Protein AF-0000000069108295 (afdb_homodimer)

InterPro domains:
  IPR000210 BTB/POZ domain [PF00651] (87-193)
  IPR000210 BTB/POZ domain [PS50097] (94-164)
  IPR000210 BTB/POZ domain [SM00225] (94-194)
  IPR011333 SKP1/BTB/POZ domain superfamily [G3DSA:3.30.710.10] (86-192)
  IPR011333 SKP1/BTB/POZ domain superfamily [SSF54695] (71-193)
  IPR011705 BTB/Kelch-associated [PF07707] (208-272)
  IPR011705 BTB/Kelch-associated [SM00875] (200-290)
  IPR012983 PHR [PF08005] (276-321)
  IPR038648 PHR domain superfamily [G3DSA:2.60.120.820] (267-322)

Solvent-accessible surface area (backbone atoms only — not comparable to full-atom values): 36908 Å² total; per-residue (Å²): 135,84,78,78,81,78,83,79,76,72,76,71,74,74,72,75,74,75,76,72,76,72,78,76,80,74,78,74,78,87,73,87,68,73,75,69,77,84,70,81,83,70,80,85,67,81,78,68,80,61,70,67,79,70,78,87,63,56,65,67,77,46,76,44,38,67,72,21,62,84,71,39,64,33,53,75,40,81,41,49,44,56,36,33,42,62,46,54,86,28,73,76,85,43,75,43,38,32,35,21,18,44,90,87,66,51,41,81,44,58,39,43,61,66,61,43,30,45,41,12,34,32,47,26,32,52,66,71,29,94,78,37,64,78,79,66,69,43,77,36,55,91,41,54,49,70,23,50,50,46,51,47,38,30,44,36,43,57,44,82,84,76,45,88,69,43,32,65,53,30,30,48,47,20,57,53,39,45,26,50,59,58,28,49,52,34,50,48,50,49,59,72,66,58,42,34,52,47,21,56,38,47,40,47,49,28,65,53,67,68,38,62,69,61,37,51,50,24,50,51,39,34,37,74,33,23,53,55,21,45,68,19,76,37,41,39,69,40,48,71,69,44,48,51,51,57,72,65,38,84,70,50,58,53,56,45,67,55,52,49,52,31,51,49,50,24,38,52,44,46,14,63,75,65,73,42,71,76,44,79,47,72,50,96,39,30,43,29,42,31,34,79,69,41,36,40,38,34,52,46,76,65,79,70,64,61,89,78,71,90,64,91,63,69,68,46,68,74,49,77,48,125,135,92,78,76,86,74,85,65,82,77,83,65,80,63,81,79,77,75,76,73,75,74,77,76,78,75,79,73,81,85,74,88,69,73,74,70,76,84,68,81,81,68,79,86,68,80,80,70,79,63,68,68,79,68,80,86,64,55,65,67,77,45,76,44,39,67,72,22,62,85,70,38,64,32,52,75,39,80,40,48,44,56,36,34,42,62,47,55,84,29,73,75,85,44,73,41,39,31,35,21,18,44,89,87,67,52,42,81,43,57,39,43,60,67,60,43,30,46,41,11,35,32,47,25,33,52,65,70,29,94,79,37,66,77,80,67,70,44,77,36,53,91,40,53,47,71,22,50,49,45,50,48,39,30,46,37,43,57,44,82,85,77,45,87,68,42,30,65,53,30,30,48,46,21,56,53,38,46,26,51,57,59,27,48,51,36,50,50,50,51,59,73,67,57,42,34,52,46,20,56,39,46,42,47,51,29,64,54,67,69,39,62,68,59,38,52,51,24,52,52,39,33,38,75,34,24,54,54,22,45,68,20,77,39,42,39,69,40,48,70,68,43,49,50,53,57,72,65,39,83,70,53,57,55,57,47,66,55,53,49,53,31,52,50,51,23,38,51,44,48,14,63,73,67,73,40,70,75,43,78,48,72,50,96,35,30,44,28,42,32,34,78,70,40,35,41,37,33,49,45,77,60,78,70,63,61,89,71,73,92,65,88,66,77,63,45,66,73,48,76,48,124

Foldseek 3Di:
DCPDDDDPPPPPVVPPPPPPVPPPPCPDPDDDPCPPPPPDPPDDPDPPPPPPPDPPDDDPCDPVNVVCVVPVPVVVDDDQLVVLLVQQQNPVVFDAWEFEADPPQTDITTDHLVLLVVQFVQSVCCCVNPPVPDDDYHYHHPADPVLVSQVSNCSRRNDHDDDPVCLLRVLVVCVVRVRVVNNVVSLVVCLVPDALQCLLVCLQSCVVNVPVVSNVSSVVRCLVPVLSNLPHPCLLVHDPVSLCVSLPDPSRPDFLVSNVVSVVSNLVSLCVVVVHDWDFDDDQQWTWTDRDQFIFTFRHPPPVVPDDDSPDRPNGPGDGRD/DDDDDDPDDDPPPVPDPPPPVPPPPCPPPDDDPCPPDPPDPPDDPDPPPPPPPDPPDDDPCDPVNVVCVVPVVVVVDDDQLVVLLVQQQNPVVFDAWEFEADPPQTDITTDHLVLLVVQFVQSVCCCVNPPVPDDDYHYHHPADPVLVSQVSNCSRRNDHDDDPVCLLRVLVVCVVRVRVVNNVVSLVVCLVPDALQCLLVCLQSCVVNVPVVSNVSSVVRCLVPVLSNLPHPCLLVHDPVSLCVSLPDPSRPDFLVSNVVSVVSNLVSLCVVVVHDWDFDDDQQWTWTDRPQWIFIFRHPPPVPPPDDSPDGPRGPGDTRD

Secondary structure (DSSP, 8-state):
--------------------------------------------------------S-----HHHHHHGGG-GGGG--SHHHHHHHHTT--TT--EEEEES-TTS-EEEEE-HHHHHHH-HHHHHHHHSTT----SPEEETTS-HHHHHHHHHHHHH------TTTHHHHHHHHHHTT-HHHHHHHHHHHHHT--HHHHHHHHHHHHHHT-HHHHHHHHHHHHHTHHHHHHSGGGGGS-HHHHHHHHT-TT----HHHHHHHHHHHHHHHHHHHT---EEEEETTEEEEEETTEEEEEE--GGG-SSS---S----------/--------------------------------------------------------S-----HHHHHHSTT-GGGG--SHHHHHHHHTT--TT--EEEEES-TTS-EEEEE-HHHHHHH-HHHHHHHHSTT----SPEEETTS-HHHHHHHHHHHHH------TTTHHHHHHHHHHTT-HHHHHHHHHHHHHT--HHHHHHHHHHHHHHT-HHHHHHHHHHHHHTHHHHHHSGGGGGS-HHHHHHHHT-TT----HHHHHHHHHHHHHHHHHHHT---EEEEETTEEEEEETTEEEEEE--GGG-SSS---S------EE--

Organism: Magallana gigas (NCBI:txid29159)

Nearest PDB structures (foldseek):
  2vkp-assembly1_B-2  TM=9.802E-01  e=6.808E-13  Homo sapiens
  8h37-assembly1_P  TM=7.873E-01  e=1.246E-12  Homo sapiens
  8h37-assembly1_A  TM=7.695E-01  e=1.316E-12  Homo sapiens
  8h37-assembly1_N  TM=7.846E-01  e=2.408E-12  Homo sapiens
  6i2m-assembly1_A-2  TM=7.970E-01  e=1.748E-10  Vaccinia virus WR

Radius of gyration: 40.36 Å; Cα contacts (8 Å, |Δi|>4): 903; chains: 2; bounding box: 83×150×71 Å

Sequence (644 aa):
MDRSQKNEAKSSCLKQNREFSDDEINQEVPQNFVVGKLTNVQRPIRQKETSWQIPLSPPPQLPTAKVSEEFNWQATLPTVRERNAVMFNNQLMADVYFLVGSTPNQHRVLAHKYILATGSSVFFAMFYGGLANQEGDIEIPDVEPGAFMNLLRYIYCDDIQLEPDNVLATLYAAKKYIVPHLAKSCVRFLETSLSARNACILLSQGRLFEEQELMHRCWEVIDAQAEEALYSDSFSEIDINTLKTVLSRETLNAREISIFNAACKWAEAECNRSNLELSYFGQEGLTEIQCGKVTFQFQCSSDSTNGTGVQGGQIPEIIFYCMDRSQKNEAKSSCLKQNREFSDDEINQEVPQNFVVGKLTNVQRPIRQKETSWQIPLSPPPQLPTAKVSEEFNWQATLPTVRERNAVMFNNQLMADVYFLVGSTPNQHRVLAHKYILATGSSVFFAMFYGGLANQEGDIEIPDVEPGAFMNLLRYIYCDDIQLEPDNVLATLYAAKKYIVPHLAKSCVRFLETSLSARNACILLSQGRLFEEQELMHRCWEVIDAQAEEALYSDSFSEIDINTLKTVLSRETLNAREISIFNAACKWAEAECNRSNLELSYFGQEGLTEIQCGKVTFQFQCSSDSTNGTGVQGGQIPEIIFYC

Structure (mmCIF, N/CA/C/O backbone):
data_AF-0000000069108295-model_v1
#
loop_
_entity.id
_entity.type
_entity.pdbx_description
1 polymer 'BTB domain-containing protein'
#
loop_
_atom_site.group_PDB
_atom_site.id
_atom_site.type_symbol
_atom_site.label_atom_id
_atom_site.label_alt_id
_atom_site.label_comp_id
_atom_site.label_asym_id
_atom_site.label_entity_id
_atom_site.label_seq_id
_atom_site.pdbx_PDB_ins_code
_atom_site.Cartn_x
_atom_site.Cartn_y
_atom_site.Cartn_z
_atom_site.occupancy
_atom_site.B_iso_or_equiv
_atom_site.auth_seq_id
_atom_site.auth_comp_id
_atom_site.auth_asym_id
_atom_site.auth_atom_id
_atom_site.pdbx_PDB_model_num
ATOM 1 N N . MET A 1 1 ? 26.188 81.812 -31.484 1 20.31 1 MET A N 1
ATOM 2 C CA . MET A 1 1 ? 25.375 81.062 -30.531 1 20.31 1 MET A CA 1
ATOM 3 C C . MET A 1 1 ? 25.094 79.625 -31.031 1 20.31 1 MET A C 1
ATOM 5 O O . MET A 1 1 ? 24.312 78.875 -30.438 1 20.31 1 MET A O 1
ATOM 9 N N . ASP A 1 2 ? 25.453 79.312 -32.125 1 21.23 2 ASP A N 1
ATOM 10 C CA . ASP A 1 2 ? 25.047 78.438 -33.219 1 21.23 2 ASP A CA 1
ATOM 11 C C . ASP A 1 2 ? 25.438 77 -32.938 1 21.23 2 ASP A C 1
ATOM 13 O O . ASP A 1 2 ? 26.625 76.688 -32.875 1 21.23 2 ASP A O 1
ATOM 17 N N . ARG A 1 3 ? 24.594 76.312 -32.125 1 24.39 3 ARG A N 1
ATOM 18 C CA . ARG A 1 3 ? 24.516 75.188 -31.219 1 24.39 3 ARG A CA 1
ATOM 19 C C . ARG A 1 3 ? 24.547 73.875 -32 1 24.39 3 ARG A C 1
ATOM 21 O O . ARG A 1 3 ? 23.547 73.438 -32.625 1 24.39 3 ARG A O 1
ATOM 28 N N . SER A 1 4 ? 25.625 73.625 -32.625 1 20.38 4 SER A N 1
ATOM 29 C CA . SER A 1 4 ? 25.906 72.562 -33.625 1 20.38 4 SER A CA 1
ATOM 30 C C . SER A 1 4 ? 25.562 71.188 -33.062 1 20.38 4 SER A C 1
ATOM 32 O O . SER A 1 4 ? 25.688 70.938 -31.875 1 20.38 4 SER A O 1
ATOM 34 N N . GLN A 1 5 ? 24.953 70.188 -33.812 1 17.92 5 GLN A N 1
ATOM 35 C CA . GLN A 1 5 ? 24 69.125 -34 1 17.92 5 GLN A CA 1
ATOM 36 C C . GLN A 1 5 ? 24.625 67.75 -33.656 1 17.92 5 GLN A C 1
ATOM 38 O O . GLN A 1 5 ? 23.953 66.688 -33.719 1 17.92 5 GLN A O 1
ATOM 43 N N . LYS A 1 6 ? 25.969 67.75 -33.312 1 19.56 6 LYS A N 1
ATOM 44 C CA . LYS A 1 6 ? 26.625 66.562 -33.844 1 19.56 6 LYS A CA 1
ATOM 45 C C . LYS A 1 6 ? 26 65.312 -33.312 1 19.56 6 LYS A C 1
ATOM 47 O O . LYS A 1 6 ? 25.391 65.312 -32.219 1 19.56 6 LYS A O 1
ATOM 52 N N . ASN A 1 7 ? 26.516 64.062 -33.781 1 18.61 7 ASN A N 1
ATOM 53 C CA . ASN A 1 7 ? 26.281 62.719 -34.25 1 18.61 7 ASN A CA 1
ATOM 54 C C . ASN A 1 7 ? 26.281 61.719 -33.094 1 18.61 7 ASN A C 1
ATOM 56 O O . ASN A 1 7 ? 27.266 61.594 -32.375 1 18.61 7 ASN A O 1
ATOM 60 N N . GLU A 1 8 ? 25.141 61.469 -32.531 1 19.59 8 GLU A N 1
ATOM 61 C CA . GLU A 1 8 ? 24.688 60.688 -31.391 1 19.59 8 GLU A CA 1
ATOM 62 C C . GLU A 1 8 ? 25.047 59.219 -31.531 1 19.59 8 GLU A C 1
ATOM 64 O O . GLU A 1 8 ? 24.547 58.531 -32.438 1 19.59 8 GLU A O 1
ATOM 69 N N . ALA A 1 9 ? 26.344 58.969 -31.547 1 18.73 9 ALA A N 1
ATOM 70 C CA . ALA A 1 9 ? 26.922 57.625 -31.703 1 18.73 9 ALA A CA 1
ATOM 71 C C . ALA A 1 9 ? 26.188 56.625 -30.844 1 18.73 9 ALA A C 1
ATOM 73 O O . ALA A 1 9 ? 26.078 56.812 -29.625 1 18.73 9 ALA A O 1
ATOM 74 N N . LYS A 1 10 ? 25.297 55.875 -31.422 1 19.92 10 LYS A N 1
ATOM 75 C CA . LYS A 1 10 ? 24.344 54.812 -31.141 1 19.92 10 LYS A CA 1
ATOM 76 C C . LYS A 1 10 ? 25.016 53.625 -30.469 1 19.92 10 LYS A C 1
ATOM 78 O O . LYS A 1 10 ? 25.797 52.875 -31.109 1 19.92 10 LYS A O 1
ATOM 83 N N . SER A 1 11 ? 25.891 53.906 -29.531 1 19.11 11 SER A N 1
ATOM 84 C CA . SER A 1 11 ? 26.656 52.781 -29 1 19.11 11 SER A CA 1
ATOM 85 C C . SER A 1 11 ? 25.75 51.594 -28.734 1 19.11 11 SER A C 1
ATOM 87 O O . SER A 1 11 ? 24.812 51.688 -27.938 1 19.11 11 SER A O 1
ATOM 89 N N . SER A 1 12 ? 25.438 50.906 -29.812 1 19.72 12 SER A N 1
ATOM 90 C CA . SER A 1 12 ? 24.625 49.719 -29.984 1 19.72 12 SER A CA 1
ATOM 91 C C . SER A 1 12 ? 25.031 48.594 -29.016 1 19.72 12 SER A C 1
ATOM 93 O O . SER A 1 12 ? 26.125 48.062 -29.125 1 19.72 12 SER A O 1
ATOM 95 N N . CYS A 1 13 ? 25 48.906 -27.781 1 21.56 13 CYS A N 1
ATOM 96 C CA . CYS A 1 13 ? 25.359 47.938 -26.766 1 21.56 13 CYS A CA 1
ATOM 97 C C . CYS A 1 13 ? 24.703 46.562 -27.047 1 21.56 13 CYS A C 1
ATOM 99 O O . CYS A 1 13 ? 23.484 46.438 -26.922 1 21.56 13 CYS A O 1
ATOM 101 N N . LEU A 1 14 ? 25.062 45.969 -28.109 1 19.98 14 LEU A N 1
ATOM 102 C CA . LEU A 1 14 ? 24.5 44.719 -28.594 1 19.98 14 LEU A CA 1
ATOM 103 C C . LEU A 1 14 ? 24.547 43.656 -27.5 1 19.98 14 LEU A C 1
ATOM 105 O O . LEU A 1 14 ? 25.609 43.25 -27.047 1 19.98 14 LEU A O 1
ATOM 109 N N . LYS A 1 15 ? 23.594 43.719 -26.562 1 19.75 15 LYS A N 1
ATOM 110 C CA . LYS A 1 15 ? 23.344 42.781 -25.484 1 19.75 15 LYS A CA 1
ATOM 111 C C . LYS A 1 15 ? 23.375 41.312 -25.984 1 19.75 15 LYS A C 1
ATOM 113 O O . LYS A 1 15 ? 22.625 40.969 -26.891 1 19.75 15 LYS A O 1
ATOM 118 N N . GLN A 1 16 ? 24.531 40.812 -26.172 1 19.17 16 GLN A N 1
ATOM 119 C CA . GLN A 1 16 ? 24.719 39.438 -26.562 1 19.17 16 GLN A CA 1
ATOM 120 C C . GLN A 1 16 ? 23.797 38.5 -25.766 1 19.17 16 GLN A C 1
ATOM 122 O O . GLN A 1 16 ? 23.859 38.469 -24.531 1 19.17 16 GLN A O 1
ATOM 127 N N . ASN A 1 17 ? 22.594 38.344 -26.234 1 20.45 17 ASN A N 1
ATOM 128 C CA . ASN A 1 17 ? 21.5 37.469 -25.797 1 20.45 17 ASN A CA 1
ATOM 129 C C . ASN A 1 17 ? 21.969 36.062 -25.531 1 20.45 17 ASN A C 1
ATOM 131 O O . ASN A 1 17 ? 22.359 35.344 -26.453 1 20.45 17 ASN A O 1
ATOM 135 N N . ARG A 1 18 ? 22.797 35.875 -24.547 1 20.52 18 ARG A N 1
ATOM 136 C CA . ARG A 1 18 ? 23.219 34.5 -24.281 1 20.52 18 ARG A CA 1
ATOM 137 C C . ARG A 1 18 ? 22.031 33.531 -24.297 1 20.52 18 ARG A C 1
ATOM 139 O O . ARG A 1 18 ? 21.078 33.719 -23.547 1 20.52 18 ARG A O 1
ATOM 146 N N . GLU A 1 19 ? 21.703 32.938 -25.375 1 21.66 19 GLU A N 1
ATOM 147 C CA . GLU A 1 19 ? 20.734 31.875 -25.641 1 21.66 19 GLU A CA 1
ATOM 148 C C . GLU A 1 19 ? 20.828 30.75 -24.609 1 21.66 19 GLU A C 1
ATOM 150 O O . GLU A 1 19 ? 21.812 30.016 -24.594 1 21.66 19 GLU A O 1
ATOM 155 N N . PHE A 1 20 ? 20.625 31.016 -23.391 1 22.06 20 PHE A N 1
ATOM 156 C CA . PHE A 1 20 ? 20.547 29.922 -22.438 1 22.06 20 PHE A CA 1
ATOM 157 C C . PHE A 1 20 ? 19.625 28.812 -22.953 1 22.06 20 PHE A C 1
ATOM 159 O O . PHE A 1 20 ? 18.422 29.016 -23.062 1 22.06 20 PHE A O 1
ATOM 166 N N . SER A 1 21 ? 20.031 28.016 -23.875 1 22.97 21 SER A N 1
ATOM 167 C CA . SER A 1 21 ? 19.281 26.844 -24.359 1 22.97 21 SER A CA 1
ATOM 168 C C . SER A 1 21 ? 18.797 25.984 -23.203 1 22.97 21 SER A C 1
ATOM 170 O O . SER A 1 21 ? 19.609 25.391 -22.484 1 22.97 21 SER A O 1
ATOM 172 N N . ASP A 1 22 ? 17.984 26.422 -22.469 1 24.06 22 ASP A N 1
ATOM 173 C CA . ASP A 1 22 ? 17.375 25.688 -21.359 1 24.06 22 ASP A CA 1
ATOM 174 C C . ASP A 1 22 ? 16.859 24.328 -21.812 1 24.06 22 ASP A C 1
ATOM 176 O O . ASP A 1 22 ? 15.93 24.25 -22.625 1 24.06 22 ASP A O 1
ATOM 180 N N . ASP A 1 23 ? 17.641 23.359 -21.875 1 25.72 23 ASP A N 1
ATOM 181 C CA . ASP A 1 23 ? 17.344 21.953 -22.125 1 25.72 23 ASP A CA 1
ATOM 182 C C . ASP A 1 23 ? 16.109 21.516 -21.344 1 25.72 23 ASP A C 1
ATOM 184 O O . ASP A 1 23 ? 16.016 21.75 -20.141 1 25.72 23 ASP A O 1
ATOM 188 N N . GLU A 1 24 ? 14.922 21.281 -21.984 1 27.34 24 GLU A N 1
ATOM 189 C CA . GLU A 1 24 ? 13.586 20.719 -21.797 1 27.34 24 GLU A CA 1
ATOM 190 C C . GLU A 1 24 ? 13.641 19.453 -20.938 1 27.34 24 GLU A C 1
ATOM 192 O O . GLU A 1 24 ? 14.164 18.422 -21.375 1 27.34 24 GLU A O 1
ATOM 197 N N . ILE A 1 25 ? 13.953 19.594 -19.797 1 30.72 25 ILE A N 1
ATOM 198 C CA . ILE A 1 25 ? 13.891 18.328 -19.078 1 30.72 25 ILE A CA 1
ATOM 199 C C . ILE A 1 25 ? 12.492 17.75 -19.188 1 30.72 25 ILE A C 1
ATOM 201 O O . ILE A 1 25 ? 11.531 18.312 -18.672 1 30.72 25 ILE A O 1
ATOM 205 N N . ASN A 1 26 ? 12.008 17.078 -20.25 1 27.53 26 ASN A N 1
ATOM 206 C CA . ASN A 1 26 ? 10.836 16.328 -20.688 1 27.53 26 ASN A CA 1
ATOM 207 C C . ASN A 1 26 ? 10.383 15.352 -19.594 1 27.53 26 ASN A C 1
ATOM 209 O O . ASN A 1 26 ? 11.047 14.344 -19.344 1 27.53 26 ASN A O 1
ATOM 213 N N . GLN A 1 27 ? 9.891 15.773 -18.656 1 33.5 27 GLN A N 1
ATOM 214 C CA . GLN A 1 27 ? 9.273 14.836 -17.719 1 33.5 27 GLN A CA 1
ATOM 215 C C . GLN A 1 27 ? 8.133 14.07 -18.391 1 33.5 27 GLN A C 1
ATOM 217 O O . GLN A 1 27 ? 6.992 14.547 -18.406 1 33.5 27 GLN A O 1
ATOM 222 N N . GLU A 1 28 ? 8.125 13.297 -19.469 1 31.08 28 GLU A N 1
ATOM 223 C CA . GLU A 1 28 ? 7.012 12.664 -20.172 1 31.08 28 GLU A CA 1
ATOM 224 C C . GLU A 1 28 ? 6.301 11.648 -19.281 1 31.08 28 GLU A C 1
ATOM 226 O O . GLU A 1 28 ? 6.91 10.688 -18.812 1 31.08 28 GLU A O 1
ATOM 231 N N . VAL A 1 29 ? 5.504 11.945 -18.516 1 34.5 29 VAL A N 1
ATOM 232 C CA . VAL A 1 29 ? 4.832 10.805 -17.891 1 34.5 29 VAL A CA 1
ATOM 233 C C . VAL A 1 29 ? 3.959 10.094 -18.938 1 34.5 29 VAL A C 1
ATOM 235 O O . VAL A 1 29 ? 3.057 10.711 -19.516 1 34.5 29 VAL A O 1
ATOM 238 N N . PRO A 1 30 ? 4.238 9.094 -19.766 1 28.86 30 PRO A N 1
ATOM 239 C CA . PRO A 1 30 ? 3.684 8.453 -20.969 1 28.86 30 PRO A CA 1
ATOM 240 C C . PRO A 1 30 ? 2.197 8.133 -20.828 1 28.86 30 PRO A C 1
ATOM 242 O O . PRO A 1 30 ? 1.675 8.078 -19.719 1 28.86 30 PRO A O 1
ATOM 245 N N . GLN A 1 31 ? 1.468 7.488 -22.016 1 27.05 31 GLN A N 1
ATOM 246 C CA . GLN A 1 31 ? 0.301 7.137 -22.812 1 27.05 31 GLN A CA 1
ATOM 247 C C . GLN A 1 31 ? -0.617 6.176 -22.062 1 27.05 31 GLN A C 1
ATOM 249 O O . GLN A 1 31 ? -1.839 6.332 -22.094 1 27.05 31 GLN A O 1
ATOM 254 N N . ASN A 1 32 ? -0.299 4.996 -21.922 1 28.39 32 ASN A N 1
ATOM 255 C CA . ASN A 1 32 ? -1.266 3.947 -22.234 1 28.39 32 ASN A CA 1
ATOM 256 C C . ASN A 1 32 ? -2.453 3.98 -21.266 1 28.39 32 ASN A C 1
ATOM 258 O O . ASN A 1 32 ? -2.42 3.348 -20.219 1 28.39 32 ASN A O 1
ATOM 262 N N . PHE A 1 33 ? -2.994 5.09 -21.016 1 28.44 33 PHE A N 1
ATOM 263 C CA . PHE A 1 33 ? -4.141 4.945 -20.125 1 28.44 33 PHE A CA 1
ATOM 264 C C . PHE A 1 33 ? -5.305 4.277 -20.844 1 28.44 33 PHE A C 1
ATOM 266 O O . PHE A 1 33 ? -6.152 4.957 -21.422 1 28.44 33 PHE A O 1
ATOM 273 N N . VAL A 1 34 ? -5.23 3.332 -21.828 1 25.83 34 VAL A N 1
ATOM 274 C CA . VAL A 1 34 ? -6.395 2.766 -22.5 1 25.83 34 VAL A CA 1
ATOM 275 C C . VAL A 1 34 ? -7.422 2.311 -21.469 1 25.83 34 VAL A C 1
ATOM 277 O O . VAL A 1 34 ? -7.16 1.397 -20.688 1 25.83 34 VAL A O 1
ATOM 280 N N . VAL A 1 35 ? -8.156 3.164 -20.922 1 25.92 35 VAL A N 1
ATOM 281 C CA . VAL A 1 35 ? -9.32 2.646 -20.219 1 25.92 35 VAL A CA 1
ATOM 282 C C . VAL A 1 35 ? -10.219 1.87 -21.172 1 25.92 35 VAL A C 1
ATOM 284 O O . VAL A 1 35 ? -10.836 2.455 -22.078 1 25.92 35 VAL A O 1
ATOM 287 N N . GLY A 1 36 ? -9.75 0.875 -21.906 1 21.64 36 GLY A N 1
ATOM 288 C CA . GLY A 1 36 ? -10.547 0.166 -22.891 1 21.64 36 GLY A CA 1
ATOM 289 C C . GLY A 1 36 ? -11.969 -0.096 -22.438 1 21.64 36 GLY A C 1
ATOM 290 O O . GLY A 1 36 ? -12.203 -0.398 -21.266 1 21.64 36 GLY A O 1
ATOM 291 N N . LYS A 1 37 ? -12.898 0.668 -22.906 1 24.67 37 LYS A N 1
ATOM 292 C CA . LYS A 1 37 ? -14.312 0.295 -23.016 1 24.67 37 LYS A CA 1
ATOM 293 C C . LYS A 1 37 ? -14.461 -1.197 -23.297 1 24.67 37 LYS A C 1
ATOM 295 O O . LYS A 1 37 ? -13.938 -1.71 -24.281 1 24.67 37 LYS A O 1
ATOM 300 N N . LEU A 1 38 ? -14.82 -2.092 -22.375 1 20.81 38 LEU A N 1
ATOM 301 C CA . LEU A 1 38 ? -15.086 -3.525 -22.391 1 20.81 38 LEU A CA 1
ATOM 302 C C . LEU A 1 38 ? -16.109 -3.875 -23.484 1 20.81 38 LEU A C 1
ATOM 304 O O . LEU A 1 38 ? -17.297 -3.609 -23.328 1 20.81 38 LEU A O 1
ATOM 308 N N . THR A 1 39 ? -15.805 -3.441 -24.734 1 22.44 39 THR A N 1
ATOM 309 C CA . THR A 1 39 ? -16.766 -3.887 -25.734 1 22.44 39 THR A CA 1
ATOM 310 C C . THR A 1 39 ? -17.219 -5.316 -25.453 1 22.44 39 THR A C 1
ATOM 312 O O . THR A 1 39 ? -16.578 -6.039 -24.688 1 22.44 39 THR A O 1
ATOM 315 N N . ASN A 1 40 ? -18.188 -5.73 -26.359 1 21.48 40 ASN A N 1
ATOM 316 C CA . ASN A 1 40 ? -19.125 -6.84 -26.578 1 21.48 40 ASN A CA 1
ATOM 317 C C . ASN A 1 40 ? -18.375 -8.172 -26.641 1 21.48 40 ASN A C 1
ATOM 319 O O . ASN A 1 40 ? -17.516 -8.367 -27.516 1 21.48 40 ASN A O 1
ATOM 323 N N . VAL A 1 41 ? -18.422 -8.93 -25.641 1 24.06 41 VAL A N 1
ATOM 324 C CA . VAL A 1 41 ? -17.969 -10.305 -25.453 1 24.06 41 VAL A CA 1
ATOM 325 C C . VAL A 1 41 ? -18.469 -11.172 -26.594 1 24.06 41 VAL A C 1
ATOM 327 O O . VAL A 1 41 ? -19.672 -11.406 -26.719 1 24.06 41 VAL A O 1
ATOM 330 N N . GLN A 1 42 ? -17.969 -10.859 -27.812 1 24.16 42 GLN A N 1
ATOM 331 C CA . GLN A 1 42 ? -18.359 -11.859 -28.797 1 24.16 42 GLN A CA 1
ATOM 332 C C . GLN A 1 42 ? -18.234 -13.273 -28.234 1 24.16 42 GLN A C 1
ATOM 334 O O . GLN A 1 42 ? -17.531 -13.492 -27.25 1 24.16 42 GLN A O 1
ATOM 339 N N . ARG A 1 43 ? -18.609 -14.383 -29.188 1 25.8 43 ARG A N 1
ATOM 340 C CA . ARG A 1 43 ? -18.984 -15.789 -29.078 1 25.8 43 ARG A CA 1
ATOM 341 C C . ARG A 1 43 ? -17.844 -16.609 -28.469 1 25.8 43 ARG A C 1
ATOM 343 O O . ARG A 1 43 ? -16.672 -16.297 -28.672 1 25.8 43 ARG A O 1
ATOM 350 N N . PRO A 1 44 ? -18.172 -17.672 -27.672 1 27.84 44 PRO A N 1
ATOM 351 C CA . PRO A 1 44 ? -17.469 -18.594 -26.781 1 27.84 44 PRO A CA 1
ATOM 352 C C . PRO A 1 44 ? -16.344 -19.359 -27.484 1 27.84 44 PRO A C 1
ATOM 354 O O . PRO A 1 44 ? -16.609 -20.141 -28.406 1 27.84 44 PRO A O 1
ATOM 357 N N . ILE A 1 45 ? -15.336 -18.641 -28.078 1 28.2 45 ILE A N 1
ATOM 358 C CA . ILE A 1 45 ? -14.359 -19.422 -28.844 1 28.2 45 ILE A CA 1
ATOM 359 C C . ILE A 1 45 ? -14.023 -20.703 -28.109 1 28.2 45 ILE A C 1
ATOM 361 O O . ILE A 1 45 ? -13.93 -20.719 -26.875 1 28.2 45 ILE A O 1
ATOM 365 N N . ARG A 1 46 ? -13.812 -21.797 -28.812 1 29.17 46 ARG A N 1
ATOM 366 C CA . ARG A 1 46 ? -13.438 -23.172 -28.469 1 29.17 46 ARG A CA 1
ATOM 367 C C . ARG A 1 46 ? -12.289 -23.172 -27.469 1 29.17 46 ARG A C 1
ATOM 369 O O . ARG A 1 46 ? -11.273 -22.484 -27.672 1 29.17 46 ARG A O 1
ATOM 376 N N . GLN A 1 47 ? -12.531 -23.438 -26.203 1 30.91 47 GLN A N 1
ATOM 377 C CA . GLN A 1 47 ? -11.742 -23.578 -25 1 30.91 47 GLN A CA 1
ATOM 378 C C . GLN A 1 47 ? -10.398 -24.25 -25.297 1 30.91 47 GLN A C 1
ATOM 380 O O . GLN A 1 47 ? -10.344 -25.453 -25.594 1 30.91 47 GLN A O 1
ATOM 385 N N . LYS A 1 48 ? -9.523 -23.672 -26.078 1 33.94 48 LYS A N 1
ATOM 386 C CA . LYS A 1 48 ? -8.188 -24.234 -26.281 1 33.94 48 LYS A CA 1
ATOM 387 C C . LYS A 1 48 ? -7.66 -24.875 -25 1 33.94 48 LYS A C 1
ATOM 389 O O . LYS A 1 48 ? -7.711 -24.266 -23.922 1 33.94 48 LYS A O 1
ATOM 394 N N . GLU A 1 49 ? -7.594 -26.156 -24.953 1 33.75 49 GLU A N 1
ATOM 395 C CA . GLU A 1 49 ? -7.008 -27.031 -23.938 1 33.75 49 GLU A CA 1
ATOM 396 C C . GLU A 1 49 ? -5.672 -26.484 -23.453 1 33.75 49 GLU A C 1
ATOM 398 O O . GLU A 1 49 ? -4.723 -26.359 -24.219 1 33.75 49 GLU A O 1
ATOM 403 N N . THR A 1 50 ? -5.688 -25.422 -22.766 1 37.5 50 THR A N 1
ATOM 404 C CA . THR A 1 50 ? -4.57 -24.688 -22.188 1 37.5 50 THR A CA 1
ATOM 405 C C . THR A 1 50 ? -3.504 -25.641 -21.672 1 37.5 50 THR A C 1
ATOM 407 O O . THR A 1 50 ? -3.793 -26.516 -20.844 1 37.5 50 THR A O 1
ATOM 410 N N . SER A 1 51 ? -2.584 -26.016 -22.469 1 38 51 SER A N 1
ATOM 411 C CA . SER A 1 51 ? -1.402 -26.797 -22.141 1 38 51 SER A CA 1
ATOM 412 C C . SER A 1 51 ? -0.774 -26.328 -20.828 1 38 51 SER A C 1
ATOM 414 O O . SER A 1 51 ? -0.451 -25.141 -20.688 1 38 51 SER A O 1
ATOM 416 N N . TRP A 1 52 ? -1.163 -26.875 -19.75 1 41.78 52 TRP A N 1
ATOM 417 C CA . TRP A 1 52 ? -0.568 -26.641 -18.438 1 41.78 52 TRP A CA 1
ATOM 418 C C . TRP A 1 52 ? 0.938 -26.875 -18.469 1 41.78 52 TRP A C 1
ATOM 420 O O . TRP A 1 52 ? 1.395 -27.969 -18.781 1 41.78 52 TRP A O 1
ATOM 430 N N . GLN A 1 53 ? 1.727 -26.078 -19.125 1 43.06 53 GLN A N 1
ATOM 431 C CA . GLN A 1 53 ? 3.176 -26.25 -19.094 1 43.06 53 GLN A CA 1
ATOM 432 C C . GLN A 1 53 ? 3.674 -26.406 -17.656 1 43.06 53 GLN A C 1
ATOM 434 O O . GLN A 1 53 ? 3.389 -25.562 -16.797 1 43.06 53 GLN A O 1
ATOM 439 N N . ILE A 1 54 ? 3.973 -27.688 -17.141 1 46.44 54 ILE A N 1
ATOM 440 C CA . ILE A 1 54 ? 4.332 -28.234 -15.836 1 46.44 54 ILE A CA 1
ATOM 441 C C . ILE A 1 54 ? 5.727 -27.75 -15.438 1 46.44 54 ILE A C 1
ATOM 443 O O . ILE A 1 54 ? 6.688 -27.922 -16.188 1 46.44 54 ILE A O 1
ATOM 447 N N . PRO A 1 55 ? 5.801 -26.828 -14.531 1 47.75 55 PRO A N 1
ATOM 448 C CA . PRO A 1 55 ? 7.172 -26.688 -14.031 1 47.75 55 PRO A CA 1
ATOM 449 C C . PRO A 1 55 ? 7.719 -27.984 -13.43 1 47.75 55 PRO A C 1
ATOM 451 O O . PRO A 1 55 ? 7 -28.688 -12.719 1 47.75 55 PRO A O 1
ATOM 454 N N . LEU A 1 56 ? 8.672 -28.641 -13.977 1 47.34 56 LEU A N 1
ATOM 455 C CA . LEU A 1 56 ? 9.188 -29.984 -13.695 1 47.34 56 LEU A CA 1
ATOM 456 C C . LEU A 1 56 ? 9.734 -30.062 -12.273 1 47.34 56 LEU A C 1
ATOM 458 O O . LEU A 1 56 ? 9.773 -31.156 -11.688 1 47.34 56 LEU A O 1
ATOM 462 N N . SER A 1 57 ? 10.523 -29.047 -11.727 1 49.41 57 SER A N 1
ATOM 463 C CA . SER A 1 57 ? 11.227 -29.25 -10.469 1 49.41 57 SER A CA 1
ATOM 464 C C . SER A 1 57 ? 10.742 -28.266 -9.406 1 49.41 57 SER A C 1
ATOM 466 O O . SER A 1 57 ? 10.336 -27.156 -9.719 1 49.41 57 SER A O 1
ATOM 468 N N . PRO A 1 58 ? 10.508 -28.922 -8.227 1 53.44 58 PRO A N 1
ATOM 469 C CA . PRO A 1 58 ? 10.188 -28.016 -7.125 1 53.44 58 PRO A CA 1
ATOM 470 C C . PRO A 1 58 ? 11.094 -26.781 -7.09 1 53.44 58 PRO A C 1
ATOM 472 O O . PRO A 1 58 ? 12.242 -26.859 -7.52 1 53.44 58 PRO A O 1
ATOM 475 N N . PRO A 1 59 ? 10.461 -25.656 -6.836 1 53.88 59 PRO A N 1
ATOM 476 C CA . PRO A 1 59 ? 11.32 -24.469 -6.812 1 53.88 59 PRO A CA 1
ATOM 477 C C . PRO A 1 59 ? 12.492 -24.609 -5.848 1 53.88 59 PRO A C 1
ATOM 479 O O . PRO A 1 59 ? 12.312 -25.062 -4.715 1 53.88 59 PRO A O 1
ATOM 482 N N . PRO A 1 60 ? 13.68 -24.625 -6.297 1 49.81 60 PRO A N 1
ATOM 483 C CA . PRO A 1 60 ? 14.812 -24.672 -5.371 1 49.81 60 PRO A CA 1
ATOM 484 C C . PRO A 1 60 ? 14.734 -23.594 -4.293 1 49.81 60 PRO A C 1
ATOM 486 O O . PRO A 1 60 ? 14.242 -22.5 -4.551 1 49.81 60 PRO A O 1
ATOM 489 N N . GLN A 1 61 ? 14.75 -24.062 -3.027 1 51.41 61 GLN A N 1
ATOM 490 C CA . GLN A 1 61 ? 14.797 -23.094 -1.934 1 51.41 61 GLN A CA 1
ATOM 491 C C . GLN A 1 61 ? 15.953 -22.125 -2.105 1 51.41 61 GLN A C 1
ATOM 493 O O . GLN A 1 61 ? 17.094 -22.547 -2.357 1 51.41 61 GLN A O 1
ATOM 498 N N . LEU A 1 62 ? 15.633 -20.984 -2.441 1 52.84 62 LEU A N 1
ATOM 499 C CA . LEU A 1 62 ? 16.703 -19.984 -2.531 1 52.84 62 LEU A CA 1
ATOM 500 C C . LEU A 1 62 ? 17.484 -19.906 -1.223 1 52.84 62 LEU A C 1
ATOM 502 O O . LEU A 1 62 ? 16.906 -20.078 -0.143 1 52.84 62 LEU A O 1
ATOM 506 N N . PRO A 1 63 ? 18.688 -20.156 -1.232 1 47.5 63 PRO A N 1
ATOM 507 C CA . PRO A 1 63 ? 19.484 -20.062 -0.012 1 47.5 63 PRO A CA 1
ATOM 508 C C . PRO A 1 63 ? 19 -18.969 0.935 1 47.5 63 PRO A C 1
ATOM 510 O O . PRO A 1 63 ? 19.016 -19.141 2.154 1 47.5 63 PRO A O 1
ATOM 513 N N . THR A 1 64 ? 18.594 -17.922 0.396 1 48.44 64 THR A N 1
ATOM 514 C CA . THR A 1 64 ? 18.156 -16.812 1.232 1 48.44 64 THR A CA 1
ATOM 515 C C . THR A 1 64 ? 16.828 -17.141 1.92 1 48.44 64 THR A C 1
ATOM 517 O O . THR A 1 64 ? 16.484 -16.516 2.928 1 48.44 64 THR A O 1
ATOM 520 N N . ALA A 1 65 ? 16.109 -18.094 1.36 1 51.75 65 ALA A N 1
ATOM 521 C CA . ALA A 1 65 ? 14.82 -18.453 1.931 1 51.75 65 ALA A CA 1
ATOM 522 C C . ALA A 1 65 ? 14.984 -19.062 3.322 1 51.75 65 ALA A C 1
ATOM 524 O O . ALA A 1 65 ? 14.164 -18.812 4.211 1 51.75 65 ALA A O 1
ATOM 525 N N . LYS A 1 66 ? 15.898 -19.828 3.516 1 50.41 66 LYS A N 1
ATOM 526 C CA . LYS A 1 66 ? 16.125 -20.453 4.812 1 50.41 66 LYS A CA 1
ATOM 527 C C . LYS A 1 66 ? 16.344 -19.406 5.898 1 50.41 66 LYS A C 1
ATOM 529 O O . LYS A 1 66 ? 15.844 -19.547 7.02 1 50.41 66 LYS A O 1
ATOM 534 N N . VAL A 1 67 ? 17.125 -18.469 5.645 1 47.44 67 VAL A N 1
ATOM 535 C CA . VAL A 1 67 ? 17.422 -17.438 6.645 1 47.44 67 VAL A CA 1
ATOM 536 C C . VAL A 1 67 ? 16.172 -16.625 6.941 1 47.44 67 VAL A C 1
ATOM 538 O O . VAL A 1 67 ? 15.953 -16.203 8.078 1 47.44 67 VAL A O 1
ATOM 541 N N . SER A 1 68 ? 15.297 -16.594 5.945 1 54.09 68 SER A N 1
ATOM 542 C CA . SER A 1 68 ? 14.141 -15.703 6.027 1 54.09 68 SER A CA 1
ATOM 543 C C . SER A 1 68 ? 13.023 -16.328 6.855 1 54.09 68 SER A C 1
ATOM 545 O O . SER A 1 68 ? 12.148 -15.617 7.355 1 54.09 68 SER A O 1
ATOM 547 N N . GLU A 1 69 ? 13.023 -17.609 7.023 1 53.06 69 GLU A N 1
ATOM 548 C CA . GLU A 1 69 ? 11.859 -18.266 7.613 1 53.06 69 GLU A CA 1
ATOM 549 C C . GLU A 1 69 ? 11.656 -17.828 9.062 1 53.06 69 GLU A C 1
ATOM 551 O O . GLU A 1 69 ? 10.523 -17.688 9.523 1 53.06 69 GLU A O 1
ATOM 556 N N . GLU A 1 70 ? 12.656 -17.578 9.805 1 50.88 70 GLU A N 1
ATOM 557 C CA . GLU A 1 70 ? 12.422 -17.266 11.211 1 50.88 70 GLU A CA 1
ATOM 558 C C . GLU A 1 70 ? 11.789 -15.883 11.375 1 50.88 70 GLU A C 1
ATOM 560 O O . GLU A 1 70 ? 10.969 -15.672 12.266 1 50.88 70 GLU A O 1
ATOM 565 N N . PHE A 1 71 ? 12.055 -15 10.422 1 63.69 71 PHE A N 1
ATOM 566 C CA . PHE A 1 71 ? 11.562 -13.641 10.578 1 63.69 71 PHE A CA 1
ATOM 567 C C . PHE A 1 71 ? 10.797 -13.195 9.336 1 63.69 71 PHE A C 1
ATOM 569 O O . PHE A 1 71 ? 11.109 -12.148 8.75 1 63.69 71 PHE A O 1
ATOM 576 N N . ASN A 1 72 ? 9.891 -14.062 9.07 1 84.44 72 ASN A N 1
ATOM 577 C CA . ASN A 1 72 ? 9.141 -13.805 7.848 1 84.44 72 ASN A CA 1
ATOM 578 C C . ASN A 1 72 ? 7.809 -13.117 8.141 1 84.44 72 ASN A C 1
ATOM 580 O O . ASN A 1 72 ? 6.742 -13.688 7.906 1 84.44 72 ASN A O 1
ATOM 584 N N . TRP A 1 73 ? 7.926 -11.906 8.633 1 86.81 73 TRP A N 1
ATOM 585 C CA . TRP A 1 73 ? 6.723 -11.133 8.922 1 86.81 73 TRP A CA 1
ATOM 586 C C . TRP A 1 73 ? 5.922 -10.867 7.656 1 86.81 73 TRP A C 1
ATOM 588 O O . TRP A 1 73 ? 4.699 -10.711 7.707 1 86.81 73 TRP A O 1
ATOM 598 N N . GLN A 1 74 ? 6.543 -10.828 6.562 1 91 74 GLN A N 1
ATOM 599 C CA . GLN A 1 74 ? 5.902 -10.523 5.289 1 91 74 GLN A CA 1
ATOM 600 C C . GLN A 1 74 ? 4.797 -11.531 4.977 1 91 74 GLN A C 1
ATOM 602 O O . GLN A 1 74 ? 3.742 -11.164 4.461 1 91 74 GLN A O 1
ATOM 607 N N . ALA A 1 75 ? 5.078 -12.742 5.363 1 89.94 75 ALA A N 1
ATOM 608 C CA . ALA A 1 75 ? 4.168 -13.836 5.035 1 89.94 75 ALA A CA 1
ATOM 609 C C . ALA A 1 75 ? 2.854 -13.711 5.801 1 89.94 75 ALA A C 1
ATOM 611 O O . ALA A 1 75 ? 1.833 -14.266 5.395 1 89.94 75 ALA A O 1
ATOM 612 N N . THR A 1 76 ? 2.842 -12.953 6.824 1 90.5 76 THR A N 1
ATOM 613 C CA . THR A 1 76 ? 1.664 -12.875 7.684 1 90.5 76 THR A CA 1
ATOM 614 C C . THR A 1 76 ? 0.791 -11.688 7.297 1 90.5 76 THR A C 1
ATOM 616 O O . THR A 1 76 ? -0.336 -11.555 7.777 1 90.5 76 THR A O 1
ATOM 619 N N . LEU A 1 77 ? 1.22 -10.883 6.402 1 93.38 77 LEU A N 1
ATOM 620 C CA . LEU A 1 77 ? 0.499 -9.664 6.043 1 93.38 77 LEU A CA 1
ATOM 621 C C . LEU A 1 77 ? 0.032 -9.719 4.594 1 93.38 77 LEU A C 1
ATOM 623 O O . LEU A 1 77 ? 0.84 -9.586 3.67 1 93.38 77 LEU A O 1
ATOM 627 N N . PRO A 1 78 ? -1.226 -9.797 4.367 1 92.25 78 PRO A N 1
ATOM 628 C CA . PRO A 1 78 ? -1.725 -10.07 3.02 1 92.25 78 PRO A CA 1
ATOM 629 C C . PRO A 1 78 ? -1.79 -8.82 2.148 1 92.25 78 PRO A C 1
ATOM 631 O O . PRO A 1 78 ? -1.792 -8.922 0.918 1 92.25 78 PRO A O 1
ATOM 634 N N . THR A 1 79 ? -1.876 -7.656 2.74 1 95.69 79 THR A N 1
ATOM 635 C CA . THR A 1 79 ? -2.094 -6.469 1.927 1 95.69 79 THR A CA 1
ATOM 636 C C . THR A 1 79 ? -0.865 -5.562 1.955 1 95.69 79 THR A C 1
ATOM 638 O O . THR A 1 79 ? -0.099 -5.574 2.92 1 95.69 79 THR A O 1
ATOM 641 N N . VAL A 1 80 ? -0.734 -4.809 0.938 1 96.69 80 VAL A N 1
ATOM 642 C CA . VAL A 1 80 ? 0.376 -3.869 0.809 1 96.69 80 VAL A CA 1
ATOM 643 C C . VAL A 1 80 ? 0.295 -2.818 1.914 1 96.69 80 VAL A C 1
ATOM 645 O O . VAL A 1 80 ? 1.32 -2.391 2.449 1 96.69 80 VAL A O 1
ATOM 648 N N . ARG A 1 81 ? -0.901 -2.389 2.287 1 96.75 81 ARG A N 1
ATOM 649 C CA . ARG A 1 81 ? -1.088 -1.414 3.359 1 96.75 81 ARG A CA 1
ATOM 650 C C . ARG A 1 81 ? -0.523 -1.935 4.676 1 96.75 81 ARG A C 1
ATOM 652 O O . ARG A 1 81 ? 0.209 -1.224 5.367 1 96.75 81 ARG A O 1
ATOM 659 N N . GLU A 1 82 ? -0.849 -3.166 4.973 1 96.25 82 GLU A N 1
ATOM 660 C CA . GLU A 1 82 ? -0.386 -3.777 6.215 1 96.25 82 GLU A CA 1
ATOM 661 C C . GLU A 1 82 ? 1.131 -3.941 6.219 1 96.25 82 GLU A C 1
ATOM 663 O O . GLU A 1 82 ? 1.78 -3.738 7.246 1 96.25 82 GLU A O 1
ATOM 668 N N . ARG A 1 83 ? 1.609 -4.301 5.125 1 96.19 83 ARG A N 1
ATOM 669 C CA . ARG A 1 83 ? 3.055 -4.477 5.023 1 96.19 83 ARG A CA 1
ATOM 670 C C . ARG A 1 83 ? 3.779 -3.143 5.188 1 96.19 83 ARG A C 1
ATOM 672 O O . ARG A 1 83 ? 4.793 -3.064 5.883 1 96.19 83 ARG A O 1
ATOM 679 N N . ASN A 1 84 ? 3.262 -2.131 4.602 1 96.69 84 ASN A N 1
ATOM 680 C CA . ASN A 1 84 ? 3.842 -0.803 4.773 1 96.69 84 ASN A CA 1
ATOM 681 C C . ASN A 1 84 ? 3.668 -0.294 6.199 1 96.69 84 ASN A C 1
ATOM 683 O O . ASN A 1 84 ? 4.523 0.428 6.715 1 96.69 84 ASN A O 1
ATOM 687 N N . ALA A 1 85 ? 2.555 -0.659 6.805 1 96.5 85 ALA A N 1
ATOM 688 C CA . ALA A 1 85 ? 2.307 -0.245 8.188 1 96.5 85 ALA A CA 1
ATOM 689 C C . ALA A 1 85 ? 3.412 -0.743 9.109 1 96.5 85 ALA A C 1
ATOM 691 O O . ALA A 1 85 ? 3.795 -0.051 10.055 1 96.5 85 ALA A O 1
ATOM 692 N N . VAL A 1 86 ? 3.922 -1.873 8.805 1 94.88 86 VAL A N 1
ATOM 693 C CA . VAL A 1 86 ? 5 -2.443 9.609 1 94.88 86 VAL A CA 1
ATOM 694 C C . VAL A 1 86 ? 6.25 -1.575 9.484 1 94.88 86 VAL A C 1
ATOM 696 O O . VAL A 1 86 ? 7.027 -1.457 10.438 1 94.88 86 VAL A O 1
ATOM 699 N N . MET A 1 87 ? 6.395 -0.962 8.359 1 96.75 87 MET A N 1
ATOM 700 C CA . MET A 1 87 ? 7.602 -0.191 8.078 1 96.75 87 MET A CA 1
ATOM 701 C C . MET A 1 87 ? 7.527 1.188 8.727 1 96.75 87 MET A C 1
ATOM 703 O O . MET A 1 87 ? 8.555 1.857 8.891 1 96.75 87 MET A O 1
ATOM 707 N N . PHE A 1 88 ? 6.32 1.611 9.141 1 96.38 88 PHE A N 1
ATOM 708 C CA . PHE A 1 88 ? 6.148 2.912 9.781 1 96.38 88 PHE A CA 1
ATOM 709 C C . PHE A 1 88 ? 6.914 2.975 11.094 1 96.38 88 PHE A C 1
ATOM 711 O O . PHE A 1 88 ? 6.723 2.131 11.969 1 96.38 88 PHE A O 1
ATOM 718 N N . ASN A 1 89 ? 7.754 4.008 11.133 1 94.69 89 ASN A N 1
ATOM 719 C CA . ASN A 1 89 ? 8.594 4.234 12.305 1 94.69 89 ASN A CA 1
ATOM 720 C C . ASN A 1 89 ? 9.43 3.002 12.641 1 94.69 89 ASN A C 1
ATOM 722 O O . ASN A 1 89 ? 9.562 2.637 13.805 1 94.69 89 ASN A O 1
ATOM 726 N N . ASN A 1 90 ? 9.828 2.301 11.633 1 93.94 90 ASN A N 1
ATOM 727 C CA . ASN A 1 90 ? 10.664 1.108 11.742 1 93.94 90 ASN A CA 1
ATOM 728 C C . ASN A 1 90 ? 12.023 1.319 11.086 1 93.94 90 ASN A C 1
ATOM 730 O O . ASN A 1 90 ? 12.109 1.775 9.945 1 93.94 90 ASN A O 1
ATOM 734 N N . GLN A 1 91 ? 13.094 1.022 11.758 1 93.62 91 GLN A N 1
ATOM 735 C CA . GLN A 1 91 ? 14.445 1.249 11.266 1 93.62 91 GLN A CA 1
ATOM 736 C C . GLN A 1 91 ? 14.805 0.263 10.164 1 93.62 91 GLN A C 1
ATOM 738 O O . GLN A 1 91 ? 15.719 0.51 9.375 1 93.62 91 GLN A O 1
ATOM 743 N N . LEU A 1 92 ? 14.031 -0.787 10.094 1 91.62 92 LEU A N 1
ATOM 744 C CA . LEU A 1 92 ? 14.297 -1.807 9.086 1 91.62 92 LEU A CA 1
ATOM 745 C C . LEU A 1 92 ? 14.289 -1.201 7.688 1 91.62 92 LEU A C 1
ATOM 747 O O . LEU A 1 92 ? 13.297 -0.596 7.273 1 91.62 92 LEU A O 1
ATOM 751 N N . MET A 1 93 ? 15.375 -1.215 6.941 1 92.62 93 MET A N 1
ATOM 752 C CA . MET A 1 93 ? 15.555 -0.786 5.555 1 92.62 93 MET A CA 1
ATOM 753 C C . MET A 1 93 ? 15.484 0.733 5.445 1 92.62 93 MET A C 1
ATOM 755 O O . MET A 1 93 ? 15.32 1.272 4.348 1 92.62 93 MET A O 1
ATOM 759 N N . ALA A 1 94 ? 15.469 1.459 6.555 1 94.69 94 ALA A N 1
ATOM 760 C CA . ALA A 1 94 ? 15.414 2.918 6.508 1 94.69 94 ALA A CA 1
ATOM 761 C C . ALA A 1 94 ? 16.609 3.492 5.754 1 94.69 94 ALA A C 1
ATOM 763 O O . ALA A 1 94 ? 17.734 3.014 5.91 1 94.69 94 ALA A O 1
ATOM 764 N N . ASP A 1 95 ? 16.344 4.461 4.914 1 93.81 95 ASP A N 1
ATOM 765 C CA . ASP A 1 95 ? 17.438 5.004 4.113 1 93.81 95 ASP A CA 1
ATOM 766 C C . ASP A 1 95 ? 17.406 6.531 4.113 1 93.81 95 ASP A C 1
ATOM 768 O O . ASP A 1 95 ? 18.094 7.172 3.316 1 93.81 95 ASP A O 1
ATOM 772 N N . VAL A 1 96 ? 16.625 7.133 4.969 1 95 96 VAL A N 1
ATOM 773 C CA . VAL A 1 96 ? 16.609 8.586 5.141 1 95 96 VAL A CA 1
ATOM 774 C C . VAL A 1 96 ? 16.266 8.93 6.59 1 95 96 VAL A C 1
ATOM 776 O O . VAL A 1 96 ? 15.477 8.234 7.23 1 95 96 VAL A O 1
ATOM 779 N N . TYR A 1 97 ? 16.812 9.992 7.074 1 95.19 97 TYR A N 1
ATOM 780 C CA . TYR A 1 97 ? 16.609 10.461 8.438 1 95.19 97 TYR A CA 1
ATOM 781 C C . TYR A 1 97 ? 16.297 11.953 8.469 1 95.19 97 TYR A C 1
ATOM 783 O O . TYR A 1 97 ? 16.938 12.734 7.758 1 95.19 97 TYR A O 1
ATOM 791 N N . PHE A 1 98 ? 15.344 12.289 9.305 1 95.88 98 PHE A N 1
ATOM 792 C CA . PHE A 1 98 ? 14.914 13.672 9.438 1 95.88 98 PHE A CA 1
ATOM 793 C C . PHE A 1 98 ? 15.141 14.18 10.859 1 95.88 98 PHE A C 1
ATOM 795 O O . PHE A 1 98 ? 14.914 13.445 11.82 1 95.88 98 PHE A O 1
ATOM 802 N N . LEU A 1 99 ? 15.578 15.375 10.93 1 95.81 99 LEU A N 1
ATOM 803 C CA . LEU A 1 99 ? 15.57 16.109 12.195 1 95.81 99 LEU A CA 1
ATOM 804 C C . LEU A 1 99 ? 14.422 17.109 12.227 1 95.81 99 LEU A C 1
ATOM 806 O O . LEU A 1 99 ? 14.523 18.203 11.656 1 95.81 99 LEU A O 1
ATOM 810 N N . VAL A 1 100 ? 13.383 16.75 12.93 1 96.75 100 VAL A N 1
ATOM 811 C CA . VAL A 1 100 ? 12.133 17.5 12.859 1 96.75 100 VAL A CA 1
ATOM 812 C C . VAL A 1 100 ? 11.969 18.344 14.117 1 96.75 100 VAL A C 1
ATOM 814 O O . VAL A 1 100 ? 12.164 17.859 15.234 1 96.75 100 VAL A O 1
ATOM 817 N N . GLY A 1 101 ? 11.508 19.578 13.914 1 93.94 101 GLY A N 1
ATOM 818 C CA . GLY A 1 101 ? 11.32 20.5 15.023 1 93.94 101 GLY A CA 1
ATOM 819 C C . GLY A 1 101 ? 12.531 21.375 15.289 1 93.94 101 GLY A C 1
ATOM 820 O O . GLY A 1 101 ? 13.531 21.297 14.562 1 93.94 101 GLY A O 1
ATOM 821 N N . SER A 1 102 ? 12.352 22.25 16.25 1 89.06 102 SER A N 1
ATOM 822 C CA . SER A 1 102 ? 13.438 23.125 16.656 1 89.06 102 SER A CA 1
ATOM 823 C C . SER A 1 102 ? 13.961 22.766 18.047 1 89.06 102 SER A C 1
ATOM 825 O O . SER A 1 102 ? 13.281 22.047 18.797 1 89.06 102 SER A O 1
ATOM 827 N N . THR A 1 103 ? 15.25 23.109 18.266 1 83.38 103 THR A N 1
ATOM 828 C CA . THR A 1 103 ? 15.836 22.859 19.578 1 83.38 103 THR A CA 1
ATOM 829 C C . THR A 1 103 ? 15.047 23.562 20.672 1 83.38 103 THR A C 1
ATOM 831 O O . THR A 1 103 ? 14.617 24.703 20.5 1 83.38 103 THR A O 1
ATOM 834 N N . PRO A 1 104 ? 14.719 22.875 21.688 1 85 104 PRO A N 1
ATOM 835 C CA . PRO A 1 104 ? 15.242 21.594 22.203 1 85 104 PRO A CA 1
ATOM 836 C C . PRO A 1 104 ? 14.336 20.422 21.875 1 85 104 PRO A C 1
ATOM 838 O O . PRO A 1 104 ? 14.656 19.281 22.219 1 85 104 PRO A O 1
ATOM 841 N N . ASN A 1 105 ? 13.219 20.672 21.266 1 88.12 105 ASN A N 1
ATOM 842 C CA . ASN A 1 105 ? 12.258 19.609 21.016 1 88.12 105 ASN A CA 1
ATOM 843 C C . ASN A 1 105 ? 12.453 19 19.625 1 88.12 105 ASN A C 1
ATOM 845 O O . ASN A 1 105 ? 11.477 18.75 18.906 1 88.12 105 ASN A O 1
ATOM 849 N N . GLN A 1 106 ? 13.648 18.812 19.266 1 92.88 106 GLN A N 1
ATOM 850 C CA . GLN A 1 106 ? 13.938 18.219 17.953 1 92.88 106 GLN A CA 1
ATOM 851 C C . GLN A 1 106 ? 13.945 16.703 18.031 1 92.88 106 GLN A C 1
ATOM 853 O O . GLN A 1 106 ? 14.469 16.109 18.984 1 92.88 106 GLN A O 1
ATOM 858 N N . HIS A 1 107 ? 13.297 16.016 17.078 1 95.06 107 HIS A N 1
ATOM 859 C CA . HIS A 1 107 ? 13.203 14.5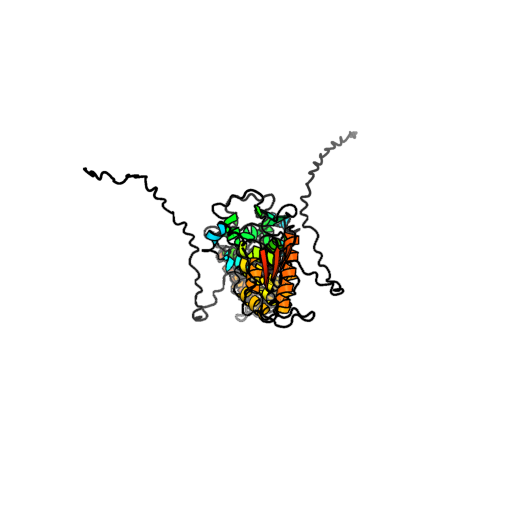7 17.031 1 95.06 107 HIS A CA 1
ATOM 860 C C . HIS A 1 107 ? 13.812 14.016 15.734 1 95.06 107 HIS A C 1
ATOM 862 O O . HIS A 1 107 ? 13.609 14.578 14.664 1 95.06 107 HIS A O 1
ATOM 868 N N . ARG A 1 108 ? 14.609 13.016 15.898 1 95.44 108 ARG A N 1
ATOM 869 C CA . ARG A 1 108 ? 15.133 12.328 14.727 1 95.44 108 ARG A CA 1
ATOM 870 C C . ARG A 1 108 ? 14.172 11.25 14.25 1 95.44 108 ARG A C 1
ATOM 872 O O . ARG A 1 108 ? 13.812 10.344 15 1 95.44 108 ARG A O 1
ATOM 879 N N . VAL A 1 109 ? 13.734 11.352 13.023 1 96.88 109 VAL A N 1
ATOM 880 C CA . VAL A 1 109 ? 12.742 10.438 12.469 1 96.88 109 VAL A CA 1
ATOM 881 C C . VAL A 1 109 ? 13.344 9.688 11.281 1 96.88 109 VAL A C 1
ATOM 883 O O . VAL A 1 109 ? 13.969 10.289 10.406 1 96.88 109 VAL A O 1
ATOM 886 N N . LEU A 1 110 ? 13.211 8.398 11.336 1 95.88 110 LEU A N 1
ATOM 887 C CA . LEU A 1 110 ? 13.664 7.57 10.219 1 95.88 110 LEU A CA 1
ATOM 888 C C . LEU A 1 110 ? 12.516 7.262 9.266 1 95.88 110 LEU A C 1
ATOM 890 O O . LEU A 1 110 ? 11.367 7.168 9.688 1 95.88 110 LEU A O 1
ATOM 894 N N . ALA A 1 111 ? 12.828 7.137 8 1 97.06 111 ALA A N 1
ATOM 895 C CA . ALA A 1 111 ? 11.805 6.852 6.996 1 97.06 111 ALA A CA 1
ATOM 896 C C . ALA A 1 111 ? 12.414 6.168 5.773 1 97.06 111 ALA A C 1
ATOM 898 O O . ALA A 1 111 ? 13.562 5.711 5.82 1 97.06 111 ALA A O 1
ATOM 899 N N . HIS A 1 112 ? 11.688 5.891 4.777 1 97.12 112 HIS A N 1
ATOM 900 C CA . HIS A 1 112 ? 12.086 5.227 3.541 1 97.12 112 HIS A CA 1
ATOM 901 C C . HIS A 1 112 ? 11.797 6.105 2.328 1 97.12 112 HIS A C 1
ATOM 903 O O . HIS A 1 112 ? 10.656 6.535 2.121 1 97.12 112 HIS A O 1
ATOM 909 N N . LYS A 1 113 ? 12.797 6.344 1.551 1 96.31 113 LYS A N 1
ATOM 910 C CA . LYS A 1 113 ? 12.703 7.277 0.431 1 96.31 113 LYS A CA 1
ATOM 911 C C . LYS A 1 113 ? 11.602 6.855 -0.542 1 96.31 113 LYS A C 1
ATOM 913 O O . LYS A 1 113 ? 10.844 7.695 -1.024 1 96.31 113 LYS A O 1
ATOM 918 N N . TYR A 1 114 ? 11.492 5.594 -0.822 1 96.62 114 TYR A N 1
ATOM 919 C CA . TYR A 1 114 ? 10.547 5.102 -1.822 1 96.62 114 TYR A CA 1
ATOM 920 C C . TYR A 1 114 ? 9.117 5.469 -1.448 1 96.62 114 TYR A C 1
ATOM 922 O O . TYR A 1 114 ? 8.391 6.066 -2.248 1 96.62 114 TYR A O 1
ATOM 930 N N . ILE A 1 115 ? 8.68 5.082 -0.215 1 97.75 115 ILE A N 1
ATOM 931 C CA . ILE A 1 115 ? 7.293 5.262 0.202 1 97.75 115 ILE A CA 1
ATOM 932 C C . ILE A 1 115 ? 6.98 6.75 0.33 1 97.75 115 ILE A C 1
ATOM 934 O O . ILE A 1 115 ? 5.875 7.188 -0.004 1 97.75 115 ILE A O 1
ATOM 938 N N . LEU A 1 116 ? 7.961 7.543 0.719 1 97 116 LEU A N 1
ATOM 939 C CA . LEU A 1 116 ? 7.758 8.984 0.832 1 97 116 LEU A CA 1
ATOM 940 C C . LEU A 1 116 ? 7.617 9.625 -0.545 1 97 116 LEU A C 1
ATOM 942 O O . LEU A 1 116 ? 6.742 10.461 -0.759 1 97 116 LEU A O 1
ATOM 946 N N . ALA A 1 117 ? 8.453 9.188 -1.458 1 95.75 117 ALA A N 1
ATOM 947 C CA . ALA A 1 117 ? 8.453 9.75 -2.807 1 95.75 117 ALA A CA 1
ATOM 948 C C . ALA A 1 117 ? 7.176 9.391 -3.553 1 95.75 117 ALA A C 1
ATOM 950 O O . ALA A 1 117 ? 6.711 10.141 -4.41 1 95.75 117 ALA A O 1
ATOM 951 N N . THR A 1 118 ? 6.59 8.258 -3.215 1 96.19 118 THR A N 1
ATOM 952 C CA . THR A 1 118 ? 5.348 7.855 -3.865 1 96.19 118 THR A CA 1
ATOM 953 C C . THR A 1 118 ? 4.16 8.609 -3.275 1 96.19 118 THR A C 1
ATOM 955 O O . THR A 1 118 ? 3.113 8.734 -3.916 1 96.19 118 THR A O 1
ATOM 958 N N . GLY A 1 119 ? 4.34 9.164 -2.117 1 96.81 119 GLY A N 1
ATOM 959 C CA . GLY A 1 119 ? 3.23 9.805 -1.43 1 96.81 119 GLY A CA 1
ATOM 960 C C . GLY A 1 119 ? 3.244 11.32 -1.563 1 96.81 119 GLY A C 1
ATOM 961 O O . GLY A 1 119 ? 2.229 11.977 -1.323 1 96.81 119 GLY A O 1
ATOM 962 N N . SER A 1 120 ? 4.367 11.828 -1.972 1 96.25 120 SER A N 1
ATOM 963 C CA . SER A 1 120 ? 4.535 13.273 -2.023 1 96.25 120 SER A CA 1
ATOM 964 C C . SER A 1 120 ? 5.504 13.68 -3.127 1 96.25 120 SER A C 1
ATOM 966 O O . SER A 1 120 ? 6.633 13.188 -3.182 1 96.25 120 SER A O 1
ATOM 968 N N . SER A 1 121 ? 5.082 14.633 -3.926 1 93.69 121 SER A N 1
ATOM 969 C CA . SER A 1 121 ? 5.945 15.133 -4.992 1 93.69 121 SER A CA 1
ATOM 970 C C . SER A 1 121 ? 7.125 15.922 -4.43 1 93.69 121 SER A C 1
ATOM 972 O O . SER A 1 121 ? 8.188 15.984 -5.051 1 93.69 121 SER A O 1
ATOM 974 N N . VAL A 1 122 ? 6.938 16.484 -3.312 1 93 122 VAL A N 1
ATOM 975 C CA . VAL A 1 122 ? 8.008 17.234 -2.65 1 93 122 VAL A CA 1
ATOM 976 C C . VAL A 1 122 ? 9.109 16.266 -2.211 1 93 122 VAL A C 1
ATOM 978 O O . VAL A 1 122 ? 10.289 16.5 -2.475 1 93 122 VAL A O 1
ATOM 981 N N . PHE A 1 123 ? 8.734 15.18 -1.575 1 93.88 123 PHE A N 1
ATOM 982 C CA . PHE A 1 123 ? 9.711 14.172 -1.188 1 93.88 123 PHE A CA 1
ATOM 983 C C . PHE A 1 123 ? 10.375 13.562 -2.418 1 93.88 123 PHE A C 1
ATOM 985 O O . PHE A 1 123 ? 11.578 13.266 -2.402 1 93.88 123 PHE A O 1
ATOM 992 N N . PHE A 1 124 ? 9.578 13.383 -3.451 1 93.69 124 PHE A N 1
ATOM 993 C CA . PHE A 1 124 ? 10.141 12.875 -4.695 1 93.69 124 PHE A CA 1
ATOM 994 C C . PHE A 1 124 ? 11.25 13.789 -5.203 1 93.69 124 PHE A C 1
ATOM 996 O O . PHE A 1 124 ? 12.336 13.32 -5.551 1 93.69 124 PHE A O 1
ATOM 1003 N N . ALA A 1 125 ? 10.953 15.008 -5.254 1 89.75 125 ALA A N 1
ATOM 1004 C CA . ALA A 1 125 ? 11.938 15.992 -5.719 1 89.75 125 ALA A CA 1
ATOM 1005 C C . ALA A 1 125 ? 13.156 16.016 -4.805 1 89.75 125 ALA A C 1
ATOM 1007 O O . ALA A 1 125 ? 14.289 16.188 -5.273 1 89.75 125 ALA A O 1
ATOM 1008 N N . MET A 1 126 ? 12.961 15.836 -3.576 1 88.94 126 MET A N 1
ATOM 1009 C CA . MET A 1 126 ? 14.031 15.875 -2.582 1 88.94 126 MET A CA 1
ATOM 1010 C C . MET A 1 126 ? 15 14.719 -2.771 1 88.94 126 MET A C 1
ATOM 1012 O O . MET A 1 126 ? 16.219 14.883 -2.652 1 88.94 126 MET A O 1
ATOM 1016 N N . PHE A 1 127 ? 14.453 13.547 -3.109 1 90.94 127 PHE A N 1
ATOM 1017 C CA . PHE A 1 127 ? 15.273 12.336 -3.08 1 90.94 127 PHE A CA 1
ATOM 1018 C C . PHE A 1 127 ? 15.688 11.93 -4.488 1 90.94 127 PHE A C 1
ATOM 1020 O O . PHE A 1 127 ? 16.734 11.312 -4.676 1 90.94 127 PHE A O 1
ATOM 1027 N N . TYR A 1 128 ? 14.867 12.156 -5.422 1 88.19 128 TYR A N 1
ATOM 1028 C CA . TYR A 1 128 ? 15.094 11.617 -6.758 1 88.19 128 TYR A CA 1
ATOM 1029 C C . TYR A 1 128 ? 15.211 12.734 -7.785 1 88.19 128 TYR A C 1
ATOM 1031 O O . TYR A 1 128 ? 15.43 12.477 -8.969 1 88.19 128 TYR A O 1
ATOM 1039 N N . GLY A 1 129 ? 15.055 13.844 -7.301 1 82.19 129 GLY A N 1
ATOM 1040 C CA . GLY A 1 129 ? 15.211 14.977 -8.188 1 82.19 129 GLY A CA 1
ATOM 1041 C C . GLY A 1 129 ? 16.656 15.289 -8.516 1 82.19 129 GLY A C 1
ATOM 1042 O O . GLY A 1 129 ? 17.562 14.656 -7.98 1 82.19 129 GLY A O 1
ATOM 1043 N N . GLY A 1 130 ? 16.891 15.992 -9.484 1 73.12 130 GLY A N 1
ATOM 1044 C CA . GLY A 1 130 ? 18.219 16.328 -9.992 1 73.12 130 GLY A CA 1
ATOM 1045 C C . GLY A 1 130 ? 19.141 16.875 -8.922 1 73.12 130 GLY A C 1
ATOM 1046 O O . GLY A 1 130 ? 20.359 16.703 -9 1 73.12 130 GLY A O 1
ATOM 1047 N N . LEU A 1 131 ? 18.609 17.547 -7.984 1 64.19 131 LEU A N 1
ATOM 1048 C CA . LEU A 1 131 ? 19.453 18.172 -6.965 1 64.19 131 LEU A CA 1
ATOM 1049 C C . LEU A 1 131 ? 19.484 17.344 -5.695 1 64.19 131 LEU A C 1
ATOM 1051 O O . LEU A 1 131 ? 19.906 17.812 -4.641 1 64.19 131 LEU A O 1
ATOM 1055 N N . ALA A 1 132 ? 19.031 16.078 -5.852 1 64.25 132 ALA A N 1
ATOM 1056 C CA . ALA A 1 132 ? 18.984 15.211 -4.672 1 64.25 132 ALA A CA 1
ATOM 1057 C C . ALA A 1 132 ? 20.375 14.914 -4.152 1 64.25 132 ALA A C 1
ATOM 1059 O O . ALA A 1 132 ? 21.234 14.414 -4.895 1 64.25 132 ALA A O 1
ATOM 1060 N N . ASN A 1 133 ? 20.953 15.727 -3.311 1 58.75 133 ASN A N 1
ATOM 1061 C CA . ASN A 1 133 ? 22.281 15.578 -2.725 1 58.75 133 ASN A CA 1
ATOM 1062 C C . ASN A 1 133 ? 22.203 15.195 -1.249 1 58.75 133 ASN A C 1
ATOM 1064 O O . ASN A 1 133 ? 23.016 15.633 -0.444 1 58.75 133 ASN A O 1
ATOM 1068 N N . GLN A 1 134 ? 21.203 14.594 -0.918 1 60.62 134 GLN A N 1
ATOM 1069 C CA . GLN A 1 134 ? 21.125 14.828 0.521 1 60.62 134 GLN A CA 1
ATOM 1070 C C . GLN A 1 134 ? 21.781 13.68 1.292 1 60.62 134 GLN A C 1
ATOM 1072 O O . GLN A 1 134 ? 21.25 12.562 1.308 1 60.62 134 GLN A O 1
ATOM 1077 N N . GLU A 1 135 ? 23.172 13.883 1.325 1 66.94 135 GLU A N 1
ATOM 1078 C CA . GLU A 1 135 ? 23.875 13.078 2.316 1 66.94 135 GLU A CA 1
ATOM 1079 C C . GLU A 1 135 ? 23.625 13.586 3.73 1 66.94 135 GLU A C 1
ATOM 1081 O O . GLU A 1 135 ? 23.547 14.797 3.959 1 66.94 135 GLU A O 1
ATOM 1086 N N . GLY A 1 136 ? 23.047 12.727 4.594 1 79.19 136 GLY A N 1
ATOM 1087 C CA . GLY A 1 136 ? 22.891 13.023 6.012 1 79.19 136 GLY A CA 1
ATOM 1088 C C . GLY A 1 136 ? 21.438 13.219 6.426 1 79.19 136 GLY A C 1
ATOM 1089 O O . GLY A 1 136 ? 20.531 12.906 5.66 1 79.19 136 GLY A O 1
ATOM 1090 N N . ASP A 1 137 ? 21.344 13.75 7.598 1 90.31 137 ASP A N 1
ATOM 1091 C CA . ASP A 1 137 ? 20.016 13.992 8.156 1 90.31 137 ASP A CA 1
ATOM 1092 C C . ASP A 1 137 ? 19.391 15.234 7.539 1 90.31 137 ASP A C 1
ATOM 1094 O O . ASP A 1 137 ? 20.062 16.25 7.336 1 90.31 137 ASP A O 1
ATOM 1098 N N . ILE A 1 138 ? 18.234 15.211 7.141 1 92.88 138 ILE A N 1
ATOM 1099 C CA . ILE A 1 138 ? 17.484 16.328 6.582 1 92.88 138 ILE A CA 1
ATOM 1100 C C . ILE A 1 138 ? 16.797 17.094 7.707 1 92.88 138 ILE A C 1
ATOM 1102 O O . ILE A 1 138 ? 15.984 16.531 8.453 1 92.88 138 ILE A O 1
ATOM 1106 N N . GLU A 1 139 ? 17 18.344 7.797 1 92.06 139 GLU A N 1
ATOM 1107 C CA . GLU A 1 139 ? 16.438 19.172 8.867 1 92.06 139 GLU A CA 1
ATOM 1108 C C . GLU A 1 139 ? 15.109 19.781 8.453 1 92.06 139 GLU A C 1
ATOM 1110 O O . GLU A 1 139 ? 14.992 20.359 7.367 1 92.06 139 GLU A O 1
ATOM 1115 N N . ILE A 1 140 ? 14.195 19.625 9.305 1 94.06 140 ILE A N 1
ATOM 1116 C CA . ILE A 1 140 ? 12.875 20.234 9.125 1 94.06 140 ILE A CA 1
ATOM 1117 C C . ILE A 1 140 ? 12.477 20.984 10.398 1 94.06 140 ILE A C 1
ATOM 1119 O O . ILE A 1 140 ? 11.672 20.5 11.188 1 94.06 140 ILE A O 1
ATOM 1123 N N . PRO A 1 141 ? 12.906 22.203 10.539 1 92.25 141 PRO A N 1
ATOM 1124 C CA . PRO A 1 141 ? 12.703 22.922 11.789 1 92.25 141 PRO A CA 1
ATOM 1125 C C . PRO A 1 141 ? 11.297 23.5 11.914 1 92.25 141 PRO A C 1
ATOM 1127 O O . PRO A 1 141 ? 10.836 23.797 13.023 1 92.25 141 PRO A O 1
ATOM 1130 N N . ASP A 1 142 ? 10.555 23.672 10.844 1 90.06 142 ASP A N 1
ATOM 1131 C CA . ASP A 1 142 ? 9.312 24.438 10.852 1 90.06 142 ASP A CA 1
ATOM 1132 C C . ASP A 1 142 ? 8.102 23.516 11.039 1 90.06 142 ASP A C 1
ATOM 1134 O O . ASP A 1 142 ? 6.957 23.984 11.047 1 90.06 142 ASP A O 1
ATOM 1138 N N . VAL A 1 143 ? 8.383 22.281 11.156 1 93.62 143 VAL A N 1
ATOM 1139 C CA . VAL A 1 143 ? 7.277 21.344 11.344 1 93.62 143 VAL A CA 1
ATOM 1140 C C . VAL A 1 143 ? 7.391 20.672 12.711 1 93.62 143 VAL A C 1
ATOM 1142 O O . VAL A 1 143 ? 8.484 20.281 13.125 1 93.62 143 VAL A O 1
ATOM 1145 N N . GLU A 1 144 ? 6.273 20.531 13.328 1 92.94 144 GLU A N 1
ATOM 1146 C CA . GLU A 1 144 ? 6.242 19.828 14.602 1 92.94 144 GLU A CA 1
ATOM 1147 C C . GLU A 1 144 ? 6.43 18.328 14.406 1 92.94 144 GLU A C 1
ATOM 1149 O O . GLU A 1 144 ? 5.875 17.75 13.469 1 92.94 144 GLU A O 1
ATOM 1154 N N . PRO A 1 145 ? 7.145 17.719 15.344 1 95.75 145 PRO A N 1
ATOM 1155 C CA . PRO A 1 145 ? 7.395 16.281 15.211 1 95.75 145 PRO A CA 1
ATOM 1156 C C . PRO A 1 145 ? 6.105 15.461 15.164 1 95.75 145 PRO A C 1
ATOM 1158 O O . PRO A 1 145 ? 5.98 14.547 14.344 1 95.75 145 PRO A O 1
ATOM 1161 N N . GLY A 1 146 ? 5.227 15.781 16.031 1 95.75 146 GLY A N 1
ATOM 1162 C CA . GLY A 1 146 ? 3.965 15.062 16.031 1 95.75 146 GLY A CA 1
ATOM 1163 C C . GLY A 1 146 ? 3.219 15.172 14.711 1 95.75 146 GLY A C 1
ATOM 1164 O O . GLY A 1 146 ? 2.65 14.188 14.227 1 95.75 146 GLY A O 1
ATOM 1165 N N . ALA A 1 147 ? 3.188 16.297 14.125 1 95.94 147 ALA A N 1
ATOM 1166 C CA . ALA A 1 147 ? 2.525 16.531 12.844 1 95.94 147 ALA A CA 1
ATOM 1167 C C . ALA A 1 147 ? 3.215 15.773 11.719 1 95.94 147 ALA A C 1
ATOM 1169 O O . ALA A 1 147 ? 2.551 15.211 10.844 1 95.94 147 ALA A O 1
ATOM 1170 N N . PHE A 1 148 ? 4.512 15.773 11.82 1 97.75 148 PHE A N 1
ATOM 1171 C CA . PHE A 1 148 ? 5.273 15.039 10.82 1 97.75 148 PHE A CA 1
ATOM 1172 C C . PHE A 1 148 ? 4.98 13.547 10.906 1 97.75 148 PHE A C 1
ATOM 1174 O O . PHE A 1 148 ? 4.836 12.875 9.883 1 97.75 148 PHE A O 1
ATOM 1181 N N . MET A 1 149 ? 4.863 13.078 12.102 1 97.56 149 MET A N 1
ATOM 1182 C CA . MET A 1 149 ? 4.539 11.664 12.305 1 97.56 149 MET A CA 1
ATOM 1183 C C . MET A 1 149 ? 3.152 11.344 11.758 1 97.56 149 MET A C 1
ATOM 1185 O O . MET A 1 149 ? 2.938 10.273 11.188 1 97.56 149 MET A O 1
ATOM 1189 N N . ASN A 1 150 ? 2.234 12.242 11.914 1 97.81 150 ASN A N 1
ATOM 1190 C CA . ASN A 1 150 ? 0.906 12.055 11.336 1 97.81 150 ASN A CA 1
ATOM 1191 C C . ASN A 1 150 ? 0.96 11.992 9.812 1 97.81 150 ASN A C 1
ATOM 1193 O O . ASN A 1 150 ? 0.268 11.188 9.195 1 97.81 150 ASN A O 1
ATOM 1197 N N . LEU A 1 151 ? 1.746 12.875 9.305 1 98.31 151 LEU A N 1
ATOM 1198 C CA . LEU A 1 151 ? 1.942 12.883 7.855 1 98.31 151 LEU A CA 1
ATOM 1199 C C . LEU A 1 151 ? 2.488 11.547 7.375 1 98.31 151 LEU A C 1
ATOM 1201 O O . LEU A 1 151 ? 1.96 10.961 6.426 1 98.31 151 LEU A O 1
ATOM 1205 N N . LEU A 1 152 ? 3.502 11.062 8.078 1 98.5 152 LEU A N 1
ATOM 1206 C CA . LEU A 1 152 ? 4.113 9.789 7.707 1 98.5 152 LEU A CA 1
ATOM 1207 C C . LEU A 1 152 ? 3.115 8.641 7.863 1 98.5 152 LEU A C 1
ATOM 1209 O O . LEU A 1 152 ? 3.061 7.746 7.02 1 98.5 152 LEU A O 1
ATOM 1213 N N . ARG A 1 153 ? 2.404 8.711 8.906 1 98.06 153 ARG A N 1
ATOM 1214 C CA . ARG A 1 153 ? 1.423 7.656 9.164 1 98.06 153 ARG A CA 1
ATOM 1215 C C . ARG A 1 153 ? 0.443 7.531 8 1 98.06 153 ARG A C 1
ATOM 1217 O O . ARG A 1 153 ? 0.142 6.422 7.555 1 98.06 153 ARG A O 1
ATOM 1224 N N . TYR A 1 154 ? -0.006 8.609 7.566 1 98.38 154 TYR A N 1
ATOM 1225 C CA . TYR A 1 154 ? -0.917 8.586 6.426 1 98.38 154 TYR A CA 1
ATOM 1226 C C . TYR A 1 154 ? -0.227 8.039 5.184 1 98.38 154 TYR A C 1
ATOM 1228 O O . TYR A 1 154 ? -0.79 7.203 4.473 1 98.38 154 TYR A O 1
ATOM 1236 N N . ILE A 1 155 ? 0.961 8.523 4.93 1 98.38 155 ILE A N 1
ATOM 1237 C CA . ILE A 1 155 ? 1.676 8.148 3.713 1 98.38 155 ILE A CA 1
ATOM 1238 C C . ILE A 1 155 ? 1.976 6.648 3.734 1 98.38 155 ILE A C 1
ATOM 1240 O O . ILE A 1 155 ? 1.866 5.973 2.709 1 98.38 155 ILE A O 1
ATOM 1244 N N . TYR A 1 156 ? 2.287 6.082 4.863 1 97.88 156 TYR A N 1
ATOM 1245 C CA . TYR A 1 156 ? 2.68 4.684 4.98 1 97.88 156 TYR A CA 1
ATOM 1246 C C . TYR A 1 156 ? 1.46 3.77 4.941 1 97.88 156 TYR A C 1
ATOM 1248 O O . TYR A 1 156 ? 1.503 2.691 4.344 1 97.88 156 TYR A O 1
ATOM 1256 N N . CYS A 1 157 ? 0.402 4.172 5.648 1 95.38 157 CYS A N 1
ATOM 1257 C CA . CYS A 1 157 ? -0.62 3.15 5.848 1 95.38 157 CYS A CA 1
ATOM 1258 C C . CYS A 1 157 ? -2.016 3.762 5.805 1 95.38 157 CYS A C 1
ATOM 1260 O O . CYS A 1 157 ? -2.967 3.184 6.332 1 95.38 157 CYS A O 1
ATOM 1262 N N . ASP A 1 158 ? -2.229 4.922 5.34 1 96.94 158 ASP A N 1
ATOM 1263 C CA . ASP A 1 158 ? -3.523 5.555 5.109 1 96.94 158 ASP A CA 1
ATOM 1264 C C . ASP A 1 158 ? -4.266 5.789 6.422 1 96.94 158 ASP A C 1
ATOM 1266 O O . ASP A 1 158 ? -5.496 5.809 6.449 1 96.94 158 ASP A O 1
ATOM 1270 N N . ASP A 1 159 ? -3.578 5.84 7.473 1 96.62 159 ASP A N 1
ATOM 1271 C CA . ASP A 1 159 ? -4.195 6.043 8.781 1 96.62 159 ASP A CA 1
ATOM 1272 C C . ASP A 1 159 ? -4.129 7.508 9.195 1 96.62 159 ASP A C 1
ATOM 1274 O O . ASP A 1 159 ? -3.049 8.102 9.227 1 96.62 159 ASP A O 1
ATOM 1278 N N . ILE A 1 160 ? -5.27 8.07 9.484 1 96.19 160 ILE A N 1
ATOM 1279 C CA . ILE A 1 160 ? -5.367 9.477 9.852 1 96.19 160 ILE A CA 1
ATOM 1280 C C . ILE A 1 160 ? -5.891 9.609 11.281 1 96.19 160 ILE A C 1
ATOM 1282 O O . ILE A 1 160 ? -7.02 9.203 11.57 1 96.19 160 ILE A O 1
ATOM 1286 N N . GLN A 1 161 ? -5.051 10.102 12.109 1 94.62 161 GLN A N 1
ATOM 1287 C CA . GLN A 1 161 ? -5.41 10.312 13.508 1 94.62 161 GLN A CA 1
ATOM 1288 C C . GLN A 1 161 ? -5.332 11.797 13.875 1 94.62 161 GLN A C 1
ATOM 1290 O O . GLN A 1 161 ? -4.266 12.297 14.219 1 94.62 161 GLN A O 1
ATOM 1295 N N . LEU A 1 162 ? -6.488 12.383 13.867 1 95.81 162 LEU A N 1
ATOM 1296 C CA . LEU A 1 162 ? -6.547 13.82 14.117 1 95.81 162 LEU A CA 1
ATOM 1297 C C . LEU A 1 162 ? -7.176 14.117 15.477 1 95.81 162 LEU A C 1
ATOM 1299 O O . LEU A 1 162 ? -8.109 13.422 15.891 1 95.81 162 LEU A O 1
ATOM 1303 N N . GLU A 1 163 ? -6.68 15.016 16.094 1 92.44 163 GLU A N 1
ATOM 1304 C CA . GLU A 1 163 ? -7.168 15.594 17.344 1 92.44 163 GLU A CA 1
ATOM 1305 C C . GLU A 1 163 ? -7.156 17.125 17.297 1 92.44 163 GLU A C 1
ATOM 1307 O O . GLU A 1 163 ? -6.434 17.719 16.484 1 92.44 163 GLU A O 1
ATOM 1312 N N . PRO A 1 164 ? -7.965 17.781 18.125 1 86.12 164 PRO A N 1
ATOM 1313 C CA . PRO A 1 164 ? -8.016 19.25 18.094 1 86.12 164 PRO A CA 1
ATOM 1314 C C . PRO A 1 164 ? -6.648 19.891 18.297 1 86.12 164 PRO A C 1
ATOM 1316 O O . PRO A 1 164 ? -6.359 20.938 17.703 1 86.12 164 PRO A O 1
ATOM 1319 N N . ASP A 1 165 ? -5.805 19.281 19 1 85.19 165 ASP A N 1
ATOM 1320 C CA . ASP A 1 165 ? -4.539 19.906 19.359 1 85.19 165 ASP A CA 1
ATOM 1321 C C . ASP A 1 165 ? -3.469 19.656 18.297 1 85.19 165 ASP A C 1
ATOM 1323 O O . ASP A 1 165 ? -2.412 20.281 18.312 1 85.19 165 ASP A O 1
ATOM 1327 N N . ASN A 1 166 ? -3.758 18.781 17.344 1 91.75 166 ASN A N 1
ATOM 1328 C CA . ASN A 1 166 ? -2.713 18.484 16.375 1 91.75 166 ASN A CA 1
ATOM 1329 C C . ASN A 1 166 ? -3.172 18.766 14.945 1 91.75 166 ASN A C 1
ATOM 1331 O O . ASN A 1 166 ? -2.363 18.766 14.016 1 91.75 166 ASN A O 1
ATOM 1335 N N . VAL A 1 167 ? -4.41 19.078 14.75 1 93.19 167 VAL A N 1
ATOM 1336 C CA . VAL A 1 167 ? -5.008 19.125 13.422 1 93.19 167 VAL A CA 1
ATOM 1337 C C . VAL A 1 167 ? -4.391 20.266 12.625 1 93.19 167 VAL A C 1
ATOM 1339 O O . VAL A 1 167 ? -4.086 20.125 11.438 1 93.19 167 VAL A O 1
ATOM 1342 N N . LEU A 1 168 ? -4.207 21.391 13.219 1 87.75 168 LEU A N 1
ATOM 1343 C CA . LEU A 1 168 ? -3.676 22.531 12.484 1 87.75 168 LEU A CA 1
ATOM 1344 C C . LEU A 1 168 ? -2.232 22.281 12.062 1 87.75 168 LEU A C 1
ATOM 1346 O O . LEU A 1 168 ? -1.853 22.594 10.93 1 87.75 168 LEU A O 1
ATOM 1350 N N . ALA A 1 169 ? -1.45 21.703 12.945 1 90.56 169 ALA A N 1
ATOM 1351 C CA . ALA A 1 169 ? -0.063 21.375 12.633 1 90.56 169 ALA A CA 1
ATOM 1352 C C . ALA A 1 169 ? 0.012 20.312 11.531 1 90.56 169 ALA A C 1
ATOM 1354 O O . ALA A 1 169 ? 0.87 20.391 10.648 1 90.56 169 ALA A O 1
ATOM 1355 N N . THR A 1 170 ? -0.852 19.391 11.586 1 95.69 170 THR A N 1
ATOM 1356 C CA . THR A 1 170 ? -0.908 18.344 10.57 1 95.69 170 THR A CA 1
ATOM 1357 C C . THR A 1 170 ? -1.313 18.938 9.219 1 95.69 170 THR A C 1
ATOM 1359 O O . THR A 1 170 ? -0.765 18.547 8.18 1 95.69 170 THR A O 1
ATOM 1362 N N . LEU A 1 171 ? -2.289 19.828 9.297 1 93.31 171 LEU A N 1
ATOM 1363 C CA . LEU A 1 171 ? -2.703 20.5 8.078 1 93.31 171 LEU A CA 1
ATOM 1364 C C . LEU A 1 171 ? -1.532 21.25 7.445 1 93.31 171 LEU A C 1
ATOM 1366 O O . LEU A 1 171 ? -1.329 21.188 6.23 1 93.31 171 LEU A O 1
ATOM 1370 N N . TYR A 1 172 ? -0.815 21.875 8.258 1 90.69 172 TYR A N 1
ATOM 1371 C CA . TYR A 1 172 ? 0.362 22.594 7.773 1 90.69 172 TYR A CA 1
ATOM 1372 C C . TYR A 1 172 ? 1.329 21.641 7.078 1 90.69 172 TYR A C 1
ATOM 1374 O O . TYR A 1 172 ? 1.798 21.922 5.973 1 90.69 172 TYR A O 1
ATOM 1382 N N . ALA A 1 173 ? 1.644 20.578 7.676 1 95.19 173 ALA A N 1
ATOM 1383 C CA . ALA A 1 173 ? 2.555 19.594 7.102 1 95.19 173 ALA A CA 1
ATOM 1384 C C . ALA A 1 173 ? 2.014 19.031 5.785 1 95.19 173 ALA A C 1
ATOM 1386 O O . ALA A 1 173 ? 2.756 18.906 4.812 1 95.19 173 ALA A O 1
ATOM 1387 N N . ALA A 1 174 ? 0.759 18.719 5.797 1 96.25 174 ALA A N 1
ATOM 1388 C CA . ALA A 1 174 ? 0.117 18.172 4.605 1 96.25 174 ALA A CA 1
ATOM 1389 C C . ALA A 1 174 ? 0.215 19.141 3.432 1 96.25 174 ALA A C 1
ATOM 1391 O O . ALA A 1 174 ? 0.469 18.734 2.297 1 96.25 174 ALA A O 1
ATOM 1392 N N . LYS A 1 175 ? 0.022 20.391 3.703 1 92.19 175 LYS A N 1
ATOM 1393 C CA . LYS A 1 175 ? 0.108 21.406 2.656 1 92.19 175 LYS A CA 1
ATOM 1394 C C . LYS A 1 175 ? 1.552 21.609 2.209 1 92.19 175 LYS A C 1
ATOM 1396 O O . LYS A 1 175 ? 1.829 21.703 1.011 1 92.19 175 LYS A O 1
ATOM 1401 N N . LYS A 1 176 ? 2.406 21.656 3.105 1 92.44 176 LYS A N 1
ATOM 1402 C CA . LYS A 1 176 ? 3.822 21.859 2.82 1 92.44 176 LYS A CA 1
ATOM 1403 C C . LYS A 1 176 ? 4.367 20.781 1.899 1 92.44 176 LYS A C 1
ATOM 1405 O O . LYS A 1 176 ? 5.137 21.062 0.98 1 92.44 176 LYS A O 1
ATOM 1410 N N . TYR A 1 177 ? 3.924 19.594 2.172 1 95.25 177 TYR A N 1
ATOM 1411 C CA . TYR A 1 177 ? 4.457 18.469 1.407 1 95.25 177 TYR A CA 1
ATOM 1412 C C . TYR A 1 177 ? 3.473 18.016 0.334 1 95.25 177 TYR A C 1
ATOM 1414 O O . TYR A 1 177 ? 3.619 16.938 -0.242 1 95.25 177 TYR A O 1
ATOM 1422 N N . ILE A 1 178 ? 2.477 18.75 0.15 1 93.69 178 ILE A N 1
ATOM 1423 C CA . ILE A 1 178 ? 1.512 18.594 -0.932 1 93.69 178 ILE A CA 1
ATOM 1424 C C . ILE A 1 178 ? 0.865 17.219 -0.855 1 93.69 178 ILE A C 1
ATOM 1426 O O . ILE A 1 178 ? 0.97 16.422 -1.793 1 93.69 178 ILE A O 1
ATOM 1430 N N . VAL A 1 179 ? 0.212 16.953 0.165 1 96.44 179 VAL A N 1
ATOM 1431 C CA . VAL A 1 179 ? -0.601 15.758 0.37 1 96.44 179 VAL A CA 1
ATOM 1432 C C . VAL A 1 179 ? -2.068 16.156 0.525 1 96.44 179 VAL A C 1
ATOM 1434 O O . VAL A 1 179 ? -2.594 16.188 1.64 1 96.44 179 VAL A O 1
ATOM 1437 N N . PRO A 1 180 ? -2.723 16.281 -0.555 1 94.62 180 PRO A N 1
ATOM 1438 C CA . PRO A 1 180 ? -4.035 16.922 -0.555 1 94.62 180 PRO A CA 1
ATOM 1439 C C . PRO A 1 180 ? -5.094 16.109 0.193 1 94.62 180 PRO A C 1
ATOM 1441 O O . PRO A 1 180 ? -5.977 16.688 0.836 1 94.62 180 PRO A O 1
ATOM 1444 N N . HIS A 1 181 ? -5.062 14.867 0.085 1 96.25 181 HIS A N 1
ATOM 1445 C CA . HIS A 1 181 ? -6.09 14.062 0.74 1 96.25 181 HIS A CA 1
ATOM 1446 C C . HIS A 1 181 ? -5.996 14.188 2.258 1 96.25 181 HIS A C 1
ATOM 1448 O O . HIS A 1 181 ? -7.02 14.211 2.945 1 96.25 181 HIS A O 1
ATOM 1454 N N . LEU A 1 182 ? -4.84 14.203 2.707 1 97.25 182 LEU A N 1
ATOM 1455 C CA . LEU A 1 182 ? -4.664 14.422 4.137 1 97.25 182 LEU A CA 1
ATOM 1456 C C . LEU A 1 182 ? -5.105 15.836 4.527 1 97.25 182 LEU A C 1
ATOM 1458 O O . LEU A 1 182 ? -5.77 16.016 5.547 1 97.25 182 LEU A O 1
ATOM 1462 N N . ALA A 1 183 ? -4.742 16.797 3.715 1 94.81 183 ALA A N 1
ATOM 1463 C CA . ALA A 1 183 ? -5.156 18.172 3.957 1 94.81 183 ALA A CA 1
ATOM 1464 C C . ALA A 1 183 ? -6.68 18.281 4.004 1 94.81 183 ALA A C 1
ATOM 1466 O O . ALA A 1 183 ? -7.23 18.938 4.895 1 94.81 183 ALA A O 1
ATOM 1467 N N . LYS A 1 184 ? -7.266 17.641 3.129 1 94.88 184 LYS A N 1
ATOM 1468 C CA . LYS A 1 184 ? -8.719 17.688 3.072 1 94.88 184 LYS A CA 1
ATOM 1469 C C . LYS A 1 184 ? -9.336 17.078 4.332 1 94.88 184 LYS A C 1
ATOM 1471 O O . LYS A 1 184 ? -10.336 17.578 4.844 1 94.88 184 LYS A O 1
ATOM 1476 N N . SER A 1 185 ? -8.75 16.031 4.762 1 96.69 185 SER A N 1
ATOM 1477 C CA . SER A 1 185 ? -9.234 15.406 5.98 1 96.69 185 SER A CA 1
ATOM 1478 C C . SER A 1 185 ? -9.094 16.344 7.18 1 96.69 185 SER A C 1
ATOM 1480 O O . SER A 1 185 ? -9.969 16.375 8.047 1 96.69 185 SER A O 1
ATOM 1482 N N . CYS A 1 186 ? -8.031 17.031 7.219 1 95.25 186 CYS A N 1
ATOM 1483 C CA . CYS A 1 186 ? -7.82 17.984 8.289 1 95.25 186 CYS A CA 1
ATOM 1484 C C . CYS A 1 186 ? -8.859 19.094 8.242 1 95.25 186 CYS A C 1
ATOM 1486 O O . CYS A 1 186 ? -9.445 19.453 9.266 1 95.25 186 CYS A O 1
ATOM 1488 N N . VAL A 1 187 ? -9.133 19.578 7.074 1 92.94 187 VAL A N 1
ATOM 1489 C CA . VAL A 1 187 ? -10.094 20.656 6.895 1 92.94 187 VAL A CA 1
ATOM 1490 C C . VAL A 1 187 ? -11.492 20.172 7.301 1 92.94 187 VAL A C 1
ATOM 1492 O O . VAL A 1 187 ? -12.219 20.891 8 1 92.94 187 VAL A O 1
ATOM 1495 N N . ARG A 1 188 ? -11.75 19.031 6.918 1 94.06 188 ARG A N 1
ATOM 1496 C CA . ARG A 1 188 ? -13.039 18.453 7.285 1 94.06 188 ARG A CA 1
ATOM 1497 C C . ARG A 1 188 ? -13.172 18.328 8.805 1 94.06 188 ARG A C 1
ATOM 1499 O O . ARG A 1 188 ? -14.227 18.609 9.367 1 94.06 188 ARG A O 1
ATOM 1506 N N . PHE A 1 189 ? -12.219 17.922 9.383 1 95.19 189 PHE A N 1
ATOM 1507 C CA . PHE A 1 189 ? -12.203 17.828 10.836 1 95.19 189 PHE A CA 1
ATOM 1508 C C . PHE A 1 189 ? -12.438 19.188 11.477 1 95.19 189 PHE A C 1
ATOM 1510 O O . PHE A 1 189 ? -13.25 19.312 12.398 1 95.19 189 PHE A O 1
ATOM 1517 N N . LEU A 1 190 ? -11.789 20.156 11 1 91.62 190 LEU A N 1
ATOM 1518 C CA . LEU A 1 190 ? -11.906 21.516 11.523 1 91.62 190 LEU A CA 1
ATOM 1519 C C . LEU A 1 190 ? -13.312 22.062 11.305 1 91.62 190 LEU A C 1
ATOM 1521 O O . LEU A 1 190 ? -13.875 22.719 12.188 1 91.62 190 LEU A O 1
ATOM 1525 N N . GLU A 1 191 ? -13.836 21.734 10.188 1 90.44 191 GLU A N 1
ATOM 1526 C CA . GLU A 1 191 ? -15.188 22.172 9.875 1 90.44 191 GLU A CA 1
ATOM 1527 C C . GLU A 1 191 ? -16.219 21.516 10.797 1 90.44 191 GLU A C 1
ATOM 1529 O O . GLU A 1 191 ? -17.156 22.172 11.258 1 90.44 191 GLU A O 1
ATOM 1534 N N . THR A 1 192 ? -16 20.312 11.023 1 92.62 192 THR A N 1
ATOM 1535 C CA . THR A 1 192 ? -16.938 19.562 11.844 1 92.62 192 THR A CA 1
ATOM 1536 C C . THR A 1 192 ? -16.812 19.953 13.312 1 92.62 192 THR A C 1
ATOM 1538 O O . THR A 1 192 ? -17.797 19.906 14.062 1 92.62 192 THR A O 1
ATOM 1541 N N . SER A 1 193 ? -15.672 20.422 13.688 1 91.69 193 SER A N 1
ATOM 1542 C CA . SER A 1 193 ? -15.422 20.781 15.086 1 91.69 193 SER A CA 1
ATOM 1543 C C . SER A 1 193 ? -15.586 22.281 15.32 1 91.69 193 SER A C 1
ATOM 1545 O O . SER A 1 193 ? -15.359 22.766 16.422 1 91.69 193 SER A O 1
ATOM 1547 N N . LEU A 1 194 ? -16.031 22.922 14.32 1 92.5 194 LEU A N 1
ATOM 1548 C CA . LEU A 1 194 ? -16.125 24.375 14.367 1 92.5 194 LEU A CA 1
ATOM 1549 C C . LEU A 1 194 ? -17.25 24.812 15.289 1 92.5 194 LEU A C 1
ATOM 1551 O O . LEU A 1 194 ? -18.359 24.281 15.211 1 92.5 194 LEU A O 1
ATOM 1555 N N . SER A 1 195 ? -16.953 25.688 16.219 1 92.75 195 SER A N 1
ATOM 1556 C CA . SER A 1 195 ? -17.891 26.312 17.141 1 92.75 195 SER A CA 1
ATOM 1557 C C . SER A 1 195 ? -17.531 27.781 17.375 1 92.75 195 SER A C 1
ATOM 1559 O O . SER A 1 195 ? -16.5 28.266 16.891 1 92.75 195 SER A O 1
ATOM 1561 N N . ALA A 1 196 ? -18.375 28.469 18.094 1 93.06 196 ALA A N 1
ATOM 1562 C CA . ALA A 1 196 ? -18.109 29.875 18.406 1 93.06 196 ALA A CA 1
ATOM 1563 C C . ALA A 1 196 ? -16.812 30.016 19.203 1 93.06 196 ALA A C 1
ATOM 1565 O O . ALA A 1 196 ? -16.094 31.016 19.062 1 93.06 196 ALA A O 1
ATOM 1566 N N . ARG A 1 197 ? -16.5 29 19.906 1 90 197 ARG A N 1
ATOM 1567 C CA . ARG A 1 197 ? -15.367 29.047 20.828 1 90 197 ARG A CA 1
ATOM 1568 C C . ARG A 1 197 ? -14.039 28.969 20.078 1 90 197 ARG A C 1
ATOM 1570 O O . ARG A 1 197 ? -13.031 29.5 20.531 1 90 197 ARG A O 1
ATOM 1577 N N . ASN A 1 198 ? -14.125 28.344 18.906 1 90 198 ASN A N 1
ATOM 1578 C CA . ASN A 1 198 ? -12.852 28.188 18.203 1 90 198 ASN A CA 1
ATOM 1579 C C . ASN A 1 198 ? -12.859 28.875 16.844 1 90 198 ASN A C 1
ATOM 1581 O O . ASN A 1 198 ? -11.859 28.859 16.141 1 90 198 ASN A O 1
ATOM 1585 N N . ALA A 1 199 ? -13.875 29.578 16.516 1 92.56 199 ALA A N 1
ATOM 1586 C CA . ALA A 1 199 ? -14.062 30.156 15.195 1 92.56 199 ALA A CA 1
ATOM 1587 C C . ALA A 1 199 ? -13.023 31.234 14.914 1 92.56 199 ALA A C 1
ATOM 1589 O O . ALA A 1 199 ? -12.453 31.297 13.82 1 92.56 199 ALA A O 1
ATOM 1590 N N . CYS A 1 200 ? -12.734 32.062 15.898 1 90.06 200 CYS A N 1
ATOM 1591 C CA . CYS A 1 200 ? -11.82 33.188 15.68 1 90.06 200 CYS A CA 1
ATOM 1592 C C . CYS A 1 200 ? -10.391 32.688 15.492 1 90.06 200 CYS A C 1
ATOM 1594 O O . CYS A 1 200 ? -9.656 33.188 14.648 1 90.06 200 CYS A O 1
ATOM 1596 N N . ILE A 1 201 ? -10.055 31.75 16.266 1 85.75 201 ILE A N 1
ATOM 1597 C CA . ILE A 1 201 ? -8.695 31.219 16.156 1 85.75 201 ILE A CA 1
ATOM 1598 C C . ILE A 1 201 ? -8.531 30.484 14.836 1 85.75 201 ILE A C 1
ATOM 1600 O O . ILE A 1 201 ? -7.484 30.562 14.195 1 85.75 201 ILE A O 1
ATOM 1604 N N . LEU A 1 202 ? -9.5 29.766 14.445 1 89.31 202 LEU A N 1
ATOM 1605 C CA . LEU A 1 202 ? -9.469 29.078 13.164 1 89.31 202 LEU A CA 1
ATOM 1606 C C . LEU A 1 202 ? -9.406 30.062 12.008 1 89.31 202 LEU A C 1
ATOM 1608 O O . LEU A 1 202 ? -8.727 29.812 11.008 1 89.31 202 LEU A O 1
ATOM 1612 N N . LEU A 1 203 ? -10.148 31.141 12.172 1 88.81 203 LEU A N 1
ATOM 1613 C CA . LEU A 1 203 ? -10.094 32.188 11.172 1 88.81 203 LEU A CA 1
ATOM 1614 C C . LEU A 1 203 ? -8.672 32.75 11.031 1 88.81 203 LEU A C 1
ATOM 1616 O O . LEU A 1 203 ? -8.195 32.969 9.922 1 88.81 203 LEU A O 1
ATOM 1620 N N . SER A 1 204 ? -8.039 32.969 12.102 1 82.75 204 SER A N 1
ATOM 1621 C CA . SER A 1 204 ? -6.668 33.438 12.125 1 82.75 204 SER A CA 1
ATOM 1622 C C . SER A 1 204 ? -5.719 32.469 11.43 1 82.75 204 SER A C 1
ATOM 1624 O O . SER A 1 204 ? -4.848 32.906 10.664 1 82.75 204 SER A O 1
ATOM 1626 N N . GLN A 1 205 ? -5.93 31.172 11.609 1 76.19 205 GLN A N 1
ATOM 1627 C CA . GLN A 1 205 ? -5.047 30.125 11.086 1 76.19 205 GLN A CA 1
ATOM 1628 C C . GLN A 1 205 ? -5.422 29.766 9.648 1 76.19 205 GLN A C 1
ATOM 1630 O O . GLN A 1 205 ? -4.555 29.406 8.844 1 76.19 205 GLN A O 1
ATOM 1635 N N . GLY A 1 206 ? -6.691 29.75 9.391 1 76.75 206 GLY A N 1
ATOM 1636 C CA . GLY A 1 206 ? -7.191 29.406 8.062 1 76.75 206 GLY A CA 1
ATOM 1637 C C . GLY A 1 206 ? -6.602 30.281 6.965 1 76.75 206 GLY A C 1
ATOM 1638 O O . GLY A 1 206 ? -6.379 29.812 5.852 1 76.75 206 GLY A O 1
ATOM 1639 N N . ARG A 1 207 ? -6.355 31.547 7.324 1 73.5 207 ARG A N 1
ATOM 1640 C CA . ARG A 1 207 ? -5.797 32.469 6.344 1 73.5 207 ARG A CA 1
ATOM 1641 C C . ARG A 1 207 ? -4.426 32 5.863 1 73.5 207 ARG A C 1
ATOM 1643 O O . ARG A 1 207 ? -4.082 32.156 4.691 1 73.5 207 ARG A O 1
ATOM 1650 N N . LEU A 1 208 ? -3.83 31.281 6.695 1 73.25 208 LEU A N 1
ATOM 1651 C CA . LEU A 1 208 ? -2.482 30.797 6.398 1 73.25 208 LEU A CA 1
ATOM 1652 C C . LEU A 1 208 ? -2.52 29.641 5.406 1 73.25 208 LEU A C 1
ATOM 1654 O O . LEU A 1 208 ? -1.591 29.469 4.617 1 73.25 208 LEU A O 1
ATOM 1658 N N . PHE A 1 209 ? -3.623 28.953 5.41 1 78.75 209 PHE A N 1
ATOM 1659 C CA . PHE A 1 209 ? -3.691 27.734 4.625 1 78.75 209 PHE A CA 1
ATOM 1660 C C . PHE A 1 209 ? -4.523 27.938 3.365 1 78.75 209 PHE A C 1
ATOM 1662 O O . PHE A 1 209 ? -4.656 27.031 2.543 1 78.75 209 PHE A O 1
ATOM 1669 N N . GLU A 1 210 ? -5.055 29.062 3.186 1 78.38 210 GLU A N 1
ATOM 1670 C CA . GLU A 1 210 ? -5.855 29.406 2.014 1 78.38 210 GLU A CA 1
ATOM 1671 C C . GLU A 1 210 ? -7.047 28.469 1.869 1 78.38 210 GLU A C 1
ATOM 1673 O O . GLU A 1 210 ? -7.312 27.953 0.78 1 78.38 210 GLU A O 1
ATOM 1678 N N . GLU A 1 211 ? -7.598 28.203 2.918 1 85.44 211 GLU A N 1
ATOM 1679 C CA . GLU A 1 211 ? -8.812 27.391 2.902 1 85.44 211 GLU A CA 1
ATOM 1680 C C . GLU A 1 211 ? -10.062 28.266 2.93 1 85.44 211 GLU A C 1
ATOM 1682 O O . GLU A 1 211 ? -10.617 28.531 3.996 1 85.44 211 GLU A O 1
ATOM 1687 N N . GLN A 1 212 ? -10.531 28.625 1.823 1 85.81 212 GLN A N 1
ATOM 1688 C CA . GLN A 1 212 ? -11.594 29.609 1.677 1 85.81 212 GLN A CA 1
ATOM 1689 C C . GLN A 1 212 ? -12.891 29.125 2.314 1 85.81 212 GLN A C 1
ATOM 1691 O O . GLN A 1 212 ? -13.578 29.891 2.994 1 85.81 212 GLN A O 1
ATOM 1696 N N . GLU A 1 213 ? -13.172 27.922 2.053 1 87.31 213 GLU A N 1
ATOM 1697 C CA . GLU A 1 213 ? -14.422 27.391 2.6 1 87.31 213 GLU A CA 1
ATOM 1698 C C . GLU A 1 213 ? -14.398 27.391 4.125 1 87.31 213 GLU A C 1
ATOM 1700 O O . GLU A 1 213 ? -15.406 27.688 4.766 1 87.31 213 GLU A O 1
ATOM 1705 N N . LEU A 1 214 ? -13.359 27.016 4.641 1 89.69 214 LEU A N 1
ATOM 1706 C CA . LEU A 1 214 ? -13.219 27.031 6.094 1 89.69 214 LEU A CA 1
ATOM 1707 C C . LEU A 1 214 ? -13.375 28.453 6.637 1 89.69 214 LEU A C 1
ATOM 1709 O O . LEU A 1 214 ? -14.055 28.656 7.645 1 89.69 214 LEU A O 1
ATOM 1713 N N . MET A 1 215 ? -12.766 29.438 5.961 1 89.75 215 MET A N 1
ATOM 1714 C CA . MET A 1 215 ? -12.859 30.828 6.383 1 89.75 215 MET A CA 1
ATOM 1715 C C . MET A 1 215 ? -14.305 31.312 6.336 1 89.75 215 MET A C 1
ATOM 1717 O O . MET A 1 215 ? -14.773 31.969 7.262 1 89.75 215 MET A O 1
ATOM 1721 N N . HIS A 1 216 ? -14.898 30.922 5.301 1 91.25 216 HIS A N 1
ATOM 1722 C CA . HIS A 1 216 ? -16.297 31.328 5.152 1 91.25 216 HIS A CA 1
ATOM 1723 C C . HIS A 1 216 ? -17.156 30.75 6.281 1 91.25 216 HIS A C 1
ATOM 1725 O O . HIS A 1 216 ? -18 31.469 6.836 1 91.25 216 HIS A O 1
ATOM 1731 N N . ARG A 1 217 ? -16.953 29.609 6.562 1 92.44 217 ARG A N 1
ATOM 1732 C CA . ARG A 1 217 ? -17.703 28.969 7.637 1 92.44 217 ARG A CA 1
ATOM 1733 C C . ARG A 1 217 ? -17.406 29.625 8.977 1 92.44 217 ARG A C 1
ATOM 1735 O O . ARG A 1 217 ? -18.297 29.781 9.812 1 92.44 217 ARG A O 1
ATOM 1742 N N . CYS A 1 218 ? -16.219 29.938 9.195 1 93.38 218 CYS A N 1
ATOM 1743 C CA . CYS A 1 218 ? -15.844 30.641 10.414 1 93.38 218 CYS A CA 1
ATOM 1744 C C . CYS A 1 218 ? -16.609 31.953 10.539 1 93.38 218 CYS A C 1
ATOM 1746 O O . CYS A 1 218 ? -17.156 32.25 11.602 1 93.38 218 CYS A O 1
ATOM 1748 N N . TRP A 1 219 ? -16.641 32.656 9.469 1 92.44 219 TRP A N 1
ATOM 1749 C CA . TRP A 1 219 ? -17.344 33.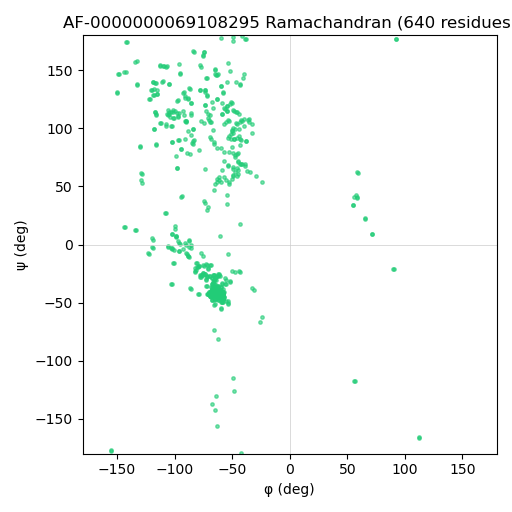938 9.477 1 92.44 219 TRP A CA 1
ATOM 1750 C C . TRP A 1 219 ? -18.828 33.75 9.781 1 92.44 219 TRP A C 1
ATOM 1752 O O . TRP A 1 219 ? -19.422 34.531 10.523 1 92.44 219 TRP A O 1
ATOM 1762 N N . GLU A 1 220 ? -19.328 32.75 9.203 1 93.69 220 GLU A N 1
ATOM 1763 C CA . GLU A 1 220 ? -20.734 32.438 9.453 1 93.69 220 GLU A CA 1
ATOM 1764 C C . GLU A 1 220 ? -20.984 32.188 10.938 1 93.69 220 GLU A C 1
ATOM 1766 O O . GLU A 1 220 ? -21.969 32.719 11.492 1 93.69 220 GLU A O 1
ATOM 1771 N N . VAL A 1 221 ? -20.188 31.5 11.562 1 94.81 221 VAL A N 1
ATOM 1772 C CA . VAL A 1 221 ? -20.344 31.172 12.977 1 94.81 221 VAL A CA 1
ATOM 1773 C C . VAL A 1 221 ? -20.125 32.438 13.82 1 94.81 221 VAL A C 1
ATOM 1775 O O . VAL A 1 221 ? -20.875 32.688 14.766 1 94.81 221 VAL A O 1
ATOM 1778 N N . ILE A 1 222 ? -19.109 33.188 13.5 1 93.38 222 ILE A N 1
ATOM 1779 C CA . ILE A 1 222 ? -18.797 34.406 14.234 1 93.38 222 ILE A CA 1
ATOM 1780 C C . ILE A 1 222 ? -19.969 35.375 14.141 1 93.38 222 ILE A C 1
ATOM 1782 O O . ILE A 1 222 ? -20.359 35.969 15.141 1 93.38 222 ILE A O 1
ATOM 1786 N N . ASP A 1 223 ? -20.562 35.438 13.023 1 91.94 223 ASP A N 1
ATOM 1787 C CA . ASP A 1 223 ? -21.703 36.344 12.828 1 91.94 223 ASP A CA 1
ATOM 1788 C C . ASP A 1 223 ? -22.922 35.844 13.602 1 91.94 223 ASP A C 1
ATOM 1790 O O . ASP A 1 223 ? -23.656 36.656 14.172 1 91.94 223 ASP A O 1
ATOM 1794 N N . ALA A 1 224 ? -23.156 34.594 13.547 1 92.88 224 ALA A N 1
ATOM 1795 C CA . ALA A 1 224 ? -24.328 34.031 14.18 1 92.88 224 ALA A CA 1
ATOM 1796 C C . ALA A 1 224 ? -24.203 34.031 15.695 1 92.88 224 ALA A C 1
ATOM 1798 O O . ALA A 1 224 ? -25.188 34.188 16.406 1 92.88 224 ALA A O 1
ATOM 1799 N N . GLN A 1 225 ? -23.031 33.812 16.156 1 94.44 225 GLN A N 1
ATOM 1800 C CA . GLN A 1 225 ? -22.781 33.719 17.594 1 9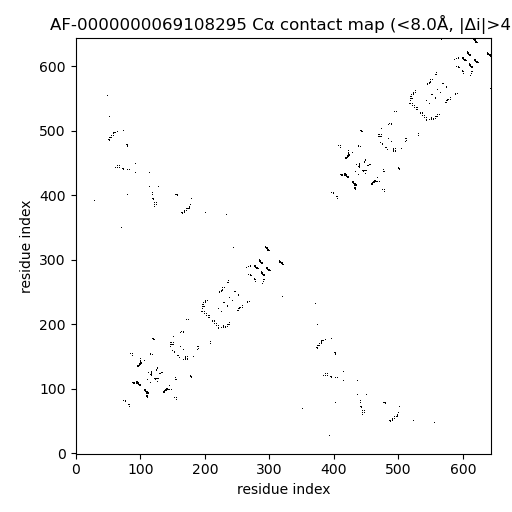4.44 225 GLN A CA 1
ATOM 1801 C C . GLN A 1 225 ? -21.625 34.656 18 1 94.44 225 GLN A C 1
ATOM 1803 O O . GLN A 1 225 ? -20.672 34.188 18.656 1 94.44 225 GLN A O 1
ATOM 1808 N N . ALA A 1 226 ? -21.781 35.875 17.797 1 92.44 226 ALA A N 1
ATOM 1809 C CA . ALA A 1 226 ? -20.719 36.875 17.922 1 92.44 226 ALA A CA 1
ATOM 1810 C C . ALA A 1 226 ? -20.266 37.031 19.375 1 92.44 226 ALA A C 1
ATOM 1812 O O . ALA A 1 226 ? -19.062 37 19.672 1 92.44 226 ALA A O 1
ATOM 1813 N N . GLU A 1 227 ? -21.172 37.062 20.281 1 92.25 227 GLU A N 1
ATOM 1814 C CA . GLU A 1 227 ? -20.828 37.281 21.688 1 92.25 227 GLU A CA 1
ATOM 1815 C C . GLU A 1 227 ? -20.062 36.094 22.25 1 92.25 227 GLU A C 1
ATOM 1817 O O . GLU A 1 227 ? -19.047 36.281 22.938 1 92.25 227 GLU A O 1
ATOM 1822 N N . GLU A 1 228 ? -20.578 35 21.891 1 94.19 228 GLU A N 1
ATOM 1823 C CA . GLU A 1 228 ? -19.906 33.781 22.359 1 94.19 228 GLU A CA 1
ATOM 1824 C C . GLU A 1 228 ? -18.5 33.688 21.766 1 94.19 228 GLU A C 1
ATOM 1826 O O . GLU A 1 228 ? -17.578 33.25 22.453 1 94.19 228 GLU A O 1
ATOM 1831 N N . ALA A 1 229 ? -18.344 34.031 20.562 1 94.44 229 ALA A N 1
ATOM 1832 C CA . ALA A 1 229 ? -17.047 34 19.891 1 94.44 229 ALA A CA 1
ATOM 1833 C C . ALA A 1 229 ? -16.078 35 20.531 1 94.44 229 ALA A C 1
ATOM 1835 O O . ALA A 1 229 ? -14.898 34.688 20.734 1 94.44 229 ALA A O 1
ATOM 1836 N N . LEU A 1 230 ? -16.547 36.156 20.922 1 90.69 230 LEU A N 1
ATOM 1837 C CA . LEU A 1 230 ? -15.734 37.219 21.5 1 90.69 230 LEU A CA 1
ATOM 1838 C C . LEU A 1 230 ? -15.312 36.844 22.922 1 90.69 230 LEU A C 1
ATOM 1840 O O . LEU A 1 230 ? -14.234 37.25 23.375 1 90.69 230 LEU A O 1
ATOM 1844 N N . TYR A 1 231 ? -16.156 36.094 23.531 1 91 231 TYR A N 1
ATOM 1845 C CA . TYR A 1 231 ? -15.891 35.781 24.938 1 91 231 TYR A CA 1
ATOM 1846 C C . TYR A 1 231 ? -15.055 34.531 25.078 1 91 231 TYR A C 1
ATOM 1848 O O . TYR A 1 231 ? -14.586 34.188 26.172 1 91 231 TYR A O 1
ATOM 1856 N N . SER A 1 232 ? -14.891 33.938 24.016 1 91.5 232 SER A N 1
ATOM 1857 C CA . SER A 1 232 ? -14.133 32.688 24.062 1 91.5 232 SER A CA 1
ATOM 1858 C C . SER A 1 232 ? -12.688 32.938 24.469 1 91.5 232 SER A C 1
ATOM 1860 O O . SER A 1 232 ? -12.125 34 24.156 1 91.5 232 SER A O 1
ATOM 1862 N N . ASP A 1 233 ? -12.094 31.938 25.109 1 87.5 233 ASP A N 1
ATOM 1863 C CA . ASP A 1 233 ? -10.695 32.031 25.516 1 87.5 233 ASP A CA 1
ATOM 1864 C C . ASP A 1 233 ? -9.766 32.094 24.312 1 87.5 233 ASP A C 1
ATOM 1866 O O . ASP A 1 233 ? -8.719 32.75 24.375 1 87.5 233 ASP A O 1
ATOM 1870 N N . SER A 1 234 ? -10.219 31.562 23.297 1 87.06 234 SER A N 1
ATOM 1871 C CA . SER A 1 234 ? -9.391 31.5 22.094 1 87.06 234 SER A CA 1
ATOM 1872 C C . SER A 1 234 ? -9.305 32.875 21.406 1 87.06 234 SER A C 1
ATOM 1874 O O . SER A 1 234 ? -8.383 33.125 20.625 1 87.06 234 SER A O 1
ATOM 1876 N N . PHE A 1 235 ? -10.203 33.719 21.734 1 90.25 235 PHE A N 1
ATOM 1877 C CA . PHE A 1 235 ? -10.211 35.062 21.125 1 90.25 235 PHE A CA 1
ATOM 1878 C C . PHE A 1 235 ? -8.961 35.844 21.5 1 90.25 235 PHE A C 1
ATOM 1880 O O . PHE A 1 235 ? -8.422 36.594 20.688 1 90.25 235 PHE A O 1
ATOM 1887 N N . SER A 1 236 ? -8.469 35.562 22.641 1 87.19 236 SER A N 1
ATOM 1888 C CA . SER A 1 236 ? -7.312 36.281 23.141 1 87.19 236 SER A CA 1
ATOM 1889 C C . SER A 1 236 ? -6.031 35.844 22.453 1 87.19 236 SER A C 1
ATOM 1891 O O . SER A 1 236 ? -4.992 36.5 22.562 1 87.19 236 SER A O 1
ATOM 1893 N N . GLU A 1 237 ? -6.164 34.781 21.703 1 84.38 237 GLU A N 1
ATOM 1894 C CA . GLU A 1 237 ? -4.977 34.188 21.094 1 84.38 237 GLU A CA 1
ATOM 1895 C C . GLU A 1 237 ? -4.848 34.594 19.625 1 84.38 237 GLU A C 1
ATOM 1897 O O . GLU A 1 237 ? -3.826 34.312 19 1 84.38 237 GLU A O 1
ATOM 1902 N N . ILE A 1 238 ? -5.805 35.281 19.125 1 86.69 238 ILE A N 1
ATOM 1903 C CA . ILE A 1 238 ? -5.801 35.562 17.688 1 86.69 238 ILE A CA 1
ATOM 1904 C C . ILE A 1 238 ? -4.801 36.688 17.406 1 86.69 238 ILE A C 1
ATOM 1906 O O . ILE A 1 238 ? -4.418 37.438 18.312 1 86.69 238 ILE A O 1
ATOM 1910 N N . ASP A 1 239 ? -4.316 36.688 16.203 1 80.75 239 ASP A N 1
ATOM 1911 C CA . ASP A 1 239 ? -3.375 37.75 15.797 1 80.75 239 ASP A CA 1
ATOM 1912 C C . ASP A 1 239 ? -4.09 39.062 15.562 1 80.75 239 ASP A C 1
ATOM 1914 O O . ASP A 1 239 ? -5.316 39.094 15.438 1 80.75 239 ASP A O 1
ATOM 1918 N N . ILE A 1 240 ? -3.25 40.125 15.492 1 80 240 ILE A N 1
ATOM 1919 C CA . ILE A 1 240 ? -3.775 41.469 15.414 1 80 240 ILE A CA 1
ATOM 1920 C C . ILE A 1 240 ? -4.574 41.656 14.125 1 80 240 ILE A C 1
ATOM 1922 O O . ILE A 1 240 ? -5.574 42.375 14.102 1 80 240 ILE A O 1
ATOM 1926 N N . ASN A 1 241 ? -4.105 41.062 13.094 1 82.62 241 ASN A N 1
ATOM 1927 C CA . ASN A 1 241 ? -4.805 41.219 11.82 1 82.62 241 ASN A CA 1
ATOM 1928 C C . ASN A 1 241 ? -6.203 40.625 11.875 1 82.62 241 ASN A C 1
ATOM 1930 O O . ASN A 1 241 ? -7.16 41.188 11.367 1 82.62 241 ASN A O 1
ATOM 1934 N N . THR A 1 242 ? -6.273 39.5 12.492 1 87.56 242 THR A N 1
ATOM 1935 C CA . THR A 1 242 ? -7.57 38.875 12.664 1 87.56 242 THR A CA 1
ATOM 1936 C C . THR A 1 242 ? -8.469 39.688 13.578 1 87.56 242 THR A C 1
ATOM 1938 O O . THR A 1 242 ? -9.672 39.844 13.312 1 87.56 242 THR A O 1
ATOM 1941 N N . LEU A 1 243 ? -7.883 40.188 14.633 1 87.25 243 LEU A N 1
ATOM 1942 C CA . LEU A 1 243 ? -8.633 41.031 15.539 1 87.25 243 LEU A CA 1
ATOM 1943 C C . LEU A 1 243 ? -9.258 42.219 14.789 1 87.25 243 LEU A C 1
ATOM 1945 O O . LEU A 1 243 ? -10.453 42.469 14.93 1 87.25 243 LEU A O 1
ATOM 1949 N N . LYS A 1 244 ? -8.438 42.844 14.023 1 82.25 244 LYS A N 1
ATOM 1950 C CA . LYS A 1 244 ? -8.898 44 13.258 1 82.25 244 LYS A CA 1
ATOM 1951 C C . LYS A 1 244 ? -10.039 43.594 12.32 1 82.25 244 LYS A C 1
ATOM 1953 O O . LYS A 1 244 ? -11.031 44.344 12.203 1 82.25 244 LYS A O 1
ATOM 1958 N N . THR A 1 245 ? -9.867 42.531 11.727 1 87.25 245 THR A N 1
ATOM 1959 C CA . THR A 1 245 ? -10.844 42.094 10.742 1 87.25 245 THR A CA 1
ATOM 1960 C C . THR A 1 245 ? -12.164 41.719 11.422 1 87.25 245 THR A C 1
ATOM 1962 O O . THR A 1 245 ? -13.234 42.031 10.906 1 87.25 245 THR A O 1
ATOM 1965 N N . VAL A 1 246 ? -12.109 41.094 12.531 1 89.12 246 VAL A N 1
ATOM 1966 C CA . VAL A 1 246 ? -13.312 40.688 13.25 1 89.12 246 VAL A CA 1
ATOM 1967 C C . VAL A 1 246 ? -14.055 41.906 13.781 1 89.12 246 VAL A C 1
ATOM 1969 O O . VAL A 1 246 ? -15.273 42 13.641 1 89.12 246 VAL A O 1
ATOM 1972 N N . LEU A 1 247 ? -13.305 42.812 14.352 1 83.94 247 LEU A N 1
ATOM 1973 C CA . LEU A 1 247 ? -13.922 43.969 15 1 83.94 247 LEU A CA 1
ATOM 1974 C C . LEU A 1 247 ? -14.422 44.969 13.969 1 83.94 247 LEU A C 1
ATOM 1976 O O . LEU A 1 247 ? -15.312 45.781 14.258 1 83.94 247 LEU A O 1
ATOM 1980 N N . SER A 1 248 ? -13.859 44.938 12.844 1 80.12 248 SER A N 1
ATOM 1981 C CA . SER A 1 248 ? -14.266 45.875 11.797 1 80.12 248 SER A CA 1
ATOM 1982 C C . SER A 1 248 ? -15.438 45.312 10.992 1 80.12 248 SER A C 1
ATOM 1984 O O . SER A 1 248 ? -15.961 46 10.109 1 80.12 248 SER A O 1
ATOM 1986 N N . ARG A 1 249 ? -15.789 44.219 11.312 1 83.88 249 ARG A N 1
ATOM 1987 C CA . ARG A 1 249 ? -16.844 43.594 10.539 1 83.88 249 ARG A CA 1
ATOM 1988 C C . ARG A 1 249 ? -18.203 44.219 10.844 1 83.88 249 ARG A C 1
ATOM 1990 O O . ARG A 1 249 ? -18.609 44.312 12.008 1 83.88 249 ARG A O 1
ATOM 1997 N N . GLU A 1 250 ? -18.938 44.531 9.797 1 81.94 250 GLU A N 1
ATOM 1998 C CA . GLU A 1 250 ? -20.219 45.25 9.93 1 81.94 250 GLU A CA 1
ATOM 1999 C C . GLU A 1 250 ? -21.312 44.281 10.375 1 81.94 250 GLU A C 1
ATOM 2001 O O . GLU A 1 250 ? -22.281 44.719 11.031 1 81.94 250 GLU A O 1
ATOM 2006 N N . THR A 1 251 ? -21.188 43.094 10.055 1 83.19 251 THR A N 1
ATOM 2007 C CA . THR A 1 251 ? -22.234 42.125 10.32 1 83.19 251 THR A CA 1
ATOM 2008 C C . THR A 1 251 ? -22.078 41.531 11.711 1 83.19 251 THR A C 1
ATOM 2010 O O . THR A 1 251 ? -22.859 40.656 12.102 1 83.19 251 THR A O 1
ATOM 2013 N N . LEU A 1 252 ? -21.094 42.031 12.438 1 86.81 252 LEU A N 1
ATOM 2014 C CA . LEU A 1 252 ? -20.875 41.469 13.781 1 86.81 252 LEU A CA 1
ATOM 2015 C C . LEU A 1 252 ? -22 41.875 14.719 1 86.81 252 LEU A C 1
ATOM 2017 O O . LEU A 1 252 ? -22.141 43.062 15.07 1 86.81 252 LEU A O 1
ATOM 2021 N N . ASN A 1 253 ? -22.812 40.938 15.07 1 86.25 253 ASN A N 1
ATOM 2022 C CA . ASN A 1 253 ? -23.953 41.188 15.945 1 86.25 253 ASN A CA 1
ATOM 2023 C C . ASN A 1 253 ? -23.578 41.031 17.422 1 86.25 253 ASN A C 1
ATOM 2025 O O . ASN A 1 253 ? -23.891 40.031 18.047 1 86.25 253 ASN A O 1
ATOM 2029 N N . ALA A 1 254 ? -22.969 41.938 18.047 1 86.62 254 ALA A N 1
ATOM 2030 C CA . ALA A 1 254 ? -22.562 41.969 19.438 1 86.62 254 ALA A CA 1
ATOM 2031 C C . ALA A 1 254 ? -22.719 43.344 20.031 1 86.62 254 ALA A C 1
ATOM 2033 O O . ALA A 1 254 ? -22.609 44.344 19.328 1 86.62 254 ALA A O 1
ATOM 2034 N N . ARG A 1 255 ? -23.016 43.344 21.328 1 82.56 255 ARG A N 1
ATOM 2035 C CA . ARG A 1 255 ? -23.109 44.594 22.047 1 82.56 255 ARG A CA 1
ATOM 2036 C C . ARG A 1 255 ? -21.75 45.312 22.078 1 82.56 255 ARG A C 1
ATOM 2038 O O . ARG A 1 255 ? -20.703 44.656 22.094 1 82.56 255 ARG A O 1
ATOM 2045 N N . GLU A 1 256 ? -21.766 46.531 22.047 1 75.75 256 GLU A N 1
ATOM 2046 C CA . GLU A 1 256 ? -20.547 47.344 22.062 1 75.75 256 GLU A CA 1
ATOM 2047 C C . GLU A 1 256 ? -19.688 47.031 23.297 1 75.75 256 GLU A C 1
ATOM 2049 O O . GLU A 1 256 ? -18.469 46.969 23.203 1 75.75 256 GLU A O 1
ATOM 2054 N N . ILE A 1 257 ? -20.375 46.875 24.344 1 74.75 257 ILE A N 1
ATOM 2055 C CA . ILE A 1 257 ? -19.656 46.594 25.594 1 74.75 257 ILE A CA 1
ATOM 2056 C C . ILE A 1 257 ? -18.922 45.25 25.484 1 74.75 257 ILE A C 1
ATOM 2058 O O . ILE A 1 257 ? -17.828 45.094 26.031 1 74.75 257 ILE A O 1
ATOM 2062 N N . SER A 1 258 ? -19.578 44.344 24.844 1 82.81 258 SER A N 1
ATOM 2063 C CA . SER A 1 258 ? -18.969 43.031 24.656 1 82.81 258 SER A CA 1
ATOM 2064 C C . SER A 1 258 ? -17.719 43.125 23.781 1 82.81 258 SER A C 1
ATOM 2066 O O . SER A 1 258 ? -16.719 42.469 24.047 1 82.81 258 SER A O 1
ATOM 2068 N N . ILE A 1 259 ? -17.812 43.969 22.734 1 82.44 259 ILE A N 1
ATOM 2069 C CA . ILE A 1 259 ? -16.688 44.188 21.844 1 82.44 259 ILE A CA 1
ATOM 2070 C C . ILE A 1 259 ? -15.539 44.844 22.609 1 82.44 259 ILE A C 1
ATOM 2072 O O . ILE A 1 259 ? -14.383 44.406 22.469 1 82.44 259 ILE A O 1
ATOM 2076 N N . PHE A 1 260 ? -15.867 45.719 23.438 1 74.56 260 PHE A N 1
ATOM 2077 C CA . PHE A 1 260 ? -14.875 46.438 24.25 1 74.56 260 PHE A CA 1
ATOM 2078 C C . PHE A 1 260 ? -14.18 45.469 25.203 1 74.56 260 PHE A C 1
ATOM 2080 O O . PHE A 1 260 ? -12.945 45.438 25.281 1 74.56 260 PHE A O 1
ATOM 2087 N N . ASN A 1 261 ? -14.977 44.781 25.875 1 81.19 261 ASN A N 1
ATOM 2088 C CA . ASN A 1 261 ? -14.422 43.844 26.844 1 81.19 261 ASN A CA 1
ATOM 2089 C C . ASN A 1 261 ? -13.508 42.812 26.172 1 81.19 261 ASN A C 1
ATOM 2091 O O . ASN A 1 261 ? -12.453 42.469 26.703 1 81.19 261 ASN A O 1
ATOM 2095 N N . ALA A 1 262 ? -13.953 42.344 25.047 1 86.19 262 ALA A N 1
ATOM 2096 C CA . ALA A 1 262 ? -13.164 41.375 24.297 1 86.19 262 ALA A CA 1
ATOM 2097 C C . ALA A 1 262 ? -11.844 42 23.844 1 86.19 262 ALA A C 1
ATOM 2099 O O . ALA A 1 262 ? -10.789 41.344 23.922 1 86.19 262 ALA A O 1
ATOM 2100 N N . ALA A 1 263 ? -11.852 43.188 23.344 1 81.94 263 ALA A N 1
ATOM 2101 C CA . ALA A 1 263 ? -10.648 43.875 22.906 1 81.94 263 ALA A CA 1
ATOM 2102 C C . ALA A 1 263 ? -9.68 44.094 24.062 1 81.94 263 ALA A C 1
ATOM 2104 O O . ALA A 1 263 ? -8.469 43.969 23.891 1 81.94 263 ALA A O 1
ATOM 2105 N N . CYS A 1 264 ? -10.266 44.406 25.156 1 77.31 264 CYS A N 1
ATOM 2106 C CA . CYS A 1 264 ? -9.445 44.625 26.344 1 77.31 264 CYS A CA 1
ATOM 2107 C C . CYS A 1 264 ? -8.758 43.312 26.766 1 77.31 264 CYS A C 1
ATOM 2109 O O . CYS A 1 264 ? -7.57 43.312 27.094 1 77.31 264 CYS A O 1
ATOM 2111 N N . LYS A 1 265 ? -9.547 42.344 26.797 1 83.62 265 LYS A N 1
ATOM 2112 C CA . LYS A 1 265 ? -9.008 41.031 27.156 1 83.62 265 LYS A CA 1
ATOM 2113 C C . LYS A 1 265 ? -7.891 40.625 26.203 1 83.62 265 LYS A C 1
ATOM 2115 O O . LYS A 1 265 ? -6.875 40.062 26.625 1 83.62 265 LYS A O 1
ATOM 2120 N N . TRP A 1 266 ? -8.117 40.781 24.938 1 86.88 266 TRP A N 1
ATOM 2121 C CA . TRP A 1 266 ? -7.109 40.469 23.938 1 86.88 266 TRP A CA 1
ATOM 2122 C C . TRP A 1 266 ? -5.852 41.312 24.156 1 86.88 266 TRP A C 1
ATOM 2124 O O . TRP A 1 266 ? -4.734 40.812 24.062 1 86.88 266 TRP A O 1
ATOM 2134 N N . ALA A 1 267 ? -5.953 42.594 24.391 1 78.56 267 ALA A N 1
ATOM 2135 C CA . ALA A 1 267 ? -4.828 43.5 24.609 1 78.56 267 ALA A CA 1
ATOM 2136 C C . ALA A 1 267 ? -3.998 43.094 25.812 1 78.56 267 ALA A C 1
ATOM 2138 O O . ALA A 1 267 ? -2.768 43.125 25.781 1 78.56 267 ALA A O 1
ATOM 2139 N N . GLU A 1 268 ? -4.738 42.719 26.812 1 78.88 268 GLU A N 1
ATOM 2140 C CA . GLU A 1 268 ? -4.055 42.25 28.016 1 78.88 268 GLU A CA 1
ATOM 2141 C C . GLU A 1 268 ? -3.221 41 27.719 1 78.88 268 GLU A C 1
ATOM 2143 O O . GLU A 1 268 ? -2.074 40.906 28.156 1 78.88 268 GLU A O 1
ATOM 2148 N N . ALA A 1 269 ? -3.846 40.125 27.062 1 82.75 269 ALA A N 1
ATOM 2149 C CA . ALA A 1 269 ? -3.152 38.906 26.719 1 82.75 269 ALA A CA 1
ATOM 2150 C C . ALA A 1 269 ? -1.965 39.188 25.797 1 82.75 269 ALA A C 1
ATOM 2152 O O . ALA A 1 269 ? -0.894 38.594 25.953 1 82.75 269 ALA A O 1
ATOM 2153 N N . GLU A 1 270 ? -2.125 40.062 24.844 1 78.75 270 GLU A N 1
ATOM 2154 C CA . GLU A 1 270 ? -1.06 40.406 23.906 1 78.75 270 GLU A CA 1
ATOM 2155 C C . GLU A 1 270 ? 0.094 41.094 24.625 1 78.75 270 GLU A C 1
ATOM 2157 O O . GLU A 1 270 ? 1.262 40.844 24.328 1 78.75 270 GLU A O 1
ATOM 2162 N N . CYS A 1 271 ? -0.249 41.938 25.516 1 74.31 271 CYS A N 1
ATOM 2163 C CA . CYS A 1 271 ? 0.773 42.594 26.297 1 74.31 271 CYS A CA 1
ATOM 2164 C C . CYS A 1 271 ? 1.577 41.594 27.125 1 74.31 271 CYS A C 1
ATOM 2166 O O . CYS A 1 271 ? 2.799 41.719 27.234 1 74.31 271 CYS A O 1
ATOM 2168 N N . ASN A 1 272 ? 0.907 40.719 27.688 1 77.5 272 ASN A N 1
ATOM 2169 C CA . ASN A 1 272 ? 1.58 39.688 28.453 1 77.5 272 ASN A CA 1
ATOM 2170 C C . ASN A 1 272 ? 2.498 38.844 27.562 1 77.5 272 ASN A C 1
ATOM 2172 O O . ASN A 1 272 ? 3.615 38.5 27.969 1 77.5 272 ASN A O 1
ATOM 2176 N N . ARG A 1 273 ? 1.98 38.562 26.391 1 77 273 ARG A N 1
ATOM 2177 C CA . ARG A 1 273 ? 2.762 37.75 25.453 1 77 273 ARG A CA 1
ATOM 2178 C C . ARG A 1 273 ? 3.986 38.531 24.969 1 77 273 ARG A C 1
ATOM 2180 O O . ARG A 1 273 ? 5.043 37.938 24.734 1 77 273 ARG A O 1
ATOM 2187 N N . SER A 1 274 ? 3.857 39.844 24.766 1 70.62 274 SER A N 1
ATOM 2188 C CA . SER A 1 274 ? 4.93 40.656 24.219 1 70.62 274 SER A CA 1
ATOM 2189 C C . SER A 1 274 ? 5.715 41.344 25.312 1 70.62 274 SER A C 1
ATOM 2191 O O . SER A 1 274 ? 6.582 42.188 25.047 1 70.62 274 SER A O 1
ATOM 2193 N N . ASN A 1 275 ? 5.41 41.094 26.547 1 73.5 275 ASN A N 1
ATOM 2194 C CA . ASN A 1 275 ? 6.066 41.719 27.688 1 73.5 275 ASN A CA 1
ATOM 2195 C C . ASN A 1 275 ? 5.949 43.219 27.641 1 73.5 275 ASN A C 1
ATOM 2197 O O . ASN A 1 275 ? 6.953 43.938 27.766 1 73.5 275 ASN A O 1
ATOM 2201 N N . LEU A 1 276 ? 4.828 43.594 27.266 1 68.62 276 LEU A N 1
ATOM 2202 C CA . LEU A 1 276 ? 4.523 45.031 27.234 1 68.62 276 LEU A CA 1
ATOM 2203 C C . LEU A 1 276 ? 3.572 45.406 28.375 1 68.62 276 LEU A C 1
ATOM 2205 O O . LEU A 1 276 ? 2.926 44.531 28.953 1 68.62 276 LEU A O 1
ATOM 2209 N N . GLU A 1 277 ? 3.67 46.656 28.766 1 63.47 277 GLU A N 1
ATOM 2210 C CA . GLU A 1 277 ? 2.75 47.156 29.781 1 63.47 277 GLU A CA 1
ATOM 2211 C C . GLU A 1 277 ? 1.503 47.75 29.156 1 63.47 277 GLU A C 1
ATOM 2213 O O . GLU A 1 277 ? 1.589 48.438 28.125 1 63.47 277 GLU A O 1
ATOM 2218 N N . LEU A 1 278 ? 0.385 47.281 29.625 1 62.25 278 LEU A N 1
ATOM 2219 C CA . LEU A 1 278 ? -0.886 47.844 29.188 1 62.25 278 LEU A CA 1
ATOM 2220 C C . LEU A 1 278 ? -1.095 49.219 29.75 1 62.25 278 LEU A C 1
ATOM 2222 O O . LEU A 1 278 ? -0.906 49.469 30.953 1 62.25 278 LEU A O 1
ATOM 2226 N N . SER A 1 279 ? -1.076 50.25 28.828 1 59.22 279 SER A N 1
ATOM 2227 C CA . SER A 1 279 ? -1.336 51.594 29.312 1 59.22 279 SER A CA 1
ATOM 2228 C C . SER A 1 279 ? -2.77 52.031 29.016 1 59.22 279 SER A C 1
ATOM 2230 O O . SER A 1 279 ? -3.303 51.75 27.938 1 59.22 279 SER A O 1
ATOM 2232 N N . TYR A 1 280 ? -3.561 52.25 30.109 1 53.09 280 TYR A N 1
ATOM 2233 C CA . TYR A 1 280 ? -4.926 52.75 30 1 53.09 280 TYR A CA 1
ATOM 2234 C C . TYR A 1 280 ? -4.961 54.281 30.047 1 53.09 280 TYR A C 1
ATOM 2236 O O . TYR A 1 280 ? -4.312 54.906 30.891 1 53.09 280 TYR A O 1
ATOM 2244 N N . PHE A 1 281 ? -5.207 54.906 28.828 1 50.88 281 PHE A N 1
ATOM 2245 C CA . PHE A 1 281 ? -5.363 56.344 28.875 1 50.88 281 PHE A CA 1
ATOM 2246 C C . PHE A 1 281 ? -6.832 56.75 28.781 1 50.88 281 PHE A C 1
ATOM 2248 O O . PHE A 1 281 ? -7.539 56.312 27.875 1 50.88 281 PHE A O 1
ATOM 2255 N N . GLY A 1 282 ? -7.562 56.844 29.891 1 48.22 282 GLY A N 1
ATOM 2256 C CA . GLY A 1 282 ? -8.953 57.25 29.938 1 48.22 282 GLY A CA 1
ATOM 2257 C C . GLY A 1 282 ? -9.133 58.75 29.984 1 48.22 282 GLY A C 1
ATOM 2258 O O . GLY A 1 282 ? -8.523 59.438 30.812 1 48.22 282 GLY A O 1
ATOM 2259 N N . GLN A 1 283 ? -9.18 59.375 28.781 1 46.69 283 GLN A N 1
ATOM 2260 C CA . GLN A 1 283 ? -9.695 60.719 28.891 1 46.69 283 GLN A CA 1
ATOM 2261 C C . GLN A 1 283 ? -11.227 60.75 28.875 1 46.69 283 GLN A C 1
ATOM 2263 O O . GLN A 1 283 ? -11.852 59.75 28.531 1 46.69 283 GLN A O 1
ATOM 2268 N N . GLU A 1 284 ? -11.781 61.844 29.234 1 47 284 GLU A N 1
ATOM 2269 C CA . GLU A 1 284 ? -13.234 62.031 29.266 1 47 284 GLU A CA 1
ATOM 2270 C C . GLU A 1 284 ? -13.883 61.406 28.031 1 47 284 GLU A C 1
ATOM 2272 O O . GLU A 1 284 ? -13.672 61.875 26.906 1 47 284 GLU A O 1
ATOM 2277 N N . GLY A 1 285 ? -14.633 60.188 28.047 1 49.28 285 GLY A N 1
ATOM 2278 C CA . GLY A 1 285 ? -15.453 59.531 27.047 1 49.28 285 GLY A CA 1
ATOM 2279 C C . GLY A 1 285 ? -14.68 58.562 26.156 1 49.28 285 GLY A C 1
ATOM 2280 O O . GLY A 1 285 ? -15.258 57.906 25.312 1 49.28 285 GLY A O 1
ATOM 2281 N N . LEU A 1 286 ? -13.312 58.844 26.156 1 50.75 286 LEU A N 1
ATOM 2282 C CA . LEU A 1 286 ? -12.484 58.031 25.266 1 50.75 286 LEU A CA 1
ATOM 2283 C C . LEU A 1 286 ? -11.562 57.125 26.062 1 50.75 286 LEU A C 1
ATOM 2285 O O . LEU A 1 286 ? -10.844 57.562 26.953 1 50.75 286 LEU A O 1
ATOM 2289 N N . THR A 1 287 ? -11.906 55.812 26.109 1 51.53 287 THR A N 1
ATOM 2290 C CA . THR A 1 287 ? -10.961 54.875 26.703 1 51.53 287 THR A CA 1
ATOM 2291 C C . THR A 1 287 ? -10.008 54.312 25.656 1 51.53 287 THR A C 1
ATOM 2293 O O . THR A 1 287 ? -10.438 53.875 24.594 1 51.53 287 THR A O 1
ATOM 2296 N N . GLU A 1 288 ? -8.727 54.812 25.734 1 59.28 288 GLU A N 1
ATOM 2297 C CA . GLU A 1 288 ? -7.703 54.281 24.812 1 59.28 288 GLU A CA 1
ATOM 2298 C C . GLU A 1 288 ? -6.859 53.219 25.484 1 59.28 288 GLU A C 1
ATOM 2300 O O . GLU A 1 288 ? -6.461 53.344 26.641 1 59.28 288 GLU A O 1
ATOM 2305 N N . ILE A 1 289 ? -7 52.031 25 1 57.47 289 ILE A N 1
ATOM 2306 C CA . ILE A 1 289 ? -6.125 50.969 25.453 1 57.47 289 ILE A CA 1
ATOM 2307 C C . ILE A 1 289 ? -4.965 50.781 24.484 1 57.47 289 ILE A C 1
ATOM 2309 O O . ILE A 1 289 ? -5.176 50.688 23.266 1 57.47 289 ILE A O 1
ATOM 2313 N N . GLN A 1 290 ? -3.75 51.156 24.953 1 55.59 290 GLN A N 1
ATOM 2314 C CA . GLN A 1 290 ? -2.564 51.031 24.109 1 55.59 290 GLN A CA 1
ATOM 2315 C C . GLN A 1 290 ? -1.749 49.781 24.484 1 55.59 290 GLN A C 1
ATOM 2317 O O . GLN A 1 290 ? -1.483 49.531 25.656 1 55.59 290 GLN A O 1
ATOM 2322 N N . CYS A 1 291 ? -1.772 48.844 23.656 1 51.97 291 CYS A N 1
ATOM 2323 C CA . CYS A 1 291 ? -0.891 47.688 23.781 1 51.97 291 CYS A CA 1
ATOM 2324 C C . CYS A 1 291 ? 0.206 47.719 22.719 1 51.97 291 CYS A C 1
ATOM 2326 O O . CYS A 1 291 ? -0.011 47.281 21.594 1 51.97 291 CYS A O 1
ATOM 2328 N N . GLY A 1 292 ? 1.386 48.125 23.141 1 53.78 292 GLY A N 1
ATOM 2329 C CA . GLY A 1 292 ? 2.453 48.281 22.156 1 53.78 292 GLY A CA 1
ATOM 2330 C C . GLY A 1 292 ? 2.094 49.219 21.031 1 53.78 292 GLY A C 1
ATOM 2331 O O . GLY A 1 292 ? 1.752 50.375 21.281 1 53.78 292 GLY A O 1
ATOM 2332 N N . LYS A 1 293 ? 2.066 48.656 19.828 1 51.94 293 LYS A N 1
ATOM 2333 C CA . LYS A 1 293 ? 1.769 49.5 18.672 1 51.94 293 LYS A CA 1
ATOM 2334 C C . LYS A 1 293 ? 0.269 49.531 18.391 1 51.94 293 LYS A C 1
ATOM 2336 O O . LYS A 1 293 ? -0.178 50.219 17.453 1 51.94 293 LYS A O 1
ATOM 2341 N N . VAL A 1 294 ? -0.422 48.812 19.281 1 55.88 294 VAL A N 1
ATOM 2342 C CA . VAL A 1 294 ? -1.854 48.75 19 1 55.88 294 VAL A CA 1
ATOM 2343 C C . VAL A 1 294 ? -2.605 49.625 20 1 55.88 294 VAL A C 1
ATOM 2345 O O . VAL A 1 294 ? -2.367 49.562 21.203 1 55.88 294 VAL A O 1
ATOM 2348 N N . THR A 1 295 ? -3.209 50.719 19.531 1 60.06 295 THR A N 1
ATOM 2349 C CA . THR A 1 295 ? -4.031 51.594 20.359 1 60.06 295 THR A CA 1
ATOM 2350 C C . THR A 1 295 ? -5.516 51.375 20.062 1 60.06 295 THR A C 1
ATOM 2352 O O . THR A 1 295 ? -5.922 51.375 18.891 1 60.06 295 TH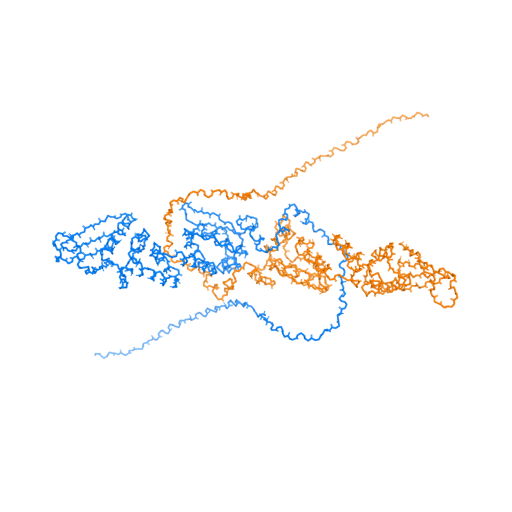R A O 1
ATOM 2355 N N . PHE A 1 296 ? -6.125 50.875 21.094 1 58.41 296 PHE A N 1
ATOM 2356 C CA . PHE A 1 296 ? -7.578 50.812 21 1 58.41 296 PHE A CA 1
ATOM 2357 C C . PHE A 1 296 ? -8.227 52.062 21.594 1 58.41 296 PHE A C 1
ATOM 2359 O O . PHE A 1 296 ? -7.883 52.469 22.688 1 58.41 296 PHE A O 1
ATOM 2366 N N . GLN A 1 297 ? -8.883 52.844 20.734 1 57 297 GLN A N 1
ATOM 2367 C CA . GLN A 1 297 ? -9.602 54.031 21.234 1 57 297 GLN A CA 1
ATOM 2368 C C . GLN A 1 297 ? -11.109 53.75 21.281 1 57 297 GLN A C 1
ATOM 2370 O O . GLN A 1 297 ? -11.688 53.281 20.312 1 57 297 GLN A O 1
ATOM 2375 N N . PHE A 1 298 ? -11.531 53.75 22.469 1 49.78 298 PHE A N 1
ATOM 2376 C CA . PHE A 1 298 ? -12.969 53.594 22.656 1 49.78 298 PHE A CA 1
ATOM 2377 C C . PHE A 1 298 ? -13.609 54.938 23.062 1 49.78 298 PHE A C 1
ATOM 2379 O O . PHE A 1 298 ? -13.117 55.625 23.953 1 49.78 298 PHE A O 1
ATOM 2386 N N . GLN A 1 299 ? -14.469 55.625 22.188 1 46.69 299 GLN A N 1
ATOM 2387 C CA . GLN A 1 299 ? -15.172 56.844 22.484 1 46.69 299 GLN A CA 1
ATOM 2388 C C . GLN A 1 299 ? -16.531 56.562 23.125 1 46.69 299 GLN A C 1
ATOM 2390 O O . GLN A 1 299 ? -17.328 55.812 22.594 1 46.69 299 GLN A O 1
ATOM 2395 N N . CYS A 1 300 ? -16.594 56.625 24.359 1 42.22 300 CYS A N 1
ATOM 2396 C CA . CYS A 1 300 ? -17.891 56.562 25.031 1 42.22 300 CYS A CA 1
ATOM 2397 C C . CYS A 1 300 ? -18.625 57.875 24.922 1 42.22 300 CYS A C 1
ATOM 2399 O O . CYS A 1 300 ? -18.031 58.938 25.141 1 42.22 300 CYS A O 1
ATOM 2401 N N . SER A 1 301 ? -19.703 58.094 24.109 1 39.81 301 SER A N 1
ATOM 2402 C CA . SER A 1 301 ? -20.5 59.312 24.109 1 39.81 301 SER A CA 1
ATOM 2403 C C . SER A 1 301 ? -20.891 59.688 25.531 1 39.81 301 SER A C 1
ATOM 2405 O O . SER A 1 301 ? -21.156 58.844 26.375 1 39.81 301 SER A O 1
ATOM 2407 N N . SER A 1 302 ? -20.453 60.719 26.016 1 38 302 SER A N 1
ATOM 2408 C CA . SER A 1 302 ? -20.656 61.406 27.281 1 38 302 SER A CA 1
ATOM 2409 C C . SER A 1 302 ? -22.141 61.438 27.656 1 38 302 SER A C 1
ATOM 2411 O O . SER A 1 302 ? -22.516 62 28.688 1 38 302 SER A O 1
ATOM 2413 N N . ASP A 1 303 ? -23.188 61.312 26.75 1 37.25 303 ASP A N 1
ATOM 2414 C CA . ASP A 1 303 ? -24.453 61.656 27.391 1 37.25 303 ASP A CA 1
ATOM 2415 C C . ASP A 1 303 ? -24.656 60.844 28.672 1 37.25 303 ASP A C 1
ATOM 2417 O O . ASP A 1 303 ? -25.578 61.156 29.438 1 37.25 303 ASP A O 1
ATOM 2421 N N . SER A 1 304 ? -24.516 59.5 28.641 1 36.38 304 SER A N 1
ATOM 2422 C CA . SER A 1 304 ? -25 58.812 29.844 1 36.38 304 SER A CA 1
ATOM 2423 C C . SER A 1 304 ? -24.047 59 31.016 1 36.38 304 SER A C 1
ATOM 2425 O O . SER A 1 304 ? -23.25 58.125 31.328 1 36.38 304 SER A O 1
ATOM 2427 N N . THR A 1 305 ? -23.516 60.094 31.109 1 33.22 305 THR A N 1
ATOM 2428 C CA . THR A 1 305 ? -22.844 60.312 32.375 1 33.22 305 THR A CA 1
ATOM 2429 C C . THR A 1 305 ? -23.781 59.969 33.531 1 33.22 305 THR A C 1
ATOM 2431 O O . THR A 1 305 ? -23.469 60.312 34.688 1 33.22 305 THR A O 1
ATOM 2434 N N . ASN A 1 306 ? -25.141 60 33.312 1 31.12 306 ASN A N 1
ATOM 2435 C CA . ASN A 1 306 ? -25.672 59.656 34.625 1 31.12 306 ASN A CA 1
ATOM 2436 C C . ASN A 1 306 ? -25.062 58.344 35.156 1 31.12 306 ASN A C 1
ATOM 2438 O O . ASN A 1 306 ? -24.516 57.562 34.375 1 31.12 306 ASN A O 1
ATOM 2442 N N . GLY A 1 307 ? -25 58.031 36.438 1 30.72 307 GLY A N 1
ATOM 2443 C CA . GLY A 1 307 ? -24.531 56.875 37.188 1 30.72 307 GLY A CA 1
ATOM 2444 C C . GLY A 1 307 ? -24.578 55.594 36.375 1 30.72 307 GLY A C 1
ATOM 2445 O O . GLY A 1 307 ? -23.766 54.688 36.562 1 30.72 307 GLY A O 1
ATOM 2446 N N . THR A 1 308 ? -25.875 55.156 36.031 1 29.84 308 THR A N 1
ATOM 2447 C CA . THR A 1 308 ? -26.234 53.781 35.781 1 29.84 308 THR A CA 1
ATOM 2448 C C . THR A 1 308 ? -25.578 53.25 34.5 1 29.84 308 THR A C 1
ATOM 2450 O O . THR A 1 308 ? -24.844 52.281 34.531 1 29.84 308 THR A O 1
ATOM 2453 N N . GLY A 1 309 ? -26.406 52.469 33.656 1 28.69 309 GLY A N 1
ATOM 2454 C CA . GLY A 1 309 ? -26.391 51.469 32.594 1 28.69 309 GLY A CA 1
ATOM 2455 C C . GLY A 1 309 ? -25.938 52.062 31.25 1 28.69 309 GLY A C 1
ATOM 2456 O O . GLY A 1 309 ? -26.109 53.25 31 1 28.69 309 GLY A O 1
ATOM 2457 N N . VAL A 1 310 ? -24.766 51.625 30.688 1 31.94 310 VAL A N 1
ATOM 2458 C CA . VAL A 1 310 ? -24.234 51.75 29.328 1 31.94 310 VAL A CA 1
ATOM 2459 C C . VAL A 1 310 ? -25.406 51.812 28.344 1 31.94 310 VAL A C 1
ATOM 2461 O O . VAL A 1 310 ? -26.109 50.812 28.125 1 31.94 310 VAL A O 1
ATOM 2464 N N . GLN A 1 311 ? -26.281 52.781 28.5 1 28.22 311 GLN A N 1
ATOM 2465 C CA . GLN A 1 311 ? -27.359 52.781 27.5 1 28.22 311 GLN A CA 1
ATOM 2466 C C . GLN A 1 311 ? -26.781 52.656 26.094 1 28.22 311 GLN A C 1
ATOM 2468 O O . GLN A 1 311 ? -26.984 51.625 25.422 1 28.22 311 GLN A O 1
ATOM 2473 N N . GLY A 1 312 ? -27.234 53.75 25.156 1 30.89 312 GLY A N 1
ATOM 2474 C CA . GLY A 1 312 ? -27.297 53.656 23.703 1 30.89 312 GLY A CA 1
ATOM 2475 C C . GLY A 1 312 ? -25.922 53.531 23.078 1 30.89 312 GLY A C 1
ATOM 2476 O O . GLY A 1 312 ? -25 54.25 23.422 1 30.89 312 GLY A O 1
ATOM 2477 N N . GLY A 1 313 ? -25.453 52.312 22.719 1 31.92 313 GLY A N 1
ATOM 2478 C CA . GLY A 1 313 ? -24.312 51.531 22.25 1 31.92 313 GLY A CA 1
ATOM 2479 C C . GLY A 1 313 ? -23.703 52.094 20.969 1 31.92 313 GLY A C 1
ATOM 2480 O O . GLY A 1 313 ? -24.062 51.656 19.875 1 31.92 313 GLY A O 1
ATOM 2481 N N . GLN A 1 314 ? -23.672 53.469 20.734 1 31.08 314 GLN A N 1
ATOM 2482 C CA . GLN A 1 314 ? -23 53.688 19.469 1 31.08 314 GLN A CA 1
ATOM 2483 C C . GLN A 1 314 ? -21.656 52.969 19.422 1 31.08 314 GLN A C 1
ATOM 2485 O O . GLN A 1 314 ? -20.969 52.875 20.453 1 31.08 314 GLN A O 1
ATOM 2490 N N . ILE A 1 315 ? -21.469 52.094 18.484 1 35.5 315 ILE A N 1
ATOM 2491 C CA . ILE A 1 315 ? -20.297 51.312 18.172 1 35.5 315 ILE A CA 1
ATOM 2492 C C . ILE A 1 315 ? -19.062 52.219 18.094 1 35.5 315 ILE A C 1
ATOM 2494 O O . ILE A 1 315 ? -19.047 53.188 17.344 1 35.5 315 ILE A O 1
ATOM 2498 N N . PRO A 1 316 ? -18.25 52.312 19.141 1 36.69 316 PRO A N 1
ATOM 2499 C CA . PRO A 1 316 ? -16.984 53.062 19.156 1 36.69 316 PRO A CA 1
ATOM 2500 C C . PRO A 1 316 ? -16.094 52.719 17.953 1 36.69 316 PRO A C 1
ATOM 2502 O O . PRO A 1 316 ? -16.156 51.594 17.422 1 36.69 316 PRO A O 1
ATOM 2505 N N . GLU A 1 317 ? -15.883 53.781 17.109 1 38.31 317 GLU A N 1
ATOM 2506 C CA . GLU A 1 317 ? -14.938 53.625 16.016 1 38.31 317 GLU A CA 1
ATOM 2507 C C . GLU A 1 317 ? -13.617 53.031 16.5 1 38.31 317 GLU A C 1
ATOM 2509 O O . GLU A 1 317 ? -13.055 53.531 17.5 1 38.31 317 GLU A O 1
ATOM 2514 N N . ILE A 1 318 ? -13.414 51.812 16.516 1 41.81 318 ILE A N 1
ATOM 2515 C CA . ILE A 1 318 ? -12.141 51.156 16.766 1 41.81 318 ILE A CA 1
ATOM 2516 C C . ILE A 1 318 ? -11.078 51.719 15.828 1 41.81 318 ILE A C 1
ATOM 2518 O O . ILE A 1 318 ? -11.234 51.656 14.609 1 41.81 318 ILE A O 1
ATOM 2522 N N . ILE A 1 319 ? -10.273 52.781 16.25 1 41.06 319 ILE A N 1
ATOM 2523 C CA . ILE A 1 319 ? -9.188 53.312 15.438 1 41.06 319 ILE A CA 1
ATOM 2524 C C . ILE A 1 319 ? -7.922 52.5 15.68 1 41.06 319 ILE A C 1
ATOM 2526 O O . ILE A 1 319 ? -7.531 52.281 16.828 1 41.06 319 ILE A O 1
ATOM 2530 N N . PHE A 1 320 ? -7.469 51.719 14.648 1 36.66 320 PHE A N 1
ATOM 2531 C CA . PHE A 1 320 ? -6.227 50.969 14.664 1 36.66 320 PHE A CA 1
ATOM 2532 C C . PHE A 1 320 ? -5.043 51.844 14.266 1 36.66 320 PHE A C 1
ATOM 2534 O O . PHE A 1 320 ? -5.125 52.594 13.305 1 36.66 320 PHE A O 1
ATOM 2541 N N . TYR A 1 321 ? -4.242 52.375 15.148 1 32.91 321 TYR A N 1
ATOM 2542 C CA . TYR A 1 321 ? -3.037 53.062 14.703 1 32.91 321 TYR A CA 1
ATOM 2543 C C . TYR A 1 321 ? -1.902 52.094 14.469 1 32.91 321 TYR A C 1
ATOM 2545 O O . TYR A 1 321 ? -1.611 51.25 15.32 1 32.91 321 TYR A O 1
ATOM 2553 N N . CYS A 1 322 ? -1.808 51.562 13.211 1 32.94 322 CYS A N 1
ATOM 2554 C CA . CYS A 1 322 ? -0.624 50.812 12.828 1 32.94 322 CYS A CA 1
ATOM 2555 C C . CYS A 1 322 ? 0.633 51.656 12.945 1 32.94 322 CYS A C 1
ATOM 2557 O O . CYS A 1 322 ? 0.598 52.875 12.672 1 32.94 322 CYS A O 1
ATOM 2559 N N . MET B 1 1 ? 56.094 -69.062 15.695 1 18.92 1 MET B N 1
ATOM 2560 C CA . MET B 1 1 ? 55.25 -68.812 16.859 1 18.92 1 MET B CA 1
ATOM 2561 C C . MET B 1 1 ? 54.844 -67.312 16.906 1 18.92 1 MET B C 1
ATOM 2563 O O . MET B 1 1 ? 53.656 -67 16.969 1 18.92 1 MET B O 1
ATOM 2567 N N . ASP B 1 2 ? 55.531 -66.625 17.766 1 19.03 2 ASP B N 1
ATOM 2568 C CA . ASP B 1 2 ? 55.031 -65.625 18.719 1 19.03 2 ASP B CA 1
ATOM 2569 C C . ASP B 1 2 ? 54.656 -64.312 18 1 19.03 2 ASP B C 1
ATOM 2571 O O . ASP B 1 2 ? 55.375 -63.844 17.141 1 19.03 2 ASP B O 1
ATOM 2575 N N . ARG B 1 3 ? 53.406 -63.75 18.297 1 21.03 3 ARG B N 1
ATOM 2576 C CA . ARG B 1 3 ? 52.156 -63.031 18.141 1 21.03 3 ARG B CA 1
ATOM 2577 C C . ARG B 1 3 ? 52.344 -61.531 18.406 1 21.03 3 ARG B C 1
ATOM 2579 O O . ARG B 1 3 ? 51.375 -60.781 18.469 1 21.03 3 ARG B O 1
ATOM 2586 N N . SER B 1 4 ? 53.594 -61.156 18.734 1 17.45 4 SER B N 1
ATOM 2587 C CA . SER B 1 4 ? 53.469 -60.156 19.781 1 17.45 4 SER B CA 1
ATOM 2588 C C . SER B 1 4 ? 52.75 -58.906 19.25 1 17.45 4 SER B C 1
ATOM 2590 O O . SER B 1 4 ? 52.531 -58.781 18.047 1 17.45 4 SER B O 1
ATOM 2592 N N . GLN B 1 5 ? 53.312 -57.656 19.469 1 17.83 5 GLN B N 1
ATOM 2593 C CA . GLN B 1 5 ? 52.969 -56.5 20.266 1 17.83 5 GLN B CA 1
ATOM 2594 C C . GLN B 1 5 ? 52.219 -55.469 19.438 1 17.83 5 GLN B C 1
ATOM 2596 O O . GLN B 1 5 ? 52.406 -55.375 18.219 1 17.83 5 GLN B O 1
ATOM 2601 N N . LYS B 1 6 ? 51.375 -54.594 20.156 1 19.59 6 LYS B N 1
ATOM 2602 C CA . LYS B 1 6 ? 50.156 -53.844 20.359 1 19.59 6 LYS B CA 1
ATOM 2603 C C . LYS B 1 6 ? 50.25 -52.469 19.688 1 19.59 6 LYS B C 1
ATOM 2605 O O . LYS B 1 6 ? 49.344 -51.656 19.812 1 19.59 6 LYS B O 1
ATOM 2610 N N . ASN B 1 7 ? 51.406 -52.125 19.266 1 18.28 7 ASN B N 1
ATOM 2611 C CA . ASN B 1 7 ? 51.719 -50.719 19.484 1 18.28 7 ASN B CA 1
ATOM 2612 C C . ASN B 1 7 ? 50.781 -49.812 18.672 1 18.28 7 ASN B C 1
ATOM 2614 O O . ASN B 1 7 ? 51.094 -49.5 17.516 1 18.28 7 ASN B O 1
ATOM 2618 N N . GLU B 1 8 ? 49.438 -50.062 18.844 1 18.25 8 GLU B N 1
ATOM 2619 C CA . GLU B 1 8 ? 48.562 -49.562 17.781 1 18.25 8 GLU B CA 1
ATOM 2620 C C . GLU B 1 8 ? 48.562 -48.062 17.734 1 18.25 8 GLU B C 1
ATOM 2622 O O . GLU B 1 8 ? 48.281 -47.469 16.688 1 18.25 8 GLU B O 1
ATOM 2627 N N . ALA B 1 9 ? 48.656 -47.469 19.031 1 18.83 9 ALA B N 1
ATOM 2628 C CA . ALA B 1 9 ? 47.562 -46.5 19.141 1 18.83 9 ALA B CA 1
ATOM 2629 C C . ALA B 1 9 ? 47.719 -45.375 18.109 1 18.83 9 ALA B C 1
ATOM 2631 O O . ALA B 1 9 ? 48.812 -45.188 17.531 1 18.83 9 ALA B O 1
ATOM 2632 N N . LYS B 1 10 ? 47.031 -44.219 18.578 1 20.17 10 LYS B N 1
ATOM 2633 C CA . LYS B 1 10 ? 46 -43.219 18.328 1 20.17 10 LYS B CA 1
ATOM 2634 C C . LYS B 1 10 ? 46.594 -41.906 17.781 1 20.17 10 LYS B C 1
ATOM 2636 O O . LYS B 1 10 ? 47.438 -41.312 18.438 1 20.17 10 LYS B O 1
ATOM 2641 N N . SER B 1 11 ? 46.938 -41.906 16.594 1 17.78 11 SER B N 1
ATOM 2642 C CA . SER B 1 11 ? 47.375 -40.719 15.852 1 17.78 11 SER B CA 1
ATOM 2643 C C . SER B 1 11 ? 46.656 -39.469 16.344 1 17.78 11 SER B C 1
ATOM 2645 O O . SER B 1 11 ? 45.438 -39.406 16.406 1 17.78 11 SER B O 1
ATOM 2647 N N . SER B 1 12 ? 47.25 -38.719 17.234 1 18.78 12 SER B N 1
ATOM 2648 C CA . SER B 1 12 ? 47.094 -37.469 17.938 1 18.78 12 SER B CA 1
ATOM 2649 C C . SER B 1 12 ? 46.625 -36.344 17 1 18.78 12 SER B C 1
ATOM 2651 O O . SER B 1 12 ? 46.969 -35.188 17.219 1 18.78 12 SER B O 1
ATOM 2653 N N . CYS B 1 13 ? 46.125 -36.781 15.883 1 20.23 13 CYS B N 1
ATOM 2654 C CA . CYS B 1 13 ? 46.094 -35.562 15.062 1 20.23 13 CYS B CA 1
ATOM 2655 C C . CYS B 1 13 ? 45.406 -34.438 15.805 1 20.23 13 CYS B C 1
ATOM 2657 O O . CYS B 1 13 ? 44.219 -34.531 16.156 1 20.23 13 CYS B O 1
ATOM 2659 N N . LEU B 1 14 ? 46 -33.594 16.547 1 18.95 14 LEU B N 1
ATOM 2660 C CA . LEU B 1 14 ? 45.75 -32.438 17.391 1 18.95 14 LEU B CA 1
ATOM 2661 C C . LEU B 1 14 ? 44.969 -31.359 16.625 1 18.95 14 LEU B C 1
ATOM 2663 O O . LEU B 1 14 ? 44.781 -30.25 17.125 1 18.95 14 LEU B O 1
ATOM 2667 N N . LYS B 1 15 ? 44.75 -31.469 15.312 1 19.52 15 LYS B N 1
ATOM 2668 C CA . LYS B 1 15 ? 44.531 -30.125 14.812 1 19.52 15 LYS B CA 1
ATOM 2669 C C . LYS B 1 15 ? 43.562 -29.359 15.695 1 19.52 15 LYS B C 1
ATOM 2671 O O . LYS B 1 15 ? 42.688 -29.969 16.328 1 19.52 15 LYS B O 1
ATOM 2676 N N . GLN B 1 16 ? 43.844 -28.109 15.914 1 18.25 16 GLN B N 1
ATOM 2677 C CA . GLN B 1 16 ? 43.469 -26.844 16.547 1 18.25 16 GLN B CA 1
ATOM 2678 C C . GLN B 1 16 ? 42.031 -26.469 16.234 1 18.25 16 GLN B C 1
ATOM 2680 O O . GLN B 1 16 ? 41.625 -26.453 15.062 1 18.25 16 GLN B O 1
ATOM 2685 N N . ASN B 1 17 ? 41.094 -26.734 17.094 1 19.27 17 ASN B N 1
ATOM 2686 C CA . ASN B 1 17 ? 39.656 -26.469 17.25 1 19.27 17 ASN B CA 1
ATOM 2687 C C . ASN B 1 17 ? 39.344 -25.016 16.953 1 19.27 17 ASN B C 1
ATOM 2689 O O . ASN B 1 17 ? 39.688 -24.125 17.719 1 19.27 17 ASN B O 1
ATOM 2693 N N . ARG B 1 18 ? 39.656 -24.531 15.734 1 21 18 ARG B N 1
ATOM 2694 C CA . ARG B 1 18 ? 39.25 -23.141 15.508 1 21 18 ARG B CA 1
ATOM 2695 C C . ARG B 1 18 ? 37.844 -22.875 16 1 21 18 ARG B C 1
ATOM 2697 O O . ARG B 1 18 ? 36.906 -23.547 15.586 1 21 18 ARG B O 1
ATOM 2704 N N . GLU B 1 19 ? 37.688 -22.422 17.172 1 21.19 19 GLU B N 1
ATOM 2705 C CA . GLU B 1 19 ? 36.5 -21.953 17.875 1 21.19 19 GLU B CA 1
ATOM 2706 C C . GLU B 1 19 ? 35.656 -21.047 16.984 1 21.19 19 GLU B C 1
ATOM 2708 O O . GLU B 1 19 ? 36.094 -19.953 16.609 1 21.19 19 GLU B O 1
ATOM 2713 N N . PHE B 1 20 ? 35 -21.547 16 1 22.45 20 PHE B N 1
ATOM 2714 C CA . PHE B 1 20 ? 34.031 -20.781 15.211 1 22.45 20 PHE B CA 1
ATOM 2715 C C . PHE B 1 20 ? 33.062 -20.047 16.109 1 22.45 20 PHE B C 1
ATOM 2717 O O . PHE B 1 20 ? 32.156 -20.672 16.688 1 22.45 20 PHE B O 1
ATOM 2724 N N . SER B 1 21 ? 33.5 -19.188 16.969 1 22.69 21 SER B N 1
ATOM 2725 C CA . SER B 1 21 ? 32.469 -18.484 17.766 1 22.69 21 SER B CA 1
ATOM 2726 C C . SER B 1 21 ? 31.359 -17.938 16.891 1 22.69 21 SER B C 1
ATOM 2728 O O . SER B 1 21 ? 31.609 -17.172 15.953 1 22.69 21 SER B O 1
ATOM 2730 N N . ASP B 1 22 ? 30.406 -18.672 16.703 1 23.66 22 ASP B N 1
ATOM 2731 C CA . ASP B 1 22 ? 29.125 -18.406 16.047 1 23.66 22 ASP B CA 1
ATOM 2732 C C . ASP B 1 22 ? 28.5 -17.109 16.547 1 23.66 22 ASP B C 1
ATOM 2734 O O . ASP B 1 22 ? 28 -17.062 17.672 1 23.66 22 ASP B O 1
ATOM 2738 N N . ASP B 1 23 ? 29.094 -16.047 16.359 1 25.03 23 ASP B N 1
ATOM 2739 C CA . ASP B 1 23 ? 28.469 -14.789 16.75 1 25.03 23 ASP B CA 1
ATOM 2740 C C . ASP B 1 23 ? 26.984 -14.766 16.328 1 25.03 23 ASP B C 1
ATOM 2742 O O . ASP B 1 23 ? 26.656 -15.094 15.195 1 25.03 23 ASP B O 1
ATOM 2746 N N . GLU B 1 24 ? 26 -14.789 17.312 1 26.34 24 GLU B N 1
ATOM 2747 C CA . GLU B 1 24 ? 24.562 -14.648 17.531 1 26.34 24 GLU B CA 1
ATOM 2748 C C . GLU B 1 24 ? 23.984 -13.539 16.656 1 26.34 24 GLU B C 1
ATOM 2750 O O . GLU B 1 24 ? 24.312 -12.367 16.844 1 26.34 24 GLU B O 1
ATOM 2755 N N . ILE B 1 25 ? 23.953 -13.773 15.492 1 29.12 25 ILE B N 1
ATOM 2756 C CA . ILE B 1 25 ? 23.312 -12.703 14.742 1 29.12 25 ILE B CA 1
ATOM 2757 C C . ILE B 1 25 ? 21.906 -12.477 15.289 1 29.12 25 ILE B C 1
ATOM 2759 O O . ILE B 1 25 ? 21.031 -13.336 15.141 1 29.12 25 ILE B O 1
ATOM 2763 N N . ASN B 1 26 ? 21.594 -11.906 16.469 1 26.34 26 ASN B N 1
ATOM 2764 C CA . ASN B 1 26 ? 20.391 -11.453 17.172 1 26.34 26 ASN B CA 1
ATOM 2765 C C . ASN B 1 26 ? 19.438 -10.703 16.25 1 26.34 26 ASN B C 1
ATOM 2767 O O . ASN B 1 26 ? 19.719 -9.57 15.859 1 26.34 26 ASN B O 1
ATOM 2771 N N . GLN B 1 27 ? 18.906 -11.297 15.445 1 32.19 27 GLN B N 1
ATOM 2772 C CA . GLN B 1 27 ? 17.859 -10.594 14.703 1 32.19 27 GLN B CA 1
ATOM 2773 C C . GLN B 1 27 ? 16.734 -10.156 15.633 1 32.19 27 GLN B C 1
ATOM 2775 O O . GLN B 1 27 ? 15.812 -10.922 15.898 1 32.19 27 GLN B O 1
ATOM 2780 N N . GLU B 1 28 ? 16.781 -9.414 16.734 1 30.12 28 GLU B N 1
ATOM 2781 C CA . GLU B 1 28 ? 15.734 -9.086 17.703 1 30.12 28 GLU B CA 1
ATOM 2782 C C . GLU B 1 28 ? 14.578 -8.352 17.031 1 30.12 28 GLU B C 1
ATOM 2784 O O . GLU B 1 28 ? 14.758 -7.266 16.484 1 30.12 28 GLU B O 1
ATOM 2789 N N . VAL B 1 29 ? 13.734 -8.906 16.469 1 33.66 29 VAL B N 1
ATOM 2790 C CA . VAL B 1 29 ? 12.641 -8.016 16.078 1 33.66 29 VAL B CA 1
ATOM 2791 C C . VAL B 1 29 ? 11.898 -7.555 17.328 1 33.66 29 VAL B C 1
ATOM 2793 O O . VAL B 1 29 ? 11.383 -8.375 18.094 1 33.66 29 VAL B O 1
ATOM 2796 N N . PRO B 1 30 ? 12.07 -6.48 18.078 1 28.61 30 PRO B N 1
ATOM 2797 C CA . PRO B 1 30 ? 11.711 -5.949 19.391 1 28.61 30 PRO B CA 1
ATOM 2798 C C . PRO B 1 30 ? 10.227 -6.07 19.688 1 28.61 30 PRO B C 1
ATOM 2800 O O . PRO B 1 30 ? 9.414 -6.227 18.781 1 28.61 30 PRO B O 1
ATOM 2803 N N . GLN B 1 31 ? 9.719 -5.676 21.031 1 26.33 31 GLN B N 1
ATOM 2804 C CA . GLN B 1 31 ? 8.773 -5.664 22.141 1 26.33 31 GLN B CA 1
ATOM 2805 C C . GLN B 1 31 ? 7.43 -5.078 21.719 1 26.33 31 GLN B C 1
ATOM 2807 O O . GLN B 1 31 ? 6.375 -5.633 22.031 1 26.33 31 GLN B O 1
ATOM 2812 N N . ASN B 1 32 ? 7.312 -3.83 21.688 1 27.44 32 ASN B N 1
ATOM 2813 C CA . ASN B 1 32 ? 6.168 -3.133 22.266 1 27.44 32 ASN B CA 1
ATOM 2814 C C . ASN B 1 32 ? 4.867 -3.512 21.562 1 27.44 32 ASN B C 1
ATOM 2816 O O . ASN B 1 32 ? 4.516 -2.92 20.531 1 27.44 32 ASN B O 1
ATOM 2820 N N . PHE B 1 33 ? 4.582 -4.742 21.469 1 27.72 33 PHE B N 1
ATOM 2821 C CA . PHE B 1 33 ? 3.232 -4.98 20.969 1 27.72 33 PHE B CA 1
ATOM 2822 C C . PHE B 1 33 ? 2.193 -4.605 22.031 1 27.72 33 PHE B C 1
ATOM 2824 O O . PHE B 1 33 ? 1.803 -5.438 22.844 1 27.72 33 PHE B O 1
ATOM 2831 N N . VAL B 1 34 ? 2.295 -3.646 23 1 25.5 34 VAL B N 1
ATOM 2832 C CA . VAL B 1 34 ? 1.265 -3.367 24 1 25.5 34 VAL B CA 1
ATOM 2833 C C . VAL B 1 34 ? -0.095 -3.25 23.312 1 25.5 34 VAL B C 1
ATOM 2835 O O . VAL B 1 34 ? -0.325 -2.324 22.531 1 25.5 34 VAL B O 1
ATOM 2838 N N . VAL B 1 35 ? -0.715 -4.277 22.938 1 25.11 35 VAL B N 1
ATOM 2839 C CA . VAL B 1 35 ? -2.133 -4.094 22.641 1 25.11 35 VAL B CA 1
ATOM 2840 C C . VAL B 1 35 ? -2.875 -3.664 23.891 1 25.11 35 VAL B C 1
ATOM 2842 O O . VAL B 1 35 ? -3.01 -4.445 24.844 1 25.11 35 VAL B O 1
ATOM 2845 N N . GLY B 1 36 ? -2.527 -2.6 24.578 1 21.55 36 GLY B N 1
ATOM 2846 C CA . GLY B 1 36 ? -3.156 -2.184 25.828 1 21.55 36 GLY B CA 1
ATOM 2847 C C . GLY B 1 36 ? -4.66 -2.377 25.828 1 21.55 36 GLY B C 1
ATOM 2848 O O . GLY B 1 36 ? -5.312 -2.229 24.797 1 21.55 36 GLY B O 1
ATOM 2849 N N . LYS B 1 37 ? -5.137 -3.324 26.562 1 24.16 37 LYS B N 1
ATOM 2850 C CA . LYS B 1 37 ? -6.496 -3.426 27.078 1 24.16 37 LYS B CA 1
ATOM 2851 C C . LYS B 1 37 ? -7.055 -2.051 27.438 1 24.16 37 LYS B C 1
ATOM 2853 O O . LYS B 1 37 ? -6.465 -1.319 28.234 1 24.16 37 LYS B O 1
ATOM 2858 N N . LEU B 1 38 ? -7.969 -1.397 26.703 1 20.17 38 LEU B N 1
ATOM 2859 C CA . LEU B 1 38 ? -8.688 -0.133 26.828 1 20.17 38 LEU B CA 1
ATOM 2860 C C . LEU B 1 38 ? -9.383 -0.044 28.188 1 20.17 38 LEU B C 1
ATOM 2862 O O . LEU B 1 38 ? -10.398 -0.706 28.406 1 20.17 38 LEU B O 1
ATOM 2866 N N . THR B 1 39 ? -8.609 -0.267 29.266 1 22.41 39 THR B N 1
ATOM 2867 C CA . THR B 1 39 ? -9.328 -0.104 30.531 1 22.41 39 THR B CA 1
ATOM 2868 C C . THR B 1 39 ? -10.312 1.061 30.438 1 22.41 39 THR B C 1
ATOM 2870 O O . THR B 1 39 ? -10.219 1.896 29.547 1 22.41 39 THR B O 1
ATOM 2873 N N . ASN B 1 40 ? -11.062 1.188 31.625 1 21.61 40 ASN B N 1
ATOM 2874 C CA . ASN B 1 40 ? -12.195 1.955 32.125 1 21.61 40 ASN B CA 1
ATOM 2875 C C . ASN B 1 40 ? -11.969 3.457 31.969 1 21.61 40 ASN B C 1
ATOM 2877 O O . ASN B 1 40 ? -11 3.996 32.5 1 21.61 40 ASN B O 1
ATOM 2881 N N . VAL B 1 41 ? -12.586 4.047 31.062 1 23.72 41 VAL B N 1
ATOM 2882 C CA . VAL B 1 41 ? -12.711 5.465 30.734 1 23.72 41 VAL B CA 1
ATOM 2883 C C . VAL B 1 41 ? -13.086 6.25 31.984 1 23.72 41 VAL B C 1
ATOM 2885 O O . VAL B 1 41 ? -14.203 6.125 32.5 1 23.72 41 VAL B O 1
ATOM 2888 N N . GLN B 1 42 ? -12.211 6.164 33 1 24.19 42 GLN B N 1
ATOM 2889 C CA . GLN B 1 42 ? -12.617 7.062 34.094 1 24.19 42 GLN B CA 1
ATOM 2890 C C . GLN B 1 42 ? -13.102 8.398 33.531 1 24.19 42 GLN B C 1
ATOM 2892 O O . GLN B 1 42 ? -12.781 8.758 32.375 1 24.19 42 GLN B O 1
ATOM 2897 N N . ARG B 1 43 ? -13.555 9.406 34.531 1 25.95 43 ARG B N 1
ATOM 2898 C CA . ARG B 1 43 ? -14.375 10.609 34.531 1 25.95 43 ARG B CA 1
ATOM 2899 C C . ARG B 1 43 ? -13.758 11.688 33.656 1 25.95 43 ARG B C 1
ATOM 2901 O O . ARG B 1 43 ? -12.531 11.766 33.531 1 25.95 43 ARG B O 1
ATOM 2908 N N . PRO B 1 44 ? -14.602 12.539 32.969 1 27.72 44 PRO B N 1
ATOM 2909 C CA . PRO B 1 44 ? -14.5 13.562 31.938 1 27.72 44 PRO B CA 1
ATOM 2910 C C . PRO B 1 44 ? -13.523 14.672 32.281 1 27.72 44 PRO B C 1
ATOM 2912 O O . PRO B 1 44 ? -13.766 15.438 33.219 1 27.72 44 PRO B O 1
ATOM 2915 N N . ILE B 1 45 ? -12.227 14.344 32.594 1 27.97 45 ILE B N 1
ATOM 2916 C CA . ILE B 1 45 ? -11.375 15.43 33.062 1 27.97 45 ILE B CA 1
ATOM 2917 C C . ILE B 1 45 ? -11.656 16.703 32.25 1 27.97 45 ILE B C 1
ATOM 2919 O O . ILE B 1 45 ? -11.891 16.641 31.047 1 27.97 45 ILE B O 1
ATOM 2923 N N . ARG B 1 46 ? -11.547 17.875 32.875 1 28.41 46 ARG B N 1
ATOM 2924 C CA . ARG B 1 46 ? -11.711 19.266 32.438 1 28.41 46 ARG B CA 1
ATOM 2925 C C . ARG B 1 46 ? -10.984 19.516 31.125 1 28.41 46 ARG B C 1
ATOM 2927 O O . ARG B 1 46 ? -9.82 19.141 30.984 1 28.41 46 ARG B O 1
ATOM 2934 N N . GLN B 1 47 ? -11.68 19.609 30.031 1 30.62 47 GLN B N 1
ATOM 2935 C CA . GLN B 1 47 ? -11.383 19.922 28.641 1 30.62 47 GLN B CA 1
ATOM 2936 C C . GLN B 1 47 ? -10.258 20.953 28.531 1 30.62 47 GLN B C 1
ATOM 2938 O O . GLN B 1 47 ? -10.453 22.125 28.828 1 30.62 47 GLN B O 1
ATOM 2943 N N . LYS B 1 48 ? -9.07 20.688 28.984 1 33.91 48 LYS B N 1
ATOM 2944 C CA . LYS B 1 48 ? -7.949 21.609 28.812 1 33.91 48 LYS B CA 1
ATOM 2945 C C . LYS B 1 48 ? -8.016 22.312 27.453 1 33.91 48 LYS B C 1
ATOM 2947 O O . LYS B 1 48 ? -8.195 21.656 26.422 1 33.91 48 LYS B O 1
ATOM 2952 N N . GLU B 1 49 ? -8.344 23.547 27.406 1 33.56 49 GLU B N 1
ATOM 2953 C CA . GLU B 1 49 ? -8.352 24.5 26.312 1 33.56 49 GLU B CA 1
ATOM 2954 C C . GLU B 1 49 ? -7.113 24.344 25.438 1 33.56 49 GLU B C 1
ATOM 2956 O O . GLU B 1 49 ? -5.988 24.547 25.906 1 33.56 49 GLU B O 1
ATOM 2961 N N . THR B 1 50 ? -7.02 23.312 24.734 1 37.56 50 THR B N 1
ATOM 2962 C CA . THR B 1 50 ? -5.953 22.906 23.828 1 37.56 50 THR B CA 1
ATOM 2963 C C . THR B 1 50 ? -5.402 24.125 23.078 1 37.56 50 THR B C 1
ATOM 2965 O O . THR B 1 50 ? -6.148 24.844 22.406 1 37.56 50 THR B O 1
ATOM 2968 N N . SER B 1 51 ? -4.43 24.766 23.625 1 37.94 51 SER B N 1
ATOM 2969 C CA . SER B 1 51 ? -3.676 25.844 23.016 1 37.94 51 SER B CA 1
ATOM 2970 C C . SER B 1 51 ? -3.322 25.531 21.562 1 37.94 51 SER B C 1
ATOM 2972 O O . SER B 1 51 ? -2.727 24.5 21.281 1 37.94 51 SER B O 1
ATOM 2974 N N . TRP B 1 52 ? -4.145 25.906 20.656 1 41.62 52 TRP B N 1
ATOM 2975 C CA . TRP B 1 52 ? -3.889 25.812 19.219 1 41.62 52 TRP B CA 1
ATOM 2976 C C . TRP B 1 52 ? -2.574 26.5 18.859 1 41.62 52 TRP B C 1
ATOM 2978 O O . TRP B 1 52 ? -2.412 27.703 19.062 1 41.62 52 TRP B O 1
ATOM 2988 N N . GLN B 1 53 ? -1.434 26.016 19.266 1 42.84 53 GLN B N 1
ATOM 2989 C CA . GLN B 1 53 ? -0.169 26.609 18.844 1 42.84 53 GLN B CA 1
ATOM 2990 C C . GLN B 1 53 ? -0.137 26.844 17.344 1 42.84 53 GLN B C 1
ATOM 2992 O O . GLN B 1 53 ? -0.368 25.922 16.562 1 42.84 53 GLN B O 1
ATOM 2997 N N . ILE B 1 54 ? -0.397 28.125 16.812 1 46.5 54 ILE B N 1
ATOM 2998 C CA . ILE B 1 54 ? -0.581 28.688 15.477 1 46.5 54 ILE B CA 1
ATOM 2999 C C . ILE B 1 54 ? 0.742 28.656 14.711 1 46.5 54 ILE B C 1
ATOM 3001 O O . ILE B 1 54 ? 1.755 29.172 15.188 1 46.5 54 ILE B O 1
ATOM 3005 N N . PRO B 1 55 ? 0.877 27.766 13.789 1 47.44 55 PRO B N 1
ATOM 3006 C CA . PRO B 1 55 ? 2.041 28.047 12.945 1 47.44 55 PRO B CA 1
ATOM 3007 C C . PRO B 1 55 ? 1.958 29.406 12.258 1 47.44 55 PRO B C 1
ATOM 3009 O O . PRO B 1 55 ? 0.892 29.797 11.773 1 47.44 55 PRO B O 1
ATOM 3012 N N . LEU B 1 56 ? 2.736 30.375 12.547 1 46.97 56 LEU B N 1
ATOM 3013 C CA . LEU B 1 56 ? 2.689 31.781 12.18 1 46.97 56 LEU B CA 1
ATOM 3014 C C . LEU B 1 56 ? 2.803 31.953 10.672 1 46.97 56 LEU B C 1
ATOM 3016 O O . LEU B 1 56 ? 2.354 32.969 10.117 1 46.97 56 LEU B O 1
ATOM 3020 N N . SER B 1 57 ? 3.723 31.25 9.906 1 48.78 57 SER B N 1
ATOM 3021 C CA . SER B 1 57 ? 3.988 31.609 8.516 1 48.78 57 SER B CA 1
ATOM 3022 C C . SER B 1 57 ? 3.564 30.484 7.566 1 48.78 57 SER B C 1
ATOM 3024 O O . SER B 1 57 ? 3.613 29.312 7.926 1 48.78 57 SER B O 1
ATOM 3026 N N . PRO B 1 58 ? 2.848 31 6.527 1 52.94 58 PRO B N 1
ATOM 3027 C CA . PRO B 1 58 ? 2.545 30 5.5 1 52.94 58 PRO B CA 1
ATOM 3028 C C . PRO B 1 58 ? 3.74 29.109 5.176 1 52.94 58 PRO B C 1
ATOM 3030 O O . PRO B 1 58 ? 4.891 29.531 5.293 1 52.94 58 PRO B O 1
ATOM 3033 N N . PRO B 1 59 ? 3.459 27.828 5.051 1 53.19 59 PRO B N 1
ATOM 3034 C CA . PRO B 1 59 ? 4.602 26.953 4.762 1 53.19 59 PRO B CA 1
ATOM 3035 C C . PRO B 1 59 ? 5.383 27.406 3.529 1 53.19 59 PRO B C 1
ATOM 3037 O O . PRO B 1 59 ? 4.789 27.734 2.5 1 53.19 59 PRO B O 1
ATOM 3040 N N . PRO B 1 60 ? 6.582 27.812 3.66 1 49.06 60 PRO B N 1
ATOM 3041 C CA . PRO B 1 60 ? 7.371 28.156 2.473 1 49.06 60 PRO B CA 1
ATOM 3042 C C . PRO B 1 60 ? 7.34 27.062 1.409 1 49.06 60 PRO B C 1
ATOM 3044 O O . PRO B 1 60 ? 7.297 25.875 1.74 1 49.06 60 PRO B O 1
ATOM 3047 N N . GLN B 1 61 ? 6.875 27.469 0.217 1 50.69 61 GLN B N 1
ATOM 3048 C CA . GLN B 1 61 ? 6.922 26.531 -0.896 1 50.69 61 GLN B CA 1
ATOM 3049 C C . GLN B 1 61 ? 8.328 25.953 -1.076 1 50.69 61 GLN B C 1
ATOM 3051 O O . GLN B 1 61 ? 9.305 26.703 -1.109 1 50.69 61 GLN B O 1
ATOM 3056 N N . LEU B 1 62 ? 8.477 24.797 -0.723 1 51.62 62 LEU B N 1
ATOM 3057 C CA . LEU B 1 62 ? 9.781 24.188 -0.962 1 51.62 62 LEU B CA 1
ATOM 3058 C C . LEU B 1 62 ? 10.172 24.297 -2.432 1 51.62 62 LEU B C 1
ATOM 3060 O O . LEU B 1 62 ? 9.312 24.25 -3.312 1 51.62 62 LEU B O 1
ATOM 3064 N N . PRO B 1 63 ? 11.195 24.922 -2.734 1 46.44 63 PRO B N 1
ATOM 3065 C CA . PRO B 1 63 ? 11.641 25.016 -4.125 1 46.44 63 PRO B CA 1
ATOM 3066 C C . PRO B 1 63 ? 11.273 23.797 -4.957 1 46.44 63 PRO B C 1
ATOM 3068 O O . PRO B 1 63 ? 10.906 23.922 -6.129 1 46.44 63 PRO B O 1
ATOM 3071 N N . THR B 1 64 ? 11.375 22.703 -4.375 1 47.91 64 THR B N 1
ATOM 3072 C CA . THR B 1 64 ? 11.094 21.484 -5.117 1 47.91 64 THR B CA 1
ATOM 3073 C C . THR B 1 64 ? 9.602 21.344 -5.41 1 47.91 64 THR B C 1
ATOM 3075 O O . THR B 1 64 ? 9.203 20.594 -6.305 1 47.91 64 THR B O 1
ATOM 3078 N N . ALA B 1 65 ? 8.797 22.062 -4.641 1 51.22 65 ALA B N 1
ATOM 3079 C CA . ALA B 1 65 ? 7.355 21.984 -4.832 1 51.22 65 ALA B CA 1
ATOM 3080 C C . ALA B 1 65 ? 6.953 22.547 -6.191 1 51.22 65 ALA B C 1
ATOM 3082 O O . ALA B 1 65 ? 6.039 22.016 -6.844 1 51.22 65 ALA B O 1
ATOM 3083 N N . LYS B 1 66 ? 7.492 23.547 -6.602 1 49.66 66 LYS B N 1
ATOM 3084 C CA . LYS B 1 66 ? 7.18 24.156 -7.895 1 49.66 66 LYS B CA 1
ATOM 3085 C C . LYS B 1 66 ? 7.41 23.172 -9.031 1 49.66 66 LYS B C 1
ATOM 3087 O O . LYS B 1 66 ? 6.621 23.109 -9.977 1 49.66 66 LYS B O 1
ATOM 3092 N N . VAL B 1 67 ? 8.484 22.516 -9.023 1 46.66 67 VAL B N 1
ATOM 3093 C CA . VAL B 1 67 ? 8.805 21.594 -10.102 1 46.66 67 VAL B CA 1
ATOM 3094 C C . VAL B 1 67 ? 7.824 20.422 -10.086 1 46.66 67 VAL B C 1
ATOM 3096 O O . VAL B 1 67 ? 7.461 19.891 -11.141 1 46.66 67 VAL B O 1
ATOM 3099 N N . SER B 1 68 ? 7.293 20.156 -8.906 1 53.59 68 SER B N 1
ATOM 3100 C CA . SER B 1 68 ? 6.48 18.969 -8.711 1 53.59 68 SER B CA 1
ATOM 3101 C C . SER B 1 68 ? 5.051 19.188 -9.195 1 53.59 68 SER B C 1
ATOM 3103 O O . SER B 1 68 ? 4.32 18.219 -9.445 1 53.59 68 SER B O 1
ATOM 3105 N N . GLU B 1 69 ? 4.625 20.406 -9.289 1 52.22 69 GLU B N 1
ATOM 3106 C CA . GLU B 1 69 ? 3.207 20.656 -9.531 1 52.22 69 GLU B CA 1
ATOM 3107 C C . GLU B 1 69 ? 2.777 20.125 -10.898 1 52.22 69 GLU B C 1
ATOM 3109 O O . GLU B 1 69 ? 1.655 19.625 -11.055 1 52.22 69 GLU B O 1
ATOM 3114 N N . GLU B 1 70 ? 3.58 20.156 -11.883 1 50.53 70 GLU B N 1
ATOM 3115 C CA . GLU B 1 70 ? 3.08 19.734 -13.188 1 50.53 70 GLU B CA 1
ATOM 3116 C C . GLU B 1 70 ? 2.863 18.219 -13.234 1 50.53 70 GLU B C 1
ATOM 3118 O O . GLU B 1 70 ? 1.93 17.734 -13.883 1 50.53 70 GLU B O 1
ATOM 3123 N N . PHE B 1 71 ? 3.641 17.484 -12.422 1 63.69 71 PHE B N 1
ATOM 3124 C CA . PHE B 1 71 ? 3.529 16.031 -12.508 1 63.69 71 PHE B CA 1
ATOM 3125 C C . PHE B 1 71 ? 3.328 15.43 -11.125 1 63.69 71 PHE B C 1
ATOM 3127 O O . PHE B 1 71 ? 4.121 14.594 -10.688 1 63.69 71 PHE B O 1
ATOM 3134 N N . ASN B 1 72 ? 2.32 15.969 -10.578 1 84.44 72 ASN B N 1
ATOM 3135 C CA . ASN B 1 72 ? 2.045 15.547 -9.211 1 84.44 72 ASN B CA 1
ATOM 3136 C C . ASN B 1 72 ? 0.973 14.461 -9.164 1 84.44 72 ASN B C 1
ATOM 3138 O O . ASN B 1 72 ? -0.114 14.68 -8.625 1 84.44 72 ASN B O 1
ATOM 3142 N N . TRP B 1 73 ? 1.322 13.328 -9.719 1 87.06 73 TRP B N 1
ATOM 3143 C CA . TRP B 1 73 ? 0.388 12.211 -9.727 1 87.06 73 TRP B CA 1
ATOM 3144 C C . TRP B 1 73 ? 0.073 11.758 -8.297 1 87.06 73 TRP B C 1
ATOM 3146 O O . TRP B 1 73 ? -1.009 11.234 -8.031 1 87.06 73 TRP B O 1
ATOM 3156 N N . GLN B 1 74 ? 0.941 11.969 -7.418 1 91.06 74 GLN B N 1
ATOM 3157 C CA . GLN B 1 74 ? 0.785 11.539 -6.031 1 91.06 74 GLN B CA 1
ATOM 3158 C C . GLN B 1 74 ? -0.455 12.164 -5.398 1 91.06 74 GLN B C 1
ATOM 3160 O O . GLN B 1 74 ? -1.172 11.508 -4.645 1 91.06 74 GLN B O 1
ATOM 3165 N N . ALA B 1 75 ? -0.679 13.391 -5.801 1 90.12 75 ALA B N 1
ATOM 3166 C CA . ALA B 1 75 ? -1.766 14.156 -5.203 1 90.12 75 ALA B CA 1
ATOM 3167 C C . ALA B 1 75 ? -3.125 13.594 -5.605 1 90.12 75 ALA B C 1
ATOM 3169 O O . ALA B 1 75 ? -4.129 13.828 -4.93 1 90.12 75 ALA B O 1
ATOM 3170 N N . THR B 1 76 ? -3.172 12.828 -6.613 1 90.62 76 THR B N 1
ATOM 3171 C CA . THR B 1 76 ? -4.449 12.352 -7.137 1 90.62 76 THR B CA 1
ATOM 3172 C C . THR B 1 76 ? -4.777 10.969 -6.59 1 90.62 76 THR B C 1
ATOM 3174 O O . THR B 1 76 ? -5.891 10.477 -6.766 1 90.62 76 THR B O 1
ATOM 3177 N N . LEU B 1 77 ? -3.902 10.383 -5.879 1 93.38 77 LEU B N 1
ATOM 3178 C CA . LEU B 1 77 ? -4.094 9.023 -5.395 1 93.38 77 LEU B CA 1
ATOM 3179 C C . LEU B 1 77 ? -4.152 8.984 -3.873 1 93.38 77 LEU B C 1
ATOM 3181 O O . LEU B 1 77 ? -3.129 9.133 -3.203 1 93.38 77 LEU B O 1
ATOM 3185 N N . PRO B 1 78 ? -5.266 8.688 -3.311 1 92.31 78 PRO B N 1
ATOM 3186 C CA . PRO B 1 78 ? -5.449 8.852 -1.866 1 92.31 78 PRO B CA 1
ATOM 3187 C C . PRO B 1 78 ? -4.895 7.676 -1.064 1 92.31 78 PRO B C 1
ATOM 3189 O O . PRO B 1 78 ? -4.605 7.816 0.127 1 92.31 78 PRO B O 1
ATOM 3192 N N . THR B 1 79 ? -4.77 6.52 -1.674 1 95.75 79 THR B N 1
ATOM 3193 C CA . THR B 1 79 ? -4.387 5.355 -0.883 1 95.75 79 THR B CA 1
ATOM 3194 C C . THR B 1 79 ? -2.99 4.875 -1.27 1 95.75 79 THR B C 1
ATOM 3196 O O . THR B 1 79 ? -2.545 5.086 -2.398 1 95.75 79 THR B O 1
ATOM 3199 N N . VAL B 1 80 ? -2.371 4.246 -0.337 1 96.69 80 VAL B N 1
ATOM 3200 C CA . VAL B 1 80 ? -1.031 3.707 -0.545 1 96.69 80 VAL B CA 1
ATOM 3201 C C . VAL B 1 80 ? -1.069 2.635 -1.632 1 96.69 80 VAL B C 1
ATOM 3203 O O . VAL B 1 80 ? -0.138 2.521 -2.434 1 96.69 80 VAL B O 1
ATOM 3206 N N . ARG B 1 81 ? -2.121 1.839 -1.707 1 96.75 81 ARG B N 1
ATOM 3207 C CA . ARG B 1 81 ? -2.27 0.811 -2.73 1 96.75 81 ARG B CA 1
ATOM 3208 C C . ARG B 1 81 ? -2.258 1.424 -4.129 1 96.75 81 ARG B C 1
ATOM 3210 O O . ARG B 1 81 ? -1.552 0.944 -5.016 1 96.75 81 ARG B O 1
ATOM 3217 N N . GLU B 1 82 ? -3.018 2.482 -4.273 1 96.25 82 GLU B N 1
ATOM 3218 C CA . GLU B 1 82 ? -3.107 3.152 -5.566 1 96.25 82 GLU B CA 1
ATOM 3219 C C . GLU B 1 82 ? -1.771 3.775 -5.961 1 96.25 82 GLU B C 1
ATOM 3221 O O . GLU B 1 82 ? -1.382 3.736 -7.129 1 96.25 82 GLU B O 1
ATOM 3226 N N . ARG B 1 83 ? -1.162 4.316 -5.02 1 96.06 83 ARG B N 1
ATOM 3227 C CA . ARG B 1 83 ? 0.133 4.93 -5.293 1 96.06 83 ARG B CA 1
ATOM 3228 C C . ARG B 1 83 ? 1.163 3.881 -5.699 1 96.06 83 ARG B C 1
ATOM 3230 O O . ARG B 1 83 ? 1.932 4.09 -6.637 1 96.06 83 ARG B O 1
ATOM 3237 N N . ASN B 1 84 ? 1.155 2.781 -5.043 1 96.75 84 ASN B N 1
ATOM 3238 C CA . ASN B 1 84 ? 2.053 1.693 -5.414 1 96.75 84 ASN B CA 1
ATOM 3239 C C . ASN B 1 84 ? 1.679 1.099 -6.77 1 96.75 84 ASN B C 1
ATOM 3241 O O . ASN B 1 84 ? 2.551 0.658 -7.52 1 96.75 84 ASN B O 1
ATOM 3245 N N . ALA B 1 85 ? 0.391 1.073 -7.051 1 96.44 85 ALA B N 1
ATOM 3246 C CA . ALA B 1 85 ? -0.065 0.544 -8.328 1 96.44 85 ALA B CA 1
ATOM 3247 C C . ALA B 1 85 ? 0.549 1.318 -9.492 1 96.44 85 ALA B C 1
ATOM 3249 O O . ALA B 1 85 ? 0.867 0.739 -10.539 1 96.44 85 ALA B O 1
ATOM 3250 N N . VAL B 1 86 ? 0.75 2.564 -9.281 1 94.94 86 VAL B N 1
ATOM 3251 C CA . VAL B 1 86 ? 1.35 3.406 -10.312 1 94.94 86 VAL B CA 1
ATOM 3252 C C . VAL B 1 86 ? 2.793 2.975 -10.562 1 94.94 86 VAL B C 1
ATOM 3254 O O . VAL B 1 86 ? 3.293 3.064 -11.68 1 94.94 86 VAL B O 1
ATOM 3257 N N . MET B 1 87 ? 3.406 2.473 -9.539 1 96.75 87 MET B N 1
ATOM 3258 C CA . MET B 1 87 ? 4.82 2.127 -9.617 1 96.75 87 MET B CA 1
ATOM 3259 C C . MET B 1 87 ? 5.012 0.768 -10.281 1 96.75 87 MET B C 1
ATOM 3261 O O . MET B 1 87 ? 6.113 0.441 -10.727 1 96.75 87 MET B O 1
ATOM 3265 N N . PHE B 1 88 ? 3.938 -0.026 -10.383 1 96.31 88 PHE B N 1
ATOM 3266 C CA . PHE B 1 88 ? 4.016 -1.342 -11.008 1 96.31 88 PHE B CA 1
ATOM 3267 C C . PHE B 1 88 ? 4.395 -1.22 -12.477 1 96.31 88 PHE B C 1
ATOM 3269 O O . PHE B 1 88 ? 3.732 -0.508 -13.234 1 96.31 88 PHE B O 1
ATOM 3276 N N . ASN B 1 89 ? 5.465 -1.95 -12.773 1 94.69 89 ASN B N 1
ATOM 3277 C CA . ASN B 1 89 ? 5.996 -1.957 -14.133 1 94.69 89 ASN B CA 1
ATOM 3278 C C . ASN B 1 89 ? 6.293 -0.543 -14.625 1 94.69 89 ASN B C 1
ATOM 3280 O O . ASN B 1 89 ? 5.988 -0.205 -15.773 1 94.69 89 ASN B O 1
ATOM 3284 N N . ASN B 1 90 ? 6.699 0.302 -13.734 1 93.88 90 ASN B N 1
ATOM 3285 C CA . ASN B 1 90 ? 7.066 1.688 -14.008 1 93.88 90 ASN B CA 1
ATOM 3286 C C . ASN B 1 90 ? 8.547 1.938 -13.734 1 93.88 90 ASN B C 1
ATOM 3288 O O . ASN B 1 90 ? 9.062 1.575 -12.68 1 93.88 90 ASN B O 1
ATOM 3292 N N . GLN B 1 91 ? 9.258 2.518 -14.648 1 93.56 91 GLN B N 1
ATOM 3293 C CA . GLN B 1 91 ? 10.695 2.744 -14.539 1 93.56 91 GLN B CA 1
ATOM 3294 C C . GLN B 1 91 ? 11 3.838 -13.516 1 93.56 91 GLN B C 1
ATOM 3296 O O . GLN B 1 91 ? 12.117 3.92 -13.008 1 93.56 91 GLN B O 1
ATOM 3301 N N . LEU B 1 92 ? 9.984 4.598 -13.219 1 91.56 92 LEU B N 1
ATOM 3302 C CA . LEU B 1 92 ? 10.172 5.691 -12.273 1 91.56 92 LEU B CA 1
ATOM 3303 C C . LEU B 1 92 ? 10.719 5.176 -10.945 1 91.56 92 LEU B C 1
ATOM 3305 O O . LEU B 1 92 ? 10.102 4.309 -10.312 1 91.56 92 LEU B O 1
ATOM 3309 N N . MET B 1 93 ? 11.914 5.559 -10.508 1 92.56 93 MET B N 1
ATOM 3310 C CA . MET B 1 93 ? 12.57 5.266 -9.234 1 92.56 93 MET B CA 1
ATOM 3311 C C . MET B 1 93 ? 13.008 3.807 -9.172 1 92.56 93 MET B C 1
ATOM 3313 O O . MET B 1 93 ? 13.312 3.291 -8.102 1 92.56 93 MET B O 1
ATOM 3317 N N . ALA B 1 94 ? 12.922 3.066 -10.273 1 94.69 94 ALA B N 1
ATOM 3318 C CA . ALA B 1 94 ? 13.328 1.664 -10.273 1 94.69 94 ALA B CA 1
ATOM 3319 C C . ALA B 1 94 ? 14.797 1.519 -9.883 1 94.69 94 ALA B C 1
ATOM 3321 O O . ALA B 1 94 ? 15.641 2.312 -10.312 1 94.69 94 ALA B O 1
ATOM 3322 N N . ASP B 1 95 ? 15.07 0.548 -9.031 1 93.81 95 ASP B N 1
ATOM 3323 C CA . ASP B 1 95 ? 16.453 0.4 -8.57 1 93.81 95 ASP B CA 1
ATOM 3324 C C . ASP B 1 95 ? 16.891 -1.061 -8.625 1 93.81 95 ASP B C 1
ATOM 3326 O O . ASP B 1 95 ? 17.922 -1.422 -8.062 1 93.81 95 ASP B O 1
ATOM 3330 N N . VAL B 1 96 ? 16.141 -1.911 -9.273 1 95 96 VAL B N 1
ATOM 3331 C CA . VAL B 1 96 ? 16.531 -3.299 -9.492 1 95 96 VAL B CA 1
ATOM 3332 C C . VAL B 1 96 ? 15.953 -3.795 -10.812 1 95 96 VAL B C 1
ATOM 3334 O O . VAL B 1 96 ? 14.844 -3.412 -11.195 1 95 96 VAL B O 1
ATOM 3337 N N . TYR B 1 97 ? 16.656 -4.648 -11.469 1 95.19 97 TYR B N 1
ATOM 3338 C CA . TYR B 1 97 ? 16.266 -5.211 -12.758 1 95.19 97 TYR B CA 1
ATOM 3339 C C . TYR B 1 97 ? 16.438 -6.727 -12.766 1 95.19 97 TYR B C 1
ATOM 3341 O O . TYR B 1 97 ? 17.438 -7.246 -12.281 1 95.19 97 TYR B O 1
ATOM 3349 N N . PHE B 1 98 ? 15.438 -7.379 -13.336 1 95.88 98 PHE B N 1
ATOM 3350 C CA . PHE B 1 98 ? 15.445 -8.836 -13.414 1 95.88 98 PHE B CA 1
ATOM 3351 C C . PHE B 1 98 ? 15.43 -9.305 -14.859 1 95.88 98 PHE B C 1
ATOM 3353 O O . PHE B 1 98 ? 14.75 -8.719 -15.703 1 95.88 98 PHE B O 1
ATOM 3360 N N . LEU B 1 99 ? 16.188 -10.305 -15.102 1 95.81 99 LEU B N 1
ATOM 3361 C CA . LEU B 1 99 ? 16.078 -11.055 -16.344 1 95.81 99 LEU B CA 1
ATOM 3362 C C . LEU B 1 99 ? 15.328 -12.367 -16.125 1 95.81 99 LEU B C 1
ATOM 3364 O O . LEU B 1 99 ? 15.906 -13.344 -15.648 1 95.81 99 LEU B O 1
ATOM 3368 N N . VAL B 1 100 ? 14.086 -12.375 -16.516 1 96.75 100 VAL B N 1
ATOM 3369 C CA . VAL B 1 100 ? 13.195 -13.469 -16.156 1 96.75 100 VAL B CA 1
ATOM 3370 C C . VAL B 1 100 ? 12.977 -14.375 -17.359 1 96.75 100 VAL B C 1
ATOM 3372 O O . VAL B 1 100 ? 12.711 -13.898 -18.469 1 96.75 100 VAL B O 1
ATOM 3375 N N . GLY B 1 101 ? 12.992 -15.688 -17.094 1 93.81 101 GLY B N 1
ATOM 3376 C CA . GLY B 1 101 ? 12.812 -16.656 -18.156 1 93.81 101 GLY B CA 1
ATOM 3377 C C . GLY B 1 101 ? 14.125 -17.125 -18.766 1 93.81 101 GLY B C 1
ATOM 3378 O O . GLY B 1 101 ? 15.195 -16.703 -18.328 1 93.81 101 GLY B O 1
ATOM 3379 N N . SER B 1 102 ? 13.984 -18.062 -19.688 1 89 102 SER B N 1
ATOM 3380 C CA . SER B 1 102 ? 15.148 -18.594 -20.391 1 89 102 SER B CA 1
ATOM 3381 C C . SER B 1 102 ? 15.148 -18.125 -21.844 1 89 102 SER B C 1
ATOM 3383 O O . SER B 1 102 ? 14.117 -17.703 -22.375 1 89 102 SER B O 1
ATOM 3385 N N . THR B 1 103 ? 16.359 -18.062 -22.422 1 83.38 103 THR B N 1
ATOM 3386 C CA . THR B 1 103 ? 16.484 -17.703 -23.828 1 83.38 103 THR B CA 1
ATOM 3387 C C . THR B 1 103 ? 15.695 -18.656 -24.719 1 83.38 103 THR B C 1
ATOM 3389 O O . THR B 1 103 ? 15.703 -19.875 -24.484 1 83.38 103 THR B O 1
ATOM 3392 N N . PRO B 1 104 ? 14.922 -18.125 -25.578 1 85.06 104 PRO B N 1
ATOM 3393 C CA . PRO B 1 104 ? 14.875 -16.781 -26.156 1 85.06 104 PRO B CA 1
ATOM 3394 C C . PRO B 1 104 ? 13.766 -15.93 -25.547 1 85.06 104 PRO B C 1
ATOM 3396 O O . PRO B 1 104 ? 13.617 -14.758 -25.906 1 85.06 104 PRO B O 1
ATOM 3399 N N . ASN B 1 105 ? 12.984 -16.484 -24.672 1 88.25 105 ASN B N 1
ATOM 3400 C CA . ASN B 1 105 ? 11.844 -15.766 -24.141 1 88.25 105 ASN B CA 1
ATOM 3401 C C . ASN B 1 105 ? 12.188 -15.062 -22.828 1 88.25 105 ASN B C 1
ATOM 3403 O O . ASN B 1 105 ? 11.406 -15.102 -21.875 1 88.25 105 ASN B O 1
ATOM 3407 N N . GLN B 1 106 ? 13.32 -14.492 -22.766 1 92.88 106 GLN B N 1
ATOM 3408 C CA . GLN B 1 106 ? 13.75 -13.797 -21.562 1 92.88 106 GLN B CA 1
ATOM 3409 C C . GLN B 1 106 ? 13.266 -12.352 -21.562 1 92.88 106 GLN B C 1
ATOM 3411 O O . GLN B 1 106 ? 13.312 -11.672 -22.594 1 92.88 106 GLN B O 1
ATOM 3416 N N . HIS B 1 107 ? 12.703 -11.875 -20.453 1 95.06 107 HIS B N 1
ATOM 3417 C CA . HIS B 1 107 ? 12.18 -10.516 -20.328 1 95.06 107 HIS B CA 1
ATOM 3418 C C . HIS B 1 107 ? 12.898 -9.75 -19.219 1 95.06 107 HIS B C 1
ATOM 3420 O O . HIS B 1 107 ? 13.164 -10.305 -18.156 1 95.06 107 HIS B O 1
ATOM 3426 N N . ARG B 1 108 ? 13.273 -8.562 -19.547 1 95.44 108 ARG B N 1
ATOM 3427 C CA . ARG B 1 108 ? 13.852 -7.688 -18.516 1 95.44 108 ARG B CA 1
ATOM 3428 C C . ARG B 1 108 ? 12.758 -6.941 -17.75 1 95.44 108 ARG B C 1
ATOM 3430 O O . ARG B 1 108 ? 11.961 -6.223 -18.359 1 95.44 108 ARG B O 1
ATOM 3437 N N . VAL B 1 109 ? 12.719 -7.129 -16.469 1 96.88 109 VAL B N 1
ATOM 3438 C CA . VAL B 1 109 ? 11.672 -6.551 -15.633 1 96.88 109 VAL B CA 1
ATOM 3439 C C . VAL B 1 109 ? 12.297 -5.598 -14.617 1 96.88 109 VAL B C 1
ATOM 3441 O O . VAL B 1 109 ? 13.281 -5.941 -13.953 1 96.88 109 VAL B O 1
ATOM 3444 N N . LEU B 1 110 ? 11.766 -4.41 -14.578 1 95.88 110 LEU B N 1
ATOM 3445 C CA . LEU B 1 110 ? 12.211 -3.436 -13.586 1 95.88 110 LEU B CA 1
ATOM 3446 C C . LEU B 1 110 ? 11.312 -3.457 -12.352 1 95.88 110 LEU B C 1
ATOM 3448 O O . LEU B 1 110 ? 10.117 -3.738 -12.461 1 95.88 110 LEU B O 1
ATOM 3452 N N . ALA B 1 111 ? 11.891 -3.197 -11.211 1 97.06 111 ALA B N 1
ATOM 3453 C CA . ALA B 1 111 ? 11.133 -3.197 -9.961 1 97.06 111 ALA B CA 1
ATOM 3454 C C . ALA B 1 111 ? 11.797 -2.311 -8.914 1 97.06 111 ALA B C 1
ATOM 3456 O O . ALA B 1 111 ? 12.688 -1.52 -9.234 1 97.06 111 ALA B O 1
ATOM 3457 N N . HIS B 1 112 ? 11.305 -2.238 -7.75 1 97.06 112 HIS B N 1
ATOM 3458 C CA . HIS B 1 112 ? 11.789 -1.437 -6.629 1 97.06 112 HIS B CA 1
ATOM 3459 C C . HIS B 1 112 ? 12.117 -2.311 -5.426 1 97.06 112 HIS B C 1
ATOM 3461 O O . HIS B 1 112 ? 11.258 -3.062 -4.949 1 97.06 112 HIS B O 1
ATOM 3467 N N . LYS B 1 113 ? 13.297 -2.197 -4.945 1 96.25 113 LYS B N 1
ATOM 3468 C CA . LYS B 1 113 ? 13.789 -3.064 -3.881 1 96.25 113 LYS B CA 1
ATOM 3469 C C . LYS B 1 113 ? 12.906 -2.965 -2.641 1 96.25 113 LYS B C 1
ATOM 3471 O O . LYS B 1 113 ? 12.594 -3.979 -2.012 1 96.25 113 LYS B O 1
ATOM 3476 N N . TYR B 1 114 ? 12.492 -1.793 -2.281 1 96.62 114 TYR B N 1
ATOM 3477 C CA . TYR B 1 114 ? 11.734 -1.576 -1.052 1 96.62 114 TYR B CA 1
ATOM 3478 C C . TYR B 1 114 ? 10.445 -2.379 -1.056 1 96.62 114 TYR B C 1
ATOM 3480 O O . TYR B 1 114 ? 10.172 -3.139 -0.122 1 96.62 114 TYR B O 1
ATOM 3488 N N . ILE B 1 115 ? 9.594 -2.197 -2.115 1 97.75 115 ILE B N 1
ATOM 3489 C CA . ILE B 1 115 ? 8.273 -2.814 -2.166 1 97.75 115 ILE B CA 1
ATOM 3490 C C . ILE B 1 115 ? 8.414 -4.332 -2.268 1 97.75 115 ILE B C 1
ATOM 3492 O O . ILE B 1 115 ? 7.633 -5.074 -1.676 1 97.75 115 ILE B O 1
ATOM 3496 N N . LEU B 1 116 ? 9.469 -4.793 -2.934 1 97 116 LEU B N 1
ATOM 3497 C CA . LEU B 1 116 ? 9.695 -6.23 -3.051 1 97 116 LEU B CA 1
ATOM 3498 C C . LEU B 1 116 ? 10.125 -6.82 -1.714 1 97 116 LEU B C 1
ATOM 3500 O O . LEU B 1 116 ? 9.641 -7.883 -1.314 1 97 116 LEU B O 1
ATOM 3504 N N . ALA B 1 117 ? 11 -6.117 -1.039 1 95.69 117 ALA B N 1
ATOM 3505 C CA . ALA B 1 117 ? 11.523 -6.594 0.238 1 95.69 117 ALA B CA 1
ATOM 3506 C C . ALA B 1 117 ? 10.438 -6.613 1.307 1 95.69 117 ALA B C 1
ATOM 3508 O O . ALA B 1 117 ? 10.469 -7.438 2.223 1 95.69 117 ALA B O 1
ATOM 3509 N N . THR B 1 118 ? 9.453 -5.73 1.188 1 96.19 118 THR B N 1
ATOM 3510 C CA . THR B 1 118 ? 8.367 -5.711 2.158 1 96.19 118 THR B CA 1
ATOM 3511 C C . THR B 1 118 ? 7.363 -6.824 1.867 1 96.19 118 THR B C 1
ATOM 3513 O O . THR B 1 118 ? 6.605 -7.234 2.752 1 96.19 118 THR B O 1
ATOM 3516 N N . GLY B 1 119 ? 7.395 -7.336 0.682 1 96.81 119 GLY B N 1
ATOM 3517 C CA . GLY B 1 119 ? 6.402 -8.32 0.281 1 96.81 119 GLY B CA 1
ATOM 3518 C C . GLY B 1 119 ? 6.914 -9.742 0.346 1 96.81 119 GLY B C 1
ATOM 3519 O O . GLY B 1 119 ? 6.129 -10.695 0.351 1 96.81 119 GLY B O 1
ATOM 3520 N N . SER B 1 120 ? 8.211 -9.867 0.422 1 96.25 120 SER B N 1
ATOM 3521 C CA . SER B 1 120 ? 8.828 -11.195 0.371 1 96.25 120 SER B CA 1
ATOM 3522 C C . SER B 1 120 ? 10.125 -11.234 1.166 1 96.25 120 SER B C 1
ATOM 3524 O O . SER B 1 120 ? 11.016 -10.406 0.947 1 96.25 120 SER B O 1
ATOM 3526 N N . SER B 1 121 ? 10.25 -12.242 1.999 1 93.75 121 SER B N 1
ATOM 3527 C CA . SER B 1 121 ? 11.477 -12.398 2.781 1 93.75 121 SER B CA 1
ATOM 3528 C C . SER B 1 121 ? 12.648 -12.805 1.897 1 93.75 121 SER B C 1
ATOM 3530 O O . SER B 1 121 ? 13.805 -12.508 2.217 1 93.75 121 SER B O 1
ATOM 3532 N N . VAL B 1 122 ? 12.367 -13.438 0.841 1 93 122 VAL B N 1
ATOM 3533 C CA . VAL B 1 122 ? 13.398 -13.836 -0.107 1 93 122 VAL B CA 1
ATOM 3534 C C . VAL B 1 122 ? 13.992 -12.602 -0.777 1 93 122 VAL B C 1
ATOM 3536 O O . VAL B 1 122 ? 15.211 -12.445 -0.838 1 93 122 VAL B O 1
ATOM 3539 N N . PHE B 1 123 ? 13.141 -11.703 -1.247 1 93.88 123 PHE B N 1
ATOM 3540 C CA . PHE B 1 123 ? 13.625 -10.461 -1.833 1 93.88 123 PHE B CA 1
ATOM 3541 C C . PHE B 1 123 ? 14.359 -9.625 -0.793 1 93.88 123 PHE B C 1
ATOM 3543 O O . PHE B 1 123 ? 15.352 -8.969 -1.108 1 93.88 123 PHE B O 1
ATOM 3550 N N . PHE B 1 124 ? 13.844 -9.68 0.42 1 93.62 124 PHE B N 1
ATOM 3551 C CA . PHE B 1 124 ? 14.523 -8.961 1.494 1 93.62 124 PHE B CA 1
ATOM 3552 C C . PHE B 1 124 ? 15.945 -9.469 1.659 1 93.62 124 PHE B C 1
ATOM 3554 O O . PHE B 1 124 ? 16.891 -8.672 1.73 1 93.62 124 PHE B O 1
ATOM 3561 N N . ALA B 1 125 ? 16.078 -10.711 1.731 1 89.69 125 ALA B N 1
ATOM 3562 C CA . ALA B 1 125 ? 17.406 -11.32 1.884 1 89.69 125 ALA B CA 1
ATOM 3563 C C . ALA B 1 125 ? 18.297 -11 0.685 1 89.69 125 ALA B C 1
ATOM 3565 O O . ALA B 1 125 ? 19.5 -10.789 0.837 1 89.69 125 ALA B O 1
ATOM 3566 N N . MET B 1 126 ? 17.734 -10.945 -0.446 1 88.88 126 MET B N 1
ATOM 3567 C CA . MET B 1 126 ? 18.469 -10.695 -1.684 1 88.88 126 MET B CA 1
ATOM 3568 C C . MET B 1 126 ? 19.031 -9.289 -1.706 1 88.88 126 MET B C 1
ATOM 3570 O O . MET B 1 126 ? 20.172 -9.078 -2.146 1 88.88 126 MET B O 1
ATOM 3574 N N . PHE B 1 127 ? 18.266 -8.328 -1.196 1 90.94 127 PHE B N 1
ATOM 3575 C CA . PHE B 1 127 ? 18.625 -6.926 -1.385 1 90.94 127 PHE B CA 1
ATOM 3576 C C . PHE B 1 127 ? 19.25 -6.352 -0.116 1 90.94 127 PHE B C 1
ATOM 3578 O O . PHE B 1 127 ? 20.062 -5.434 -0.18 1 90.94 127 PHE B O 1
ATOM 3585 N N . TYR B 1 128 ? 18.812 -6.781 0.988 1 88.19 128 TYR B N 1
ATOM 3586 C CA . TYR B 1 128 ? 19.188 -6.145 2.24 1 88.19 128 TYR B CA 1
ATOM 3587 C C . TYR B 1 128 ? 19.922 -7.125 3.152 1 88.19 128 TYR B C 1
ATOM 3589 O O . TYR B 1 128 ? 20.344 -6.766 4.25 1 88.19 128 TYR B O 1
ATOM 3597 N N . GLY B 1 129 ? 19.984 -8.234 2.678 1 82.06 129 GLY B N 1
ATOM 3598 C CA . GLY B 1 129 ? 20.703 -9.234 3.449 1 82.06 129 GLY B CA 1
ATOM 3599 C C . GLY B 1 129 ? 22.219 -9.062 3.373 1 82.06 129 GLY B C 1
ATOM 3600 O O . GLY B 1 129 ? 22.703 -8.195 2.645 1 82.06 129 GLY B O 1
ATOM 3601 N N . GLY B 1 130 ? 22.922 -9.617 4.211 1 73.12 130 GLY B N 1
ATOM 3602 C CA . GLY B 1 130 ? 24.359 -9.5 4.344 1 73.12 130 GLY B CA 1
ATOM 3603 C C . GLY B 1 130 ? 25.109 -9.773 3.051 1 73.12 130 GLY B C 1
ATOM 3604 O O . GLY B 1 130 ? 26.172 -9.219 2.814 1 73.12 130 GLY B O 1
ATOM 3605 N N . LEU B 1 131 ? 24.578 -10.617 2.254 1 64.44 131 LEU B N 1
ATOM 3606 C CA . LEU B 1 131 ? 25.266 -11 1.03 1 64.44 131 LEU B CA 1
ATOM 3607 C C . LEU B 1 131 ? 24.719 -10.242 -0.17 1 64.44 131 LEU B C 1
ATOM 3609 O O . LEU B 1 131 ? 24.984 -10.609 -1.318 1 64.44 131 LEU B O 1
ATOM 3613 N N . ALA B 1 132 ? 23.938 -9.18 0.16 1 64.19 132 ALA B N 1
ATOM 3614 C CA . ALA B 1 132 ? 23.312 -8.43 -0.93 1 64.19 132 ALA B CA 1
ATOM 3615 C C . ALA B 1 132 ? 24.375 -7.738 -1.784 1 64.19 132 ALA B C 1
ATOM 3617 O O . ALA B 1 132 ? 25.203 -6.98 -1.269 1 64.19 132 ALA B O 1
ATOM 3618 N N . ASN B 1 133 ? 24.906 -8.352 -2.783 1 58.88 133 ASN B N 1
ATOM 3619 C CA . ASN B 1 133 ? 25.922 -7.824 -3.691 1 58.88 133 ASN B CA 1
ATOM 3620 C C . ASN B 1 133 ? 25.344 -7.539 -5.074 1 58.88 133 ASN B C 1
ATOM 3622 O O . ASN B 1 133 ? 26.016 -7.738 -6.086 1 58.88 133 ASN B O 1
ATOM 3626 N N . GLN B 1 134 ? 24.156 -7.289 -5.09 1 60.78 134 GLN B N 1
ATOM 3627 C CA . GLN B 1 134 ? 23.781 -7.59 -6.469 1 60.78 134 GLN B CA 1
ATOM 3628 C C . GLN B 1 134 ? 23.812 -6.336 -7.336 1 60.78 134 GLN B C 1
ATOM 3630 O O . GLN B 1 134 ? 23 -5.434 -7.16 1 60.78 134 GLN B O 1
ATOM 3635 N N . GLU B 1 135 ? 25.141 -6.105 -7.746 1 66.88 135 GLU B N 1
ATOM 3636 C CA . GLU B 1 135 ? 25.281 -5.164 -8.852 1 66.88 135 GLU B CA 1
ATOM 3637 C C . GLU B 1 135 ? 24.844 -5.785 -10.172 1 66.88 135 GLU B C 1
ATOM 3639 O O . GLU B 1 135 ? 25.109 -6.961 -10.43 1 66.88 135 GLU B O 1
ATOM 3644 N N . GLY B 1 136 ? 23.828 -5.195 -10.828 1 79.31 136 GLY B N 1
ATOM 3645 C CA . GLY B 1 136 ? 23.406 -5.578 -12.164 1 79.31 136 GLY B CA 1
ATOM 3646 C C . GLY B 1 136 ? 22.031 -6.227 -12.195 1 79.31 136 GLY B C 1
ATOM 3647 O O . GLY B 1 136 ? 21.297 -6.191 -11.211 1 79.31 136 GLY B O 1
ATOM 3648 N N . ASP B 1 137 ? 21.828 -6.812 -13.328 1 90.25 137 ASP B N 1
ATOM 3649 C CA . ASP B 1 137 ? 20.547 -7.477 -13.531 1 90.25 137 ASP B CA 1
ATOM 3650 C C . ASP B 1 137 ? 20.516 -8.828 -12.828 1 90.25 137 ASP B C 1
ATOM 3652 O O . ASP B 1 137 ? 21.5 -9.57 -12.844 1 90.25 137 ASP B O 1
ATOM 3656 N N . ILE B 1 138 ? 19.562 -9.156 -12.141 1 92.81 138 ILE B N 1
ATOM 3657 C CA . ILE B 1 138 ? 19.359 -10.43 -11.453 1 92.81 138 ILE B CA 1
ATOM 3658 C C . ILE B 1 138 ? 18.672 -11.422 -12.391 1 92.81 138 ILE B C 1
ATOM 3660 O O . ILE B 1 138 ? 17.562 -11.172 -12.875 1 92.81 138 ILE B O 1
ATOM 3664 N N . GLU B 1 139 ? 19.234 -12.547 -12.578 1 92 139 GLU B N 1
ATOM 3665 C CA . GLU B 1 139 ? 18.703 -13.547 -13.5 1 92 139 GLU B CA 1
ATOM 3666 C C . GLU B 1 139 ? 17.766 -14.523 -12.773 1 92 139 GLU B C 1
ATOM 3668 O O . GLU B 1 139 ? 18.125 -15.055 -11.719 1 92 139 GLU B O 1
ATOM 3673 N N . ILE B 1 140 ? 16.672 -14.695 -13.352 1 94 140 ILE B N 1
ATOM 3674 C CA . ILE B 1 140 ? 15.695 -15.664 -12.867 1 94 140 ILE B CA 1
ATOM 3675 C C . ILE B 1 140 ? 15.234 -16.562 -14.016 1 94 140 ILE B C 1
ATOM 3677 O O . ILE B 1 140 ? 14.141 -16.375 -14.555 1 94 140 ILE B O 1
ATOM 3681 N N . PRO B 1 141 ? 15.969 -17.594 -14.312 1 92.19 141 PRO B N 1
ATOM 3682 C CA . PRO B 1 141 ? 15.68 -18.391 -15.5 1 92.19 141 PRO B CA 1
ATOM 3683 C C . PRO B 1 141 ? 14.539 -19.391 -15.281 1 92.19 141 PRO B C 1
ATOM 3685 O O . PRO B 1 141 ? 13.922 -19.844 -16.25 1 92.19 141 PRO B O 1
ATOM 3688 N N . ASP B 1 142 ? 14.188 -19.734 -14.062 1 90.06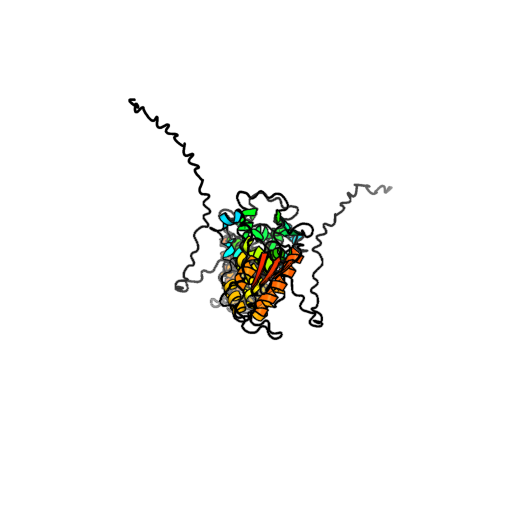 142 ASP B N 1
ATOM 3689 C CA . ASP B 1 142 ? 13.289 -20.844 -13.789 1 90.06 142 ASP B CA 1
ATOM 3690 C C . ASP B 1 142 ? 11.852 -20.359 -13.609 1 90.06 142 ASP B C 1
ATOM 3692 O O . ASP B 1 142 ? 10.953 -21.141 -13.328 1 90.06 142 ASP B O 1
ATOM 3696 N N . VAL B 1 143 ? 11.688 -19.094 -13.75 1 93.56 143 VAL B N 1
ATOM 3697 C CA . VAL B 1 143 ? 10.344 -18.562 -13.602 1 93.56 143 VAL B CA 1
ATOM 3698 C C . VAL B 1 143 ? 9.883 -17.938 -14.914 1 93.56 143 VAL B C 1
ATOM 3700 O O . VAL B 1 143 ? 10.648 -17.25 -15.586 1 93.56 143 VAL B O 1
ATOM 3703 N N . GLU B 1 144 ? 8.656 -18.188 -15.219 1 93 144 GLU B N 1
ATOM 3704 C CA . GLU B 1 144 ? 8.078 -17.578 -16.406 1 93 144 GLU B CA 1
ATOM 3705 C C . GLU B 1 144 ? 7.832 -16.078 -16.203 1 93 144 GLU B C 1
ATOM 3707 O O . GLU B 1 144 ? 7.379 -15.664 -15.141 1 93 144 GLU B O 1
ATOM 3712 N N . PRO B 1 145 ? 8.055 -15.32 -17.266 1 95.75 145 PRO B N 1
ATOM 3713 C CA . PRO B 1 145 ? 7.867 -13.875 -17.141 1 95.75 145 PRO B CA 1
ATOM 3714 C C . PRO B 1 145 ? 6.449 -13.492 -16.734 1 95.75 145 PRO B C 1
ATOM 3716 O O . PRO B 1 145 ? 6.266 -12.633 -15.867 1 95.75 145 PRO B O 1
ATOM 3719 N N . GLY B 1 146 ? 5.516 -14.102 -17.344 1 95.81 146 GLY B N 1
ATOM 3720 C CA . GLY B 1 146 ? 4.141 -13.805 -16.984 1 95.81 146 GLY B CA 1
ATOM 3721 C C . GLY B 1 146 ? 3.836 -14.086 -15.523 1 95.81 146 GLY B C 1
ATOM 3722 O O . GLY B 1 146 ? 3.143 -13.305 -14.867 1 95.81 146 GLY B O 1
ATOM 3723 N N . ALA B 1 147 ? 4.312 -15.148 -14.992 1 96 147 ALA B N 1
ATOM 3724 C CA . ALA B 1 147 ? 4.113 -15.523 -13.594 1 96 147 ALA B CA 1
ATOM 3725 C C . ALA B 1 147 ? 4.801 -14.539 -12.656 1 96 147 ALA B C 1
ATOM 3727 O O . ALA B 1 147 ? 4.246 -14.172 -11.617 1 96 147 ALA B O 1
ATOM 3728 N N . PHE B 1 148 ? 5.957 -14.148 -13.094 1 97.75 148 PHE B N 1
ATOM 3729 C CA . PHE B 1 148 ? 6.688 -13.164 -12.297 1 97.75 148 PHE B CA 1
ATOM 3730 C C . PHE B 1 148 ? 5.938 -11.844 -12.234 1 97.75 148 PHE B C 1
ATOM 3732 O O . PHE B 1 148 ? 5.863 -11.211 -11.18 1 97.75 148 PHE B O 1
ATOM 3739 N N . MET B 1 149 ? 5.367 -11.477 -13.344 1 97.56 149 MET B N 1
ATOM 3740 C CA . MET B 1 149 ? 4.582 -10.25 -13.391 1 97.56 149 MET B CA 1
ATOM 3741 C C . MET B 1 149 ? 3.355 -10.352 -12.484 1 97.56 149 MET B C 1
ATOM 3743 O O . MET B 1 149 ? 2.98 -9.383 -11.828 1 97.56 149 MET B O 1
ATOM 3747 N N . ASN B 1 150 ? 2.756 -11.492 -12.438 1 97.81 150 ASN B N 1
ATOM 3748 C CA . ASN B 1 150 ? 1.634 -11.703 -11.523 1 97.81 150 ASN B CA 1
ATOM 3749 C C . ASN B 1 150 ? 2.062 -11.562 -10.07 1 97.81 150 ASN B C 1
ATOM 3751 O O . ASN B 1 150 ? 1.341 -10.984 -9.258 1 97.81 150 ASN B O 1
ATOM 3755 N N . LEU B 1 151 ? 3.189 -12.141 -9.82 1 98.31 151 LEU B N 1
ATOM 3756 C CA . LEU B 1 151 ? 3.75 -12.031 -8.477 1 98.31 151 LEU B CA 1
ATOM 3757 C C . LEU B 1 151 ? 3.961 -10.57 -8.094 1 98.31 151 LEU B C 1
ATOM 3759 O O . LEU B 1 151 ? 3.543 -10.141 -7.02 1 98.31 151 LEU B O 1
ATOM 3763 N N . LEU B 1 152 ? 4.555 -9.82 -9.016 1 98.44 152 LEU B N 1
ATOM 3764 C CA . LEU B 1 152 ? 4.816 -8.414 -8.766 1 98.44 152 LEU B CA 1
ATOM 3765 C C . LEU B 1 152 ? 3.512 -7.637 -8.609 1 98.44 152 LEU B C 1
ATOM 3767 O O . LEU B 1 152 ? 3.404 -6.766 -7.742 1 98.44 152 LEU B O 1
ATOM 3771 N N . ARG B 1 153 ? 2.602 -7.965 -9.43 1 98.06 153 ARG B N 1
ATOM 3772 C CA . ARG B 1 153 ? 1.313 -7.281 -9.375 1 98.06 153 ARG B CA 1
ATOM 3773 C C . ARG B 1 153 ? 0.683 -7.418 -7.992 1 98.06 153 ARG B C 1
ATOM 3775 O O . ARG B 1 153 ? 0.181 -6.438 -7.434 1 98.06 153 ARG B O 1
ATOM 3782 N N . TYR B 1 154 ? 0.723 -8.555 -7.492 1 98.38 154 TYR B N 1
ATOM 3783 C CA . TYR B 1 154 ? 0.183 -8.773 -6.156 1 98.38 154 TYR B CA 1
ATOM 3784 C C . TYR B 1 154 ? 0.969 -7.984 -5.117 1 98.38 154 TYR B C 1
ATOM 3786 O O . TYR B 1 154 ? 0.382 -7.336 -4.246 1 98.38 154 TYR B O 1
ATOM 3794 N N . ILE B 1 155 ? 2.268 -8.07 -5.207 1 98.38 155 ILE B N 1
ATOM 3795 C CA . ILE B 1 155 ? 3.121 -7.438 -4.207 1 98.38 155 ILE B CA 1
ATOM 3796 C C . ILE B 1 155 ? 2.928 -5.922 -4.246 1 98.38 155 ILE B C 1
ATOM 3798 O O . ILE B 1 155 ? 2.885 -5.27 -3.199 1 98.38 155 ILE B O 1
ATOM 3802 N N . TYR B 1 156 ? 2.736 -5.332 -5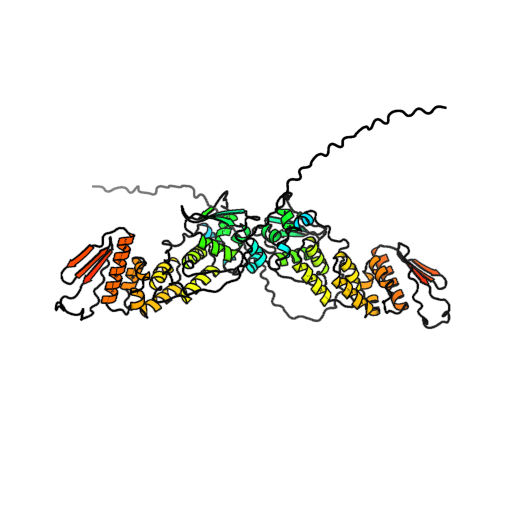.383 1 97.81 156 TYR B N 1
ATOM 3803 C CA . TYR B 1 156 ? 2.629 -3.885 -5.535 1 97.81 156 TYR B CA 1
ATOM 3804 C C . TYR B 1 156 ? 1.241 -3.396 -5.145 1 97.81 156 TYR B C 1
ATOM 3806 O O . TYR B 1 156 ? 1.101 -2.336 -4.527 1 97.81 156 TYR B O 1
ATOM 3814 N N . CYS B 1 157 ? 0.219 -4.133 -5.574 1 95.31 157 CYS B N 1
ATOM 3815 C CA . CYS B 1 157 ? -1.084 -3.488 -5.457 1 95.31 157 CYS B CA 1
ATOM 3816 C C . CYS B 1 157 ? -2.16 -4.496 -5.074 1 95.31 157 CYS B C 1
ATOM 3818 O O . CYS B 1 157 ? -3.346 -4.266 -5.312 1 95.31 157 CYS B O 1
ATOM 3820 N N . ASP B 1 158 ? -1.87 -5.645 -4.625 1 96.88 158 ASP B N 1
ATOM 3821 C CA . ASP B 1 158 ? -2.797 -6.641 -4.09 1 96.88 158 ASP B CA 1
ATOM 3822 C C . ASP B 1 158 ? -3.748 -7.141 -5.176 1 96.88 158 ASP B C 1
ATOM 3824 O O . ASP B 1 158 ? -4.883 -7.523 -4.883 1 96.88 158 ASP B O 1
ATOM 3828 N N . ASP B 1 159 ? -3.383 -7.031 -6.359 1 96.56 159 ASP B N 1
ATOM 3829 C CA . ASP B 1 159 ? -4.223 -7.465 -7.469 1 96.56 159 ASP B CA 1
ATOM 3830 C C . ASP B 1 159 ? -3.816 -8.859 -7.953 1 96.56 159 ASP B C 1
ATOM 3832 O O . ASP B 1 159 ? -2.654 -9.086 -8.289 1 96.56 159 ASP B O 1
ATOM 3836 N N . ILE B 1 160 ? -4.758 -9.758 -7.953 1 96.12 160 ILE B N 1
ATOM 3837 C CA . ILE B 1 160 ? -4.508 -11.141 -8.336 1 96.12 160 ILE B CA 1
ATOM 3838 C C . ILE B 1 160 ? -5.316 -11.484 -9.586 1 96.12 160 ILE B C 1
ATOM 3840 O O . ILE B 1 160 ? -6.551 -11.469 -9.562 1 96.12 160 ILE B O 1
ATOM 3844 N N . GLN B 1 161 ? -4.617 -11.727 -10.633 1 94.5 161 GLN B N 1
ATOM 3845 C CA . GLN B 1 161 ? -5.246 -12.102 -11.891 1 94.5 161 GLN B CA 1
ATOM 3846 C C . GLN B 1 161 ? -4.816 -13.5 -12.328 1 94.5 161 GLN B C 1
ATOM 3848 O O . GLN B 1 161 ? -3.771 -13.672 -12.953 1 94.5 161 GLN B O 1
ATOM 3853 N N . LEU B 1 162 ? -5.699 -14.414 -12.047 1 95.69 162 LEU B N 1
ATOM 3854 C CA . LEU B 1 162 ? -5.371 -15.805 -12.328 1 95.69 162 LEU B CA 1
ATOM 3855 C C . LEU B 1 162 ? -6.219 -16.344 -13.477 1 95.69 162 LEU B C 1
ATOM 3857 O O . LEU B 1 162 ? -7.395 -15.992 -13.609 1 95.69 162 LEU B O 1
ATOM 3861 N N . GLU B 1 163 ? -5.641 -17.062 -14.258 1 92.38 163 GLU B N 1
ATOM 3862 C CA . GLU B 1 163 ? -6.234 -17.812 -15.352 1 92.38 163 GLU B CA 1
ATOM 3863 C C . GLU B 1 163 ? -5.738 -19.266 -15.367 1 92.38 163 GLU B C 1
ATOM 3865 O O . GLU B 1 163 ? -4.684 -19.562 -14.805 1 92.38 163 GLU B O 1
ATOM 3870 N N . PRO B 1 164 ? -6.492 -20.172 -15.984 1 85.88 164 PRO B N 1
ATOM 3871 C CA . PRO B 1 164 ? -6.082 -21.578 -16 1 85.88 164 PRO B CA 1
ATOM 3872 C C . PRO B 1 164 ? -4.684 -21.781 -16.594 1 85.88 164 PRO B C 1
ATOM 3874 O O . PRO B 1 164 ? -3.939 -22.656 -16.125 1 85.88 164 PRO B O 1
ATOM 3877 N N . ASP B 1 165 ? -4.281 -20.969 -17.453 1 85.12 165 ASP B N 1
ATOM 3878 C CA . ASP B 1 165 ? -3.029 -21.188 -18.172 1 85.12 165 ASP B CA 1
ATOM 3879 C C . ASP B 1 165 ? -1.851 -20.578 -17.406 1 85.12 165 ASP B C 1
ATOM 3881 O O . ASP B 1 165 ? -0.692 -20.844 -17.734 1 85.12 165 ASP B O 1
ATOM 3885 N N . ASN B 1 166 ? -2.129 -19.797 -16.375 1 91.75 166 ASN B N 1
ATOM 3886 C CA . ASN B 1 166 ? -1.01 -19.141 -15.711 1 91.75 166 ASN B CA 1
ATOM 3887 C C . ASN B 1 166 ? -0.967 -19.5 -14.227 1 91.75 166 ASN B C 1
ATOM 3889 O O . ASN B 1 166 ? 0.018 -19.219 -13.539 1 91.75 166 ASN B O 1
ATOM 3893 N N . VAL B 1 167 ? -1.956 -20.156 -13.719 1 93.12 167 VAL B N 1
ATOM 3894 C CA . VAL B 1 167 ? -2.135 -20.344 -12.281 1 93.12 167 VAL B CA 1
ATOM 3895 C C . VAL B 1 167 ? -1.007 -21.203 -11.727 1 93.12 167 VAL B C 1
ATOM 3897 O O . VAL B 1 167 ? -0.465 -20.922 -10.656 1 93.12 167 VAL B O 1
ATOM 3900 N N . LEU B 1 168 ? -0.65 -22.219 -12.391 1 87.62 168 LEU B N 1
ATOM 3901 C CA . LEU B 1 168 ? 0.38 -23.109 -11.875 1 87.62 168 LEU B CA 1
ATOM 3902 C C . LEU B 1 168 ? 1.735 -22.406 -11.836 1 87.62 168 LEU B C 1
ATOM 3904 O O . LEU B 1 168 ? 2.475 -22.547 -10.859 1 87.62 168 LEU B O 1
ATOM 3908 N N . ALA B 1 169 ? 2.045 -21.672 -12.875 1 90.44 169 ALA B N 1
ATOM 3909 C CA . ALA B 1 169 ? 3.291 -20.906 -12.922 1 90.44 169 ALA B CA 1
ATOM 3910 C C . ALA B 1 169 ? 3.322 -19.844 -11.836 1 90.44 169 ALA B C 1
ATOM 3912 O O . ALA B 1 169 ? 4.359 -19.609 -11.211 1 90.44 169 ALA B O 1
ATOM 3913 N N . THR B 1 170 ? 2.227 -19.234 -11.625 1 95.69 170 THR B N 1
ATOM 3914 C CA . THR B 1 170 ? 2.119 -18.219 -10.586 1 95.69 170 THR B CA 1
ATOM 3915 C C . THR B 1 170 ? 2.283 -18.844 -9.203 1 95.69 170 THR B C 1
ATOM 3917 O O . THR B 1 170 ? 2.943 -18.266 -8.336 1 95.69 170 THR B O 1
ATOM 3920 N N . LEU B 1 171 ? 1.656 -19.984 -9.055 1 93.19 171 LEU B N 1
ATOM 3921 C CA . LEU B 1 171 ? 1.81 -20.719 -7.797 1 93.19 171 LEU B CA 1
ATOM 3922 C C . LEU B 1 171 ? 3.275 -21.031 -7.527 1 93.19 171 LEU B C 1
ATOM 3924 O O . LEU B 1 171 ? 3.76 -20.859 -6.406 1 93.19 171 LEU B O 1
ATOM 3928 N N . TYR B 1 172 ? 3.912 -21.438 -8.523 1 90.56 172 TYR B N 1
ATOM 3929 C CA . TYR B 1 172 ? 5.336 -21.734 -8.398 1 90.56 172 TYR B CA 1
ATOM 3930 C C . TYR B 1 172 ? 6.109 -20.5 -7.938 1 90.56 172 TYR B C 1
ATOM 3932 O O . TYR B 1 172 ? 6.91 -20.578 -7.004 1 90.56 172 TYR B O 1
ATOM 3940 N N . ALA B 1 173 ? 5.906 -19.422 -8.555 1 95.19 173 ALA B N 1
ATOM 3941 C CA . ALA B 1 173 ? 6.582 -18.172 -8.195 1 95.19 173 ALA B CA 1
ATOM 3942 C C . ALA B 1 173 ? 6.262 -17.766 -6.762 1 95.19 173 ALA B C 1
ATOM 3944 O O . ALA B 1 173 ? 7.152 -17.359 -6.012 1 95.19 173 ALA B O 1
ATOM 3945 N N . ALA B 1 174 ? 5.02 -17.859 -6.426 1 96.25 174 ALA B N 1
ATOM 3946 C CA . ALA B 1 174 ? 4.574 -17.484 -5.086 1 96.25 174 ALA B CA 1
ATOM 3947 C C . ALA B 1 174 ? 5.273 -18.328 -4.02 1 96.25 174 ALA B C 1
ATOM 3949 O O . ALA B 1 174 ? 5.672 -17.812 -2.975 1 96.25 174 ALA B O 1
ATOM 3950 N N . LYS B 1 175 ? 5.406 -19.578 -4.289 1 92.19 175 LYS B N 1
ATOM 3951 C CA . LYS B 1 175 ? 6.07 -20.469 -3.344 1 92.19 175 LYS B CA 1
ATOM 3952 C C . LYS B 1 175 ? 7.574 -20.203 -3.299 1 92.19 175 LYS B C 1
ATOM 3954 O O . LYS B 1 175 ? 8.164 -20.156 -2.219 1 92.19 175 LYS B O 1
ATOM 3959 N N . LYS B 1 176 ? 8.133 -20.016 -4.383 1 92.38 176 LYS B N 1
ATOM 3960 C CA . LYS B 1 176 ? 9.57 -19.766 -4.488 1 92.38 176 LYS B CA 1
ATOM 3961 C C . LYS B 1 176 ? 9.969 -18.516 -3.697 1 92.38 176 LYS B C 1
ATOM 3963 O O . LYS B 1 176 ? 11 -18.516 -3.023 1 92.38 176 LYS B O 1
ATOM 3968 N N . TYR B 1 177 ? 9.125 -17.547 -3.795 1 95.25 177 TYR B N 1
ATOM 3969 C CA . TYR B 1 177 ? 9.461 -16.281 -3.15 1 95.25 177 TYR B CA 1
ATOM 3970 C C . TYR B 1 177 ? 8.703 -16.109 -1.839 1 95.25 177 TYR B C 1
ATOM 3972 O O . TYR B 1 177 ? 8.656 -15.016 -1.278 1 95.25 177 TYR B O 1
ATOM 3980 N N . ILE B 1 178 ? 8.078 -17.109 -1.439 1 93.75 178 ILE B N 1
ATOM 3981 C CA . ILE B 1 178 ? 7.426 -17.219 -0.136 1 93.75 178 ILE B CA 1
ATOM 3982 C C . ILE B 1 178 ? 6.391 -16.094 0.018 1 93.75 178 ILE B C 1
ATOM 3984 O O . ILE B 1 178 ? 6.492 -15.273 0.926 1 93.75 178 ILE B O 1
ATOM 3988 N N . VAL B 1 179 ? 5.445 -16.094 -0.78 1 96.44 179 VAL B N 1
ATOM 3989 C CA . VAL B 1 179 ? 4.281 -15.227 -0.712 1 96.44 179 VAL B CA 1
ATOM 3990 C C . VAL B 1 179 ? 3.02 -16.062 -0.492 1 96.44 179 VAL B C 1
ATOM 3992 O O . VAL B 1 179 ? 2.256 -16.297 -1.43 1 96.44 179 VAL B O 1
ATOM 3995 N N . PRO B 1 180 ? 2.744 -16.328 0.712 1 94.62 180 PRO B N 1
ATOM 3996 C CA . PRO B 1 180 ? 1.743 -17.359 1.03 1 94.62 180 PRO B CA 1
ATOM 3997 C C . PRO B 1 180 ? 0.331 -16.938 0.619 1 94.62 180 PRO B C 1
ATOM 3999 O O . PRO B 1 180 ? -0.466 -17.797 0.205 1 94.62 180 PRO B O 1
ATOM 4002 N N . HIS B 1 181 ? -0.003 -15.75 0.772 1 96.19 181 HIS B N 1
ATOM 4003 C CA . HIS B 1 181 ? -1.36 -15.336 0.444 1 96.19 181 HIS B CA 1
ATOM 4004 C C . HIS B 1 181 ? -1.638 -15.484 -1.048 1 96.19 181 HIS B C 1
ATOM 4006 O O . HIS B 1 181 ? -2.746 -15.852 -1.443 1 96.19 181 HIS B O 1
ATOM 4012 N N . LEU B 1 182 ? -0.693 -15.164 -1.787 1 97.25 182 LEU B N 1
ATOM 4013 C CA . LEU B 1 182 ? -0.84 -15.383 -3.221 1 97.25 182 LEU B CA 1
ATOM 4014 C C . LEU B 1 182 ? -0.91 -16.875 -3.539 1 97.25 182 LEU B C 1
ATOM 4016 O O . LEU B 1 182 ? -1.727 -17.297 -4.359 1 97.25 182 LEU B O 1
ATOM 4020 N N . ALA B 1 183 ? -0.062 -17.641 -2.898 1 94.75 183 ALA B N 1
ATOM 4021 C CA . ALA B 1 183 ? -0.081 -19.094 -3.082 1 94.75 183 ALA B CA 1
ATOM 4022 C C . ALA B 1 183 ? -1.448 -19.672 -2.73 1 94.75 183 ALA B C 1
ATOM 4024 O O . ALA B 1 183 ? -1.988 -20.484 -3.471 1 94.75 183 ALA B O 1
ATOM 4025 N N . LYS B 1 184 ? -1.953 -19.188 -1.707 1 94.81 184 LYS B N 1
ATOM 4026 C CA . LYS B 1 184 ? -3.26 -19.672 -1.271 1 94.81 184 LYS B CA 1
ATOM 4027 C C . LYS B 1 184 ? -4.34 -19.344 -2.295 1 94.81 184 LYS B C 1
ATOM 4029 O O . LYS B 1 184 ? -5.23 -20.156 -2.555 1 94.81 184 LYS B O 1
ATOM 4034 N N . SER B 1 185 ? -4.23 -18.188 -2.812 1 96.69 185 SER B N 1
ATOM 4035 C CA . SER B 1 185 ? -5.195 -17.797 -3.834 1 96.69 185 SER B CA 1
ATOM 4036 C C . SER B 1 185 ? -5.094 -18.688 -5.066 1 96.69 185 SER B C 1
ATOM 4038 O O . SER B 1 185 ? -6.109 -19.031 -5.676 1 96.69 185 SER B O 1
ATOM 4040 N N . CYS B 1 186 ? -3.918 -19.016 -5.418 1 95.19 186 CYS B N 1
ATOM 4041 C CA . CYS B 1 186 ? -3.709 -19.906 -6.551 1 95.19 186 CYS B CA 1
ATOM 4042 C C . CYS B 1 186 ? -4.301 -21.281 -6.277 1 95.19 186 CYS B C 1
ATOM 4044 O O . CYS B 1 186 ? -4.996 -21.844 -7.125 1 95.19 186 CYS B O 1
ATOM 4046 N N . VAL B 1 187 ? -4.09 -21.781 -5.105 1 92.81 187 VAL B N 1
ATOM 4047 C CA . VAL B 1 187 ? -4.594 -23.094 -4.727 1 92.81 187 VAL B CA 1
ATOM 4048 C C . VAL B 1 187 ? -6.121 -23.078 -4.734 1 92.81 187 VAL B C 1
ATOM 4050 O O . VAL B 1 187 ? -6.754 -24 -5.246 1 92.81 187 VAL B O 1
ATOM 4053 N N . ARG B 1 188 ? -6.625 -22.062 -4.238 1 93.94 188 ARG B N 1
ATOM 4054 C CA . ARG B 1 188 ? -8.078 -21.922 -4.234 1 93.94 188 ARG B CA 1
ATOM 4055 C C . ARG B 1 188 ? -8.633 -21.906 -5.652 1 93.94 188 ARG B C 1
ATOM 4057 O O . ARG B 1 188 ? -9.656 -22.531 -5.934 1 93.94 188 ARG B O 1
ATOM 4064 N N . PHE B 1 189 ? -8.039 -21.25 -6.449 1 95.12 189 PHE B N 1
ATOM 4065 C CA . PHE B 1 189 ? -8.438 -21.203 -7.848 1 95.12 189 PHE B CA 1
ATOM 4066 C C . PHE B 1 189 ? -8.406 -22.609 -8.461 1 95.12 189 PHE B C 1
ATOM 4068 O O . PHE B 1 189 ? -9.352 -23.016 -9.141 1 95.12 189 PHE B O 1
ATOM 4075 N N . LEU B 1 190 ? -7.379 -23.312 -8.211 1 91.5 190 LEU B N 1
ATOM 4076 C CA . LEU B 1 190 ? -7.211 -24.656 -8.75 1 91.5 190 LEU B CA 1
ATOM 4077 C C . LEU B 1 190 ? -8.273 -25.594 -8.188 1 91.5 190 LEU B C 1
ATOM 4079 O O . LEU B 1 190 ? -8.812 -26.438 -8.922 1 91.5 190 LEU B O 1
ATOM 4083 N N . GLU B 1 191 ? -8.547 -25.391 -6.973 1 90.25 191 GLU B N 1
ATOM 4084 C CA . GLU B 1 191 ? -9.562 -26.234 -6.336 1 90.25 191 GLU B CA 1
ATOM 4085 C C . GLU B 1 191 ? -10.945 -25.953 -6.922 1 90.25 191 GLU B C 1
ATOM 4087 O O . GLU B 1 191 ? -11.719 -26.891 -7.152 1 90.25 191 GLU B O 1
ATOM 4092 N N . THR B 1 192 ? -11.188 -24.75 -7.141 1 92.44 192 THR B N 1
ATOM 4093 C CA . THR B 1 192 ? -12.492 -24.375 -7.652 1 92.44 192 THR B CA 1
ATOM 4094 C C . THR B 1 192 ? -12.641 -24.766 -9.117 1 92.44 192 THR B C 1
ATOM 4096 O O . THR B 1 192 ? -13.75 -25.047 -9.586 1 92.44 192 THR B O 1
ATOM 4099 N N . SER B 1 193 ? -11.555 -24.875 -9.812 1 91.62 193 SER B N 1
ATOM 4100 C CA . SER B 1 193 ? -11.594 -25.188 -11.234 1 91.62 193 SER B CA 1
ATOM 4101 C C . SER B 1 193 ? -11.336 -26.672 -11.477 1 91.62 193 SER B C 1
ATOM 4103 O O . SER B 1 193 ? -11.266 -27.109 -12.625 1 91.62 193 SER B O 1
ATOM 4105 N N . LEU B 1 194 ? -11.281 -27.375 -10.43 1 92.38 194 LEU B N 1
ATOM 4106 C CA . LEU B 1 194 ? -10.93 -28.797 -10.516 1 92.38 194 LEU B CA 1
ATOM 4107 C C . LEU B 1 194 ? -12.07 -29.594 -11.125 1 92.38 194 LEU B C 1
ATOM 4109 O O . LEU B 1 194 ? -13.227 -29.438 -10.734 1 92.38 194 LEU B O 1
ATOM 4113 N N . SER B 1 195 ? -11.773 -30.375 -12.125 1 92.62 195 SER B N 1
ATOM 4114 C CA . SER B 1 195 ? -12.68 -31.297 -12.797 1 92.62 195 SER B CA 1
ATOM 4115 C C . SER B 1 195 ? -11.961 -32.594 -13.172 1 92.62 195 SER B C 1
ATOM 4117 O O . SER B 1 195 ? -10.75 -32.719 -12.992 1 92.62 195 SER B O 1
ATOM 4119 N N . ALA B 1 196 ? -12.695 -33.562 -13.68 1 93 196 ALA B N 1
ATOM 4120 C CA . ALA B 1 196 ? -12.102 -34.812 -14.109 1 93 196 ALA B CA 1
ATOM 4121 C C . ALA B 1 196 ? -11.086 -34.594 -15.227 1 93 196 ALA B C 1
ATOM 4123 O O . ALA B 1 196 ? -10.086 -35.312 -15.312 1 93 196 ALA B O 1
ATOM 4124 N N . ARG B 1 197 ? -11.305 -33.531 -15.938 1 89.81 197 ARG B N 1
ATOM 4125 C CA . ARG B 1 197 ? -10.492 -33.281 -17.125 1 89.81 197 ARG B CA 1
ATOM 4126 C C . ARG B 1 197 ? -9.109 -32.781 -16.75 1 89.81 197 ARG B C 1
ATOM 4128 O O . ARG B 1 197 ? -8.141 -33 -17.469 1 89.81 197 ARG B O 1
ATOM 4135 N N . ASN B 1 198 ? -9.062 -32.156 -15.578 1 89.88 198 ASN B N 1
ATOM 4136 C CA . ASN B 1 198 ? -7.77 -31.578 -15.234 1 89.88 198 ASN B CA 1
ATOM 4137 C C . ASN B 1 198 ? -7.211 -32.188 -13.953 1 89.88 198 ASN B C 1
ATOM 4139 O O . ASN B 1 198 ? -6.105 -31.828 -13.523 1 89.88 198 ASN B O 1
ATOM 4143 N N . ALA B 1 199 ? -7.836 -33.125 -13.391 1 92.5 199 ALA B N 1
ATOM 4144 C CA . ALA B 1 199 ? -7.48 -33.688 -12.086 1 92.5 199 ALA B CA 1
ATOM 4145 C C . ALA B 1 199 ? -6.125 -34.375 -12.133 1 92.5 199 ALA B C 1
ATOM 4147 O O . ALA B 1 199 ? -5.297 -34.219 -11.234 1 92.5 199 ALA B O 1
ATOM 4148 N N . CYS B 1 200 ? -5.863 -35.125 -13.195 1 89.94 200 CYS B N 1
ATOM 4149 C CA . CYS B 1 200 ? -4.629 -35.906 -13.266 1 89.94 200 CYS B CA 1
ATOM 4150 C C . CYS B 1 200 ? -3.424 -35 -13.438 1 89.94 200 CYS B C 1
ATOM 4152 O O . CYS B 1 200 ? -2.375 -35.219 -12.828 1 89.94 200 CYS B O 1
ATOM 4154 N N . ILE B 1 201 ? -3.594 -34.031 -14.234 1 85.62 201 ILE B N 1
ATOM 4155 C CA . ILE B 1 201 ? -2.484 -33.094 -14.461 1 85.62 201 ILE B CA 1
ATOM 4156 C C . ILE B 1 201 ? -2.219 -32.281 -13.195 1 85.62 201 ILE B C 1
ATOM 4158 O O . ILE B 1 201 ? -1.064 -32.031 -12.859 1 85.62 201 ILE B O 1
ATOM 4162 N N . LEU B 1 202 ? -3.232 -31.891 -12.539 1 89.19 202 LEU B N 1
ATOM 4163 C CA . LEU B 1 202 ? -3.08 -31.172 -11.281 1 89.19 202 LEU B CA 1
ATOM 4164 C C . LEU B 1 202 ? -2.42 -32.031 -10.227 1 89.19 202 LEU B C 1
ATOM 4166 O O . LEU B 1 202 ? -1.614 -31.562 -9.43 1 89.19 202 LEU B O 1
ATOM 4170 N N . LEU B 1 203 ? -2.809 -33.281 -10.227 1 88.75 203 LEU B N 1
ATOM 4171 C CA . LEU B 1 203 ? -2.172 -34.25 -9.32 1 88.75 203 LEU B CA 1
ATOM 4172 C C . LEU B 1 203 ? -0.67 -34.312 -9.578 1 88.75 203 LEU B C 1
ATOM 4174 O O . LEU B 1 203 ? 0.126 -34.344 -8.633 1 88.75 203 LEU B O 1
ATOM 4178 N N . SER B 1 204 ? -0.291 -34.375 -10.781 1 82.69 204 SER B N 1
ATOM 4179 C CA . SER B 1 204 ? 1.111 -34.438 -11.18 1 82.69 204 SER B CA 1
ATOM 4180 C C . SER B 1 204 ? 1.858 -33.188 -10.719 1 82.69 204 SER B C 1
ATOM 4182 O O . SER B 1 204 ? 2.98 -33.281 -10.219 1 82.69 204 SER B O 1
ATOM 4184 N N . GLN B 1 205 ? 1.215 -32 -10.781 1 76.06 205 GLN B N 1
ATOM 4185 C CA . GLN B 1 205 ? 1.835 -30.719 -10.469 1 76.06 205 GLN B CA 1
ATOM 4186 C C . GLN B 1 205 ? 1.755 -30.422 -8.969 1 76.06 205 GLN B C 1
ATOM 4188 O O . GLN B 1 205 ? 2.65 -29.781 -8.414 1 76.06 205 GLN B O 1
ATOM 4193 N N . GLY B 1 206 ? 0.662 -30.797 -8.398 1 76.81 206 GLY B N 1
ATOM 4194 C CA . GLY B 1 206 ? 0.453 -30.578 -6.977 1 76.81 206 GLY B CA 1
ATOM 4195 C C . GLY B 1 206 ? 1.543 -31.188 -6.109 1 76.81 206 GLY B C 1
ATOM 4196 O O . GLY B 1 206 ? 1.901 -30.625 -5.074 1 76.81 206 GLY B O 1
ATOM 4197 N N . ARG B 1 207 ? 2.059 -32.312 -6.57 1 73.69 207 ARG B N 1
ATOM 4198 C CA . ARG B 1 207 ? 3.115 -33 -5.816 1 73.69 207 ARG B CA 1
ATOM 4199 C C . ARG B 1 207 ? 4.352 -32.125 -5.699 1 73.69 207 ARG B C 1
ATOM 4201 O O . ARG B 1 207 ? 5.02 -32.094 -4.664 1 73.69 207 ARG B O 1
ATOM 4208 N N . LEU B 1 208 ? 4.449 -31.281 -6.633 1 73.19 208 LEU B N 1
ATOM 4209 C CA . LEU B 1 208 ? 5.617 -30.406 -6.684 1 73.19 208 LEU B CA 1
ATOM 4210 C C . LEU B 1 208 ? 5.492 -29.266 -5.676 1 73.19 208 LEU B C 1
ATOM 4212 O O . LEU B 1 208 ? 6.5 -28.797 -5.141 1 73.19 208 LEU B O 1
ATOM 4216 N N . PHE B 1 209 ? 4.27 -28.938 -5.359 1 78.62 209 PHE B N 1
ATOM 4217 C CA . PHE B 1 209 ? 4.047 -27.75 -4.535 1 78.62 209 PHE B CA 1
ATOM 4218 C C . PHE B 1 209 ? 3.678 -28.156 -3.109 1 78.62 209 PHE B C 1
ATOM 4220 O O . PHE B 1 209 ? 3.494 -27.297 -2.246 1 78.62 209 PHE B O 1
ATOM 4227 N N . GLU B 1 210 ? 3.592 -29.391 -2.852 1 78.38 210 GLU B N 1
ATOM 4228 C CA . GLU B 1 210 ? 3.268 -29.906 -1.524 1 78.38 210 GLU B CA 1
ATOM 4229 C C . GLU B 1 210 ? 1.925 -29.359 -1.037 1 78.38 210 GLU B C 1
ATOM 4231 O O . GLU B 1 210 ? 1.809 -28.906 0.103 1 78.38 210 GLU B O 1
ATOM 4236 N N . GLU B 1 211 ? 1.072 -29.344 -1.889 1 85.44 211 GLU B N 1
ATOM 4237 C CA . GLU B 1 211 ? -0.283 -28.938 -1.525 1 85.44 211 GLU B CA 1
ATOM 4238 C C . GLU B 1 211 ? -1.166 -30.156 -1.256 1 85.44 211 GLU B C 1
ATOM 4240 O O . GLU B 1 211 ? -1.875 -30.625 -2.148 1 85.44 211 GLU B O 1
ATOM 4245 N N . GLN B 1 212 ? -1.197 -30.578 -0.078 1 85.69 212 GLN B N 1
ATOM 4246 C CA . GLN B 1 212 ? -1.828 -31.844 0.304 1 85.69 212 GLN B CA 1
ATOM 4247 C C . GLN B 1 212 ? -3.334 -31.797 0.055 1 85.69 212 GLN B C 1
ATOM 4249 O O . GLN B 1 212 ? -3.91 -32.75 -0.451 1 85.69 212 GLN B O 1
ATOM 4254 N N . GLU B 1 213 ? -3.887 -30.734 0.439 1 87.19 213 GLU B N 1
ATOM 4255 C CA . GLU B 1 213 ? -5.332 -30.625 0.264 1 87.19 213 GLU B CA 1
ATOM 4256 C C . GLU B 1 213 ? -5.715 -30.688 -1.212 1 87.19 213 GLU B C 1
ATOM 4258 O O . GLU B 1 213 ? -6.715 -31.312 -1.574 1 87.19 213 GLU B O 1
ATOM 4263 N N . LEU B 1 214 ? -5.02 -30.031 -1.97 1 89.62 214 LEU B N 1
ATOM 4264 C CA . LEU B 1 214 ? -5.273 -30.062 -3.406 1 89.62 214 LEU B CA 1
ATOM 4265 C C . LEU B 1 214 ? -5.125 -31.484 -3.949 1 89.62 214 LEU B C 1
ATOM 4267 O O . LEU B 1 214 ? -5.949 -31.938 -4.746 1 89.62 214 LEU B O 1
ATOM 4271 N N . MET B 1 215 ? -4.086 -32.219 -3.498 1 89.75 215 MET B N 1
ATOM 4272 C CA . MET B 1 215 ? -3.859 -33.562 -3.938 1 89.75 215 MET B CA 1
ATOM 4273 C C . MET B 1 215 ? -5.02 -34.469 -3.529 1 89.75 215 MET B C 1
ATOM 4275 O O . MET B 1 215 ? -5.488 -35.281 -4.328 1 89.75 215 MET B O 1
ATOM 4279 N N . HIS B 1 216 ? -5.402 -34.25 -2.365 1 91.25 216 HIS B N 1
ATOM 4280 C CA . HIS B 1 216 ? -6.516 -35.031 -1.868 1 91.25 216 HIS B CA 1
ATOM 4281 C C . HIS B 1 216 ? -7.773 -34.812 -2.705 1 91.25 216 HIS B C 1
ATOM 4283 O O . HIS B 1 216 ? -8.469 -35.781 -3.051 1 91.25 216 HIS B O 1
ATOM 4289 N N . ARG B 1 217 ? -8.023 -33.656 -2.979 1 92.44 217 ARG B N 1
ATOM 4290 C CA . ARG B 1 217 ? -9.195 -33.344 -3.789 1 92.44 217 ARG B CA 1
ATOM 4291 C C . ARG B 1 217 ? -9.07 -33.938 -5.191 1 92.44 217 ARG B C 1
ATOM 4293 O O . ARG B 1 217 ? -10.055 -34.406 -5.766 1 92.44 217 ARG B O 1
ATOM 4300 N N . CYS B 1 218 ? -7.945 -33.875 -5.73 1 93.38 218 CYS B N 1
ATOM 4301 C CA . CYS B 1 218 ? -7.711 -34.469 -7.035 1 93.38 218 CYS B CA 1
ATOM 4302 C C . CYS B 1 218 ? -8.039 -35.969 -7.008 1 93.38 218 CYS B C 1
ATOM 4304 O O . CYS B 1 218 ? -8.727 -36.469 -7.898 1 93.38 218 CYS B O 1
ATOM 4306 N N . TRP B 1 219 ? -7.555 -36.625 -6 1 92.31 219 TRP B N 1
ATOM 4307 C CA . TRP B 1 219 ? -7.805 -38.062 -5.875 1 92.31 219 TRP B CA 1
ATOM 4308 C C . TRP B 1 219 ? -9.297 -38.344 -5.766 1 92.31 219 TRP B C 1
ATOM 4310 O O . TRP B 1 219 ? -9.797 -39.312 -6.363 1 92.31 219 TRP B O 1
ATOM 4320 N N . GLU B 1 220 ? -9.914 -37.5 -5.035 1 93.62 220 GLU B N 1
ATOM 4321 C CA . GLU B 1 220 ? -11.359 -37.656 -4.895 1 93.62 220 GLU B CA 1
ATOM 4322 C C . GLU B 1 220 ? -12.062 -37.562 -6.246 1 93.62 220 GLU B C 1
ATOM 4324 O O . GLU B 1 220 ? -12.945 -38.375 -6.551 1 93.62 220 GLU B O 1
ATOM 4329 N N . VAL B 1 221 ? -11.719 -36.688 -7.027 1 94.75 221 VAL B N 1
ATOM 4330 C CA . VAL B 1 221 ? -12.328 -36.5 -8.336 1 94.75 221 VAL B CA 1
ATOM 4331 C C . VAL B 1 221 ? -11.961 -37.656 -9.266 1 94.75 221 VAL B C 1
ATOM 4333 O O . VAL B 1 221 ? -12.82 -38.156 -9.992 1 94.75 221 VAL B O 1
ATOM 4336 N N . ILE B 1 222 ? -10.727 -38.031 -9.25 1 93.25 222 ILE B N 1
ATOM 4337 C CA . ILE B 1 222 ? -10.258 -39.125 -10.094 1 93.25 222 ILE B CA 1
ATOM 4338 C C . ILE B 1 222 ? -11.008 -40.406 -9.742 1 93.25 222 ILE B C 1
ATOM 4340 O O . ILE B 1 222 ? -11.453 -41.156 -10.625 1 93.25 222 ILE B O 1
ATOM 4344 N N . ASP B 1 223 ? -11.219 -40.625 -8.492 1 91.81 223 ASP B N 1
ATOM 4345 C CA . ASP B 1 223 ? -11.93 -41.812 -8.039 1 91.81 223 ASP B CA 1
ATOM 4346 C C . ASP B 1 223 ? -13.406 -41.75 -8.445 1 91.81 223 ASP B C 1
ATOM 4348 O O . ASP B 1 223 ? -13.984 -42.781 -8.836 1 91.81 223 ASP B O 1
ATOM 4352 N N . ALA B 1 224 ? -13.977 -40.625 -8.297 1 92.81 224 ALA B N 1
ATOM 4353 C CA . ALA B 1 224 ? -15.406 -40.469 -8.562 1 92.81 224 ALA B CA 1
ATOM 4354 C C . ALA B 1 224 ? -15.688 -40.5 -10.062 1 92.81 224 ALA B C 1
ATOM 4356 O O . ALA B 1 224 ? -16.719 -41 -10.5 1 92.81 224 ALA B O 1
ATOM 4357 N N . GLN B 1 225 ? -14.805 -39.969 -10.82 1 94.38 225 GLN B N 1
ATOM 4358 C CA . GLN B 1 225 ? -14.969 -39.875 -12.266 1 94.38 225 GLN B CA 1
ATOM 4359 C C . GLN B 1 225 ? -13.742 -40.406 -13 1 94.38 225 GLN B C 1
ATOM 4361 O O . GLN B 1 225 ? -13.18 -39.719 -13.859 1 94.38 225 GLN B O 1
ATOM 4366 N N . ALA B 1 226 ? -13.445 -41.625 -12.812 1 92.25 226 ALA B N 1
ATOM 4367 C CA . ALA B 1 226 ? -12.203 -42.25 -13.25 1 92.25 226 ALA B CA 1
ATOM 4368 C C . ALA B 1 226 ? -12.125 -42.312 -14.773 1 92.25 226 ALA B C 1
ATOM 4370 O O . ALA B 1 226 ? -11.117 -41.906 -15.367 1 92.25 226 ALA B O 1
ATOM 4371 N N . GLU B 1 227 ? -13.18 -42.688 -15.406 1 92.25 227 GLU B N 1
ATOM 4372 C CA . GLU B 1 227 ? -13.164 -42.844 -16.859 1 92.25 227 GLU B CA 1
ATOM 4373 C C . GLU B 1 227 ? -12.977 -41.5 -17.562 1 92.25 227 GLU B C 1
ATOM 4375 O O . GLU B 1 227 ? -12.18 -41.375 -18.5 1 92.25 227 GLU B O 1
ATOM 4380 N N . GLU B 1 228 ? -13.711 -40.594 -17.031 1 94.12 228 GLU B N 1
ATOM 4381 C CA . GLU B 1 228 ? -13.594 -39.25 -17.594 1 94.12 228 GLU B CA 1
ATOM 4382 C C . GLU B 1 228 ? -12.188 -38.688 -17.406 1 94.12 228 GLU B C 1
ATOM 4384 O O . GLU B 1 228 ? -11.648 -38.031 -18.297 1 94.12 228 GLU B O 1
ATOM 4389 N N . ALA B 1 229 ? -11.594 -38.938 -16.297 1 94.44 229 ALA B N 1
ATOM 4390 C CA . ALA B 1 229 ? -10.242 -38.469 -15.992 1 94.44 229 ALA B CA 1
ATOM 4391 C C . ALA B 1 229 ? -9.219 -39.156 -16.906 1 94.44 229 ALA B C 1
ATOM 4393 O O . ALA B 1 229 ? -8.297 -38.5 -17.406 1 94.44 229 ALA B O 1
ATOM 4394 N N . LEU B 1 230 ? -9.406 -40.406 -17.203 1 90.56 230 LEU B N 1
ATOM 4395 C CA . LEU B 1 230 ? -8.484 -41.188 -18.031 1 90.56 230 LEU B CA 1
ATOM 4396 C C . LEU B 1 230 ? -8.586 -40.781 -19.484 1 90.56 230 LEU B C 1
ATOM 4398 O O . LEU B 1 230 ? -7.59 -40.844 -20.219 1 90.56 230 LEU B O 1
ATOM 4402 N N . TYR B 1 231 ? -9.758 -40.344 -19.828 1 91 231 TYR B N 1
ATOM 4403 C CA . TYR B 1 231 ? -9.977 -40.031 -21.234 1 91 231 TYR B CA 1
ATOM 4404 C C . TYR B 1 231 ? -9.633 -38.562 -21.531 1 91 231 TYR B C 1
ATOM 4406 O O . TYR B 1 231 ? -9.602 -38.156 -22.688 1 91 231 TYR B O 1
ATOM 4414 N N . SER B 1 232 ? -9.391 -37.906 -20.531 1 91.44 232 SER B N 1
ATOM 4415 C CA . SER B 1 232 ? -9.094 -36.5 -20.719 1 91.44 232 SER B CA 1
ATOM 4416 C C . SER B 1 232 ? -7.801 -36.312 -21.5 1 91.44 232 SER B C 1
ATOM 4418 O O . SER B 1 232 ? -6.883 -37.125 -21.391 1 91.44 232 SER B O 1
ATOM 4420 N N . ASP B 1 233 ? -7.727 -35.219 -22.234 1 87.38 233 ASP B N 1
ATOM 4421 C CA . ASP B 1 233 ? -6.531 -34.875 -23.016 1 87.38 233 ASP B CA 1
ATOM 4422 C C . ASP B 1 233 ? -5.34 -34.625 -22.094 1 87.38 233 ASP B C 1
ATOM 4424 O O . ASP B 1 233 ? -4.199 -34.906 -22.438 1 87.38 233 ASP B O 1
ATOM 4428 N N . SER B 1 234 ? -5.664 -34.219 -20.969 1 86.94 234 SER B N 1
ATOM 4429 C CA . SER B 1 234 ? -4.613 -33.844 -20.031 1 86.94 234 SER B CA 1
ATOM 4430 C C . SER B 1 234 ? -3.934 -35.062 -19.453 1 86.94 234 SER B C 1
ATOM 4432 O O . SER B 1 234 ? -2.811 -35 -18.938 1 86.94 234 SER B O 1
ATOM 4434 N N . PHE B 1 235 ? -4.566 -36.188 -19.562 1 90.25 235 PHE B N 1
ATOM 4435 C CA . PHE B 1 235 ? -4.008 -37.438 -19.016 1 90.25 235 PHE B CA 1
ATOM 4436 C C . PHE B 1 235 ? -2.723 -37.812 -19.75 1 90.25 235 PHE B C 1
ATOM 4438 O O . PHE B 1 235 ? -1.784 -38.312 -19.141 1 90.25 235 PHE B O 1
ATOM 4445 N N . SER B 1 236 ? -2.666 -37.438 -20.953 1 87.12 236 SER B N 1
ATOM 4446 C CA . SER B 1 236 ? -1.513 -37.812 -21.766 1 87.12 236 SER B CA 1
ATOM 4447 C C . SER B 1 236 ? -0.3 -36.938 -21.438 1 87.12 236 SER B C 1
ATOM 4449 O O . SER B 1 236 ? 0.821 -37.25 -21.844 1 87.12 236 SER B O 1
ATOM 4451 N N . GLU B 1 237 ? -0.545 -35.938 -20.625 1 84.25 237 GLU B N 1
ATOM 4452 C CA . GLU B 1 237 ? 0.518 -35 -20.328 1 84.25 237 GLU B CA 1
ATOM 4453 C C . GLU B 1 237 ? 1.142 -35.25 -18.969 1 84.25 237 GLU B C 1
ATOM 4455 O O . GLU B 1 237 ? 2.152 -34.656 -18.609 1 84.25 237 GLU B O 1
ATOM 4460 N N . ILE B 1 238 ? 0.608 -36.188 -18.25 1 86.5 238 ILE B N 1
ATOM 4461 C CA . ILE B 1 238 ? 1.079 -36.406 -16.891 1 86.5 238 ILE B CA 1
ATOM 4462 C C . ILE B 1 238 ? 2.416 -37.156 -16.906 1 86.5 238 ILE B C 1
ATOM 4464 O O . ILE B 1 238 ? 2.762 -37.781 -17.922 1 86.5 238 ILE B O 1
ATOM 4468 N N . ASP B 1 239 ? 3.178 -36.938 -15.883 1 80.56 239 ASP B N 1
ATOM 4469 C CA . ASP B 1 239 ? 4.465 -37.625 -15.789 1 80.56 239 ASP B CA 1
ATOM 4470 C C . ASP B 1 239 ? 4.281 -39.094 -15.422 1 80.56 239 ASP B C 1
ATOM 4472 O O . ASP B 1 239 ? 3.205 -39.5 -14.977 1 80.56 239 ASP B O 1
ATOM 4476 N N . ILE B 1 240 ? 5.387 -39.844 -15.625 1 79.81 240 ILE B N 1
ATOM 4477 C CA . ILE B 1 240 ? 5.348 -41.312 -15.477 1 79.81 240 ILE B CA 1
ATOM 4478 C C . ILE B 1 240 ? 5.012 -41.656 -14.031 1 79.81 240 ILE B C 1
ATOM 4480 O O . ILE B 1 240 ? 4.324 -42.656 -13.773 1 79.81 240 ILE B O 1
ATOM 4484 N N . ASN B 1 241 ? 5.535 -40.906 -13.125 1 82.44 241 ASN B N 1
ATOM 4485 C CA . ASN B 1 241 ? 5.27 -41.219 -11.719 1 82.44 241 ASN B CA 1
ATOM 4486 C C . ASN B 1 241 ? 3.791 -41.062 -11.383 1 82.44 241 ASN B C 1
ATOM 4488 O O . ASN B 1 241 ? 3.229 -41.906 -10.664 1 82.44 241 ASN B O 1
ATOM 4492 N N . THR B 1 242 ? 3.232 -40.062 -11.914 1 87.38 242 THR B N 1
ATOM 4493 C CA . THR B 1 242 ? 1.803 -39.875 -11.711 1 87.38 242 THR B CA 1
ATOM 4494 C C . THR B 1 242 ? 0.994 -40.969 -12.383 1 87.38 242 THR B C 1
ATOM 4496 O O . THR B 1 242 ? 0.012 -41.469 -11.828 1 87.38 242 THR B O 1
ATOM 4499 N N . LEU B 1 243 ? 1.4 -41.281 -13.586 1 87 243 LEU B N 1
ATOM 4500 C CA . LEU B 1 243 ? 0.742 -42.375 -14.297 1 87 243 LEU B CA 1
ATOM 4501 C C . LEU B 1 243 ? 0.729 -43.656 -13.461 1 87 243 LEU B C 1
ATOM 4503 O O . LEU B 1 243 ? -0.321 -44.281 -13.289 1 87 243 LEU B O 1
ATOM 4507 N N . LYS B 1 244 ? 1.868 -43.969 -12.953 1 82 244 LYS B N 1
ATOM 4508 C CA . LYS B 1 244 ? 2 -45.156 -12.148 1 82 244 LYS B CA 1
ATOM 4509 C C . LYS B 1 244 ? 1.09 -45.094 -10.922 1 82 244 LYS B C 1
ATOM 4511 O O . LYS B 1 244 ? 0.432 -46.094 -10.586 1 82 244 LYS B O 1
ATOM 4516 N N . THR B 1 245 ? 1.071 -44.031 -10.359 1 87.06 245 THR B N 1
ATOM 4517 C CA . THR B 1 245 ? 0.297 -43.844 -9.141 1 87.06 245 THR B CA 1
ATOM 4518 C C . THR B 1 245 ? -1.199 -43.938 -9.43 1 87.06 245 THR B C 1
ATOM 4520 O O . THR B 1 245 ? -1.951 -44.531 -8.664 1 87.06 245 THR B O 1
ATOM 4523 N N . VAL B 1 246 ? -1.625 -43.375 -10.484 1 89 246 VAL B N 1
ATOM 4524 C CA . VAL B 1 246 ? -3.041 -43.375 -10.836 1 89 246 VAL B CA 1
ATOM 4525 C C . VAL B 1 246 ? -3.484 -44.781 -11.211 1 89 246 VAL B C 1
ATOM 4527 O O . VAL B 1 246 ? -4.523 -45.25 -10.742 1 89 246 VAL B O 1
ATOM 4530 N N . LEU B 1 247 ? -2.67 -45.438 -11.992 1 83.56 247 LEU B N 1
ATOM 4531 C CA . LEU B 1 247 ? -3.055 -46.75 -12.5 1 83.56 247 LEU B CA 1
ATOM 4532 C C . LEU B 1 247 ? -2.934 -47.812 -11.414 1 83.56 247 LEU B C 1
ATOM 4534 O O . LEU B 1 247 ? -3.574 -48.875 -11.5 1 83.56 247 LEU B O 1
ATOM 4538 N N . SER B 1 248 ? -2.123 -47.562 -10.492 1 79.69 248 SER B N 1
ATOM 4539 C CA . SER B 1 248 ? -1.925 -48.531 -9.414 1 79.69 248 SER B CA 1
ATOM 4540 C C . SER B 1 248 ? -2.955 -48.344 -8.305 1 79.69 248 SER B C 1
ATOM 4542 O O . SER B 1 248 ? -2.988 -49.125 -7.348 1 79.69 248 SER B O 1
ATOM 4544 N N . ARG B 1 249 ? -3.709 -47.406 -8.477 1 83.62 249 ARG B N 1
ATOM 4545 C CA . ARG B 1 249 ? -4.668 -47.125 -7.422 1 83.62 249 ARG B CA 1
ATOM 4546 C C . ARG B 1 249 ? -5.793 -48.156 -7.387 1 83.62 249 ARG B C 1
ATOM 4548 O O . ARG B 1 249 ? -6.426 -48.406 -8.406 1 83.62 249 ARG B O 1
ATOM 4555 N N . GLU B 1 250 ? -6.082 -48.625 -6.195 1 81.88 250 GLU B N 1
ATOM 4556 C CA . GLU B 1 250 ? -7.066 -49.688 -6.02 1 81.88 250 GLU B CA 1
ATOM 4557 C C . GLU B 1 250 ? -8.492 -49.156 -6.129 1 81.88 250 GLU B C 1
ATOM 4559 O O . GLU B 1 250 ? -9.406 -49.875 -6.527 1 81.88 250 GLU B O 1
ATOM 4564 N N . THR B 1 251 ? -8.656 -47.969 -5.801 1 82.88 251 THR B N 1
ATOM 4565 C CA . THR B 1 251 ? -9.992 -47.375 -5.738 1 82.88 251 THR B CA 1
ATOM 4566 C C . THR B 1 251 ? -10.398 -46.812 -7.094 1 82.88 251 THR B C 1
ATOM 4568 O O . THR B 1 251 ? -11.477 -46.25 -7.234 1 82.88 251 THR B O 1
ATOM 4571 N N . LEU B 1 252 ? -9.523 -47.031 -8.078 1 86.5 252 LEU B N 1
ATOM 4572 C CA . LEU B 1 252 ? -9.836 -46.5 -9.406 1 86.5 252 LEU B CA 1
ATOM 4573 C C . LEU B 1 252 ? -11 -47.25 -10.031 1 86.5 252 LEU B C 1
ATOM 4575 O O . LEU B 1 252 ? -10.867 -48.438 -10.383 1 86.5 252 LEU B O 1
ATOM 4579 N N . ASN B 1 253 ? -12.141 -46.625 -10.102 1 86.19 253 ASN B N 1
ATOM 4580 C CA . ASN B 1 253 ? -13.336 -47.219 -10.664 1 86.19 253 ASN B CA 1
ATOM 4581 C C . ASN B 1 253 ? -13.422 -47.031 -12.172 1 86.19 253 ASN B C 1
ATOM 4583 O O . ASN B 1 253 ? -14.18 -46.188 -12.648 1 86.19 253 ASN B O 1
ATOM 4587 N N . ALA B 1 254 ? -12.75 -47.75 -12.969 1 86.5 254 ALA B N 1
ATOM 4588 C CA . ALA B 1 254 ? -12.727 -47.688 -14.43 1 86.5 254 ALA B CA 1
ATOM 4589 C C . ALA B 1 254 ? -12.594 -49.094 -15.023 1 86.5 254 ALA B C 1
ATOM 4591 O O . ALA B 1 254 ? -12 -50 -14.414 1 86.5 254 ALA B O 1
ATOM 4592 N N . ARG B 1 255 ? -13.211 -49.219 -16.203 1 82.44 255 ARG B N 1
ATOM 4593 C CA . ARG B 1 255 ? -13.086 -50.5 -16.922 1 82.44 255 ARG B CA 1
ATOM 4594 C C . ARG B 1 255 ? -11.641 -50.75 -17.344 1 82.44 255 ARG B C 1
ATOM 4596 O O . ARG B 1 255 ? -10.898 -49.781 -17.609 1 82.44 255 ARG B O 1
ATOM 4603 N N . GLU B 1 256 ? -11.266 -51.938 -17.359 1 75.56 256 GLU B N 1
ATOM 4604 C CA . GLU B 1 256 ? -9.906 -52.312 -17.719 1 75.56 256 GLU B CA 1
ATOM 4605 C C . GLU B 1 256 ? -9.547 -51.812 -19.125 1 75.56 256 GLU B C 1
ATOM 4607 O O . GLU B 1 256 ? -8.422 -51.344 -19.344 1 75.56 256 GLU B O 1
ATOM 4612 N N . ILE B 1 257 ? -10.508 -51.906 -19.953 1 74.62 257 ILE B N 1
ATOM 4613 C CA . ILE B 1 257 ? -10.266 -51.469 -21.328 1 74.62 257 ILE B CA 1
ATOM 4614 C C . ILE B 1 257 ? -9.977 -49.969 -21.359 1 74.62 257 ILE B C 1
ATOM 4616 O O . ILE B 1 257 ? -9.18 -49.5 -22.172 1 74.62 257 ILE B O 1
ATOM 4620 N N . SER B 1 258 ? -10.695 -49.281 -20.531 1 82.62 258 SER B N 1
ATOM 4621 C CA . SER B 1 258 ? -10.484 -47.844 -20.469 1 82.62 258 SER B CA 1
ATOM 4622 C C . SER B 1 258 ? -9.094 -47.5 -19.953 1 82.62 258 SER B C 1
ATOM 4624 O O . SER B 1 258 ? -8.445 -46.562 -20.438 1 82.62 258 SER B O 1
ATOM 4626 N N . ILE B 1 259 ? -8.648 -48.281 -18.953 1 82.31 259 ILE B N 1
ATOM 4627 C CA . ILE B 1 259 ? -7.312 -48.094 -18.391 1 82.31 259 ILE B CA 1
ATOM 4628 C C . ILE B 1 259 ? -6.262 -48.406 -19.453 1 82.31 259 ILE B C 1
ATOM 4630 O O . ILE B 1 259 ? -5.301 -47.625 -19.625 1 82.31 259 ILE B O 1
ATOM 4634 N N . PHE B 1 260 ? -6.496 -49.375 -20.219 1 74.56 260 PHE B N 1
ATOM 4635 C CA . PHE B 1 260 ? -5.586 -49.781 -21.281 1 74.56 260 PHE B CA 1
ATOM 4636 C C . PHE B 1 260 ? -5.496 -48.688 -22.344 1 74.56 260 PHE B C 1
ATOM 4638 O O . PHE B 1 260 ? -4.398 -48.312 -22.75 1 74.56 260 PHE B O 1
ATOM 4645 N N . ASN B 1 261 ? -6.621 -48.312 -22.766 1 81.06 261 ASN B N 1
ATOM 4646 C CA . ASN B 1 261 ? -6.66 -47.281 -23.797 1 81.06 261 ASN B CA 1
ATOM 4647 C C . ASN B 1 261 ? -5.957 -46 -23.359 1 81.06 261 ASN B C 1
ATOM 4649 O O . ASN B 1 261 ? -5.227 -45.406 -24.125 1 81.06 261 ASN B O 1
ATOM 4653 N N . ALA B 1 262 ? -6.215 -45.688 -22.141 1 85.75 262 ALA B N 1
ATOM 4654 C CA . ALA B 1 262 ? -5.594 -44.469 -21.578 1 85.75 262 ALA B CA 1
ATOM 4655 C C . ALA B 1 262 ? -4.078 -44.625 -21.5 1 85.75 262 ALA B C 1
ATOM 4657 O O . ALA B 1 262 ? -3.338 -43.688 -21.828 1 85.75 262 ALA B O 1
ATOM 4658 N N . ALA B 1 263 ? -3.584 -45.75 -21.078 1 81.81 263 ALA B N 1
ATOM 4659 C CA . ALA B 1 263 ? -2.152 -46.031 -20.984 1 81.81 263 ALA B CA 1
ATOM 4660 C C . ALA B 1 263 ? -1.501 -45.969 -22.375 1 81.81 263 ALA B C 1
ATOM 4662 O O . ALA B 1 263 ? -0.394 -45.469 -22.531 1 81.81 263 ALA B O 1
ATOM 4663 N N . CYS B 1 264 ? -2.232 -46.5 -23.297 1 77.25 264 CYS B N 1
ATOM 4664 C CA . CYS B 1 264 ? -1.724 -46.5 -24.672 1 77.25 264 CYS B CA 1
ATOM 4665 C C . CYS B 1 264 ? -1.612 -45.062 -25.203 1 77.25 264 CYS B C 1
ATOM 4667 O O . CYS B 1 264 ? -0.611 -44.719 -25.828 1 77.25 264 CYS B O 1
ATOM 4669 N N . LYS B 1 265 ? -2.646 -44.375 -24.969 1 83.56 265 LYS B N 1
ATOM 4670 C CA . LYS B 1 265 ? -2.648 -43 -25.406 1 83.56 265 LYS B CA 1
ATOM 4671 C C . LYS B 1 265 ? -1.504 -42.219 -24.766 1 83.56 265 LYS B C 1
ATOM 4673 O O . LYS B 1 265 ? -0.85 -41.406 -25.422 1 83.56 265 LYS B O 1
ATOM 4678 N N . TRP B 1 266 ? -1.332 -42.406 -23.5 1 86.5 266 TRP B N 1
ATOM 4679 C CA . TRP B 1 266 ? -0.24 -41.75 -22.781 1 86.5 266 TRP B CA 1
ATOM 4680 C C . TRP B 1 266 ? 1.111 -42.156 -23.359 1 86.5 266 TRP B C 1
ATOM 4682 O O . TRP B 1 266 ? 1.995 -41.312 -23.547 1 86.5 266 TRP B O 1
ATOM 4692 N N . ALA B 1 267 ? 1.358 -43.438 -23.609 1 78.5 267 ALA B N 1
ATOM 4693 C CA . ALA B 1 267 ? 2.609 -43.969 -24.156 1 78.5 267 ALA B CA 1
ATOM 4694 C C . ALA B 1 267 ? 2.918 -43.344 -25.516 1 78.5 267 ALA B C 1
ATOM 4696 O O . ALA B 1 267 ? 4.066 -43 -25.797 1 78.5 267 ALA B O 1
ATOM 4697 N N . GLU B 1 268 ? 1.859 -43.281 -26.281 1 78.69 268 GLU B N 1
ATOM 4698 C CA . GLU B 1 268 ? 2.025 -42.688 -27.594 1 78.69 268 GLU B CA 1
ATOM 4699 C C . GLU B 1 268 ? 2.484 -41.219 -27.469 1 78.69 268 GLU B C 1
ATOM 4701 O O . GLU B 1 268 ? 3.393 -40.781 -28.188 1 78.69 268 GLU B O 1
ATOM 4706 N N . ALA B 1 269 ? 1.813 -40.562 -26.641 1 82.5 269 ALA B N 1
ATOM 4707 C CA . ALA B 1 269 ? 2.164 -39.156 -26.422 1 82.5 269 ALA B CA 1
ATOM 4708 C C . ALA B 1 269 ? 3.576 -39.031 -25.859 1 82.5 269 ALA B C 1
ATOM 4710 O O . ALA B 1 269 ? 4.336 -38.125 -26.281 1 82.5 269 ALA B O 1
ATOM 4711 N N . GLU B 1 270 ? 3.961 -39.844 -24.938 1 78.69 270 GLU B N 1
ATOM 4712 C CA . GLU B 1 270 ? 5.289 -39.812 -24.328 1 78.69 270 GLU B CA 1
ATOM 4713 C C . GLU B 1 270 ? 6.371 -40.156 -25.359 1 78.69 270 GLU B C 1
ATOM 4715 O O . GLU B 1 270 ? 7.438 -39.562 -25.375 1 78.69 270 GLU B O 1
ATOM 4720 N N . CYS B 1 271 ? 6.066 -41.094 -26.156 1 74.12 271 CYS B N 1
ATOM 4721 C CA . CYS B 1 271 ? 7.004 -41.438 -27.203 1 74.12 271 CYS B CA 1
ATOM 4722 C C . CYS B 1 271 ? 7.215 -40.281 -28.172 1 74.12 271 CYS B C 1
ATOM 4724 O O . CYS B 1 271 ? 8.344 -40.031 -28.594 1 74.12 271 CYS B O 1
ATOM 4726 N N . ASN B 1 272 ? 6.168 -39.688 -28.5 1 77.44 272 ASN B N 1
ATOM 4727 C CA . ASN B 1 272 ? 6.262 -38.5 -29.375 1 77.44 272 ASN B CA 1
ATOM 4728 C C . ASN B 1 272 ? 7.074 -37.406 -28.734 1 77.44 272 ASN B C 1
ATOM 4730 O O . ASN B 1 272 ? 7.895 -36.75 -29.406 1 77.44 272 ASN B O 1
ATOM 4734 N N . ARG B 1 273 ? 6.848 -37.25 -27.453 1 76.69 273 ARG B N 1
ATOM 4735 C CA . ARG B 1 273 ? 7.559 -36.219 -26.734 1 76.69 273 ARG B CA 1
ATOM 4736 C C . ARG B 1 273 ? 9.039 -36.531 -26.609 1 76.69 273 ARG B C 1
ATOM 4738 O O . ARG B 1 273 ? 9.883 -35.625 -26.656 1 76.69 273 ARG B O 1
ATOM 4745 N N . SER B 1 274 ? 9.383 -37.812 -26.438 1 70.75 274 SER B N 1
ATOM 4746 C CA . SER B 1 274 ? 10.758 -38.219 -26.219 1 70.75 274 SER B CA 1
ATOM 4747 C C . SER B 1 274 ? 11.398 -38.719 -27.516 1 70.75 274 SER B C 1
ATOM 4749 O O . SER B 1 274 ? 12.516 -39.219 -27.516 1 70.75 274 SER B O 1
ATOM 4751 N N . ASN B 1 275 ? 10.734 -38.594 -28.609 1 73.44 275 ASN B N 1
ATOM 4752 C CA . ASN B 1 275 ? 11.219 -39.031 -29.922 1 73.44 275 ASN B CA 1
ATOM 4753 C C . ASN B 1 275 ? 11.594 -40.5 -29.906 1 73.44 275 ASN B C 1
ATOM 4755 O O . ASN B 1 275 ? 12.688 -40.875 -30.328 1 73.44 275 ASN B O 1
ATOM 4759 N N . LEU B 1 276 ? 10.773 -41.188 -29.266 1 68.31 276 LEU B N 1
ATOM 4760 C CA . LEU B 1 276 ? 10.938 -42.656 -29.219 1 68.31 276 LEU B CA 1
ATOM 4761 C C . LEU B 1 276 ? 9.883 -43.344 -30.062 1 68.31 276 LEU B C 1
ATOM 4763 O O . LEU B 1 276 ? 8.867 -42.75 -30.422 1 68.31 276 LEU B O 1
ATOM 4767 N N . GLU B 1 277 ? 10.242 -44.5 -30.531 1 63.31 277 GLU B N 1
ATOM 4768 C CA . GLU B 1 277 ? 9.281 -45.312 -31.297 1 63.31 277 GLU B CA 1
ATOM 4769 C C . GLU B 1 277 ? 8.5 -46.25 -30.375 1 63.31 277 GLU B C 1
ATOM 4771 O O . GLU B 1 277 ? 9.062 -46.812 -29.438 1 63.31 277 GLU B O 1
ATOM 4776 N N . LEU B 1 278 ? 7.203 -46.125 -30.516 1 62.12 278 LEU B N 1
ATOM 4777 C CA . LEU B 1 278 ? 6.332 -47.031 -29.766 1 62.12 278 LEU B CA 1
ATOM 4778 C C . LEU B 1 278 ? 6.43 -48.469 -30.297 1 62.12 278 LEU B C 1
ATOM 4780 O O . LEU B 1 278 ? 6.352 -48.656 -31.516 1 62.12 278 LEU B O 1
ATOM 4784 N N . SER B 1 279 ? 7.016 -49.375 -29.469 1 59 279 SER B N 1
ATOM 4785 C CA . SER B 1 279 ? 7.074 -50.75 -29.906 1 59 279 SER B CA 1
ATOM 4786 C C . SER B 1 279 ? 5.977 -51.594 -29.266 1 59 279 SER B C 1
ATOM 4788 O O . SER B 1 279 ? 5.684 -51.438 -28.078 1 59 279 SER B O 1
ATOM 4790 N N . TYR B 1 280 ? 5.027 -52.094 -30.141 1 52.81 280 TYR B N 1
ATOM 4791 C CA . TYR B 1 280 ? 3.963 -52.969 -29.688 1 52.81 280 TYR B CA 1
ATOM 4792 C C . TYR B 1 280 ? 4.395 -54.438 -29.781 1 52.81 280 TYR B C 1
ATOM 4794 O O . TYR B 1 280 ? 4.957 -54.875 -30.797 1 52.81 280 TYR B O 1
ATOM 4802 N N . PHE B 1 281 ? 4.703 -55.031 -28.578 1 50.59 281 PHE B N 1
ATOM 4803 C CA . PHE B 1 281 ? 5.004 -56.469 -28.656 1 50.59 281 PHE B CA 1
ATOM 4804 C C . PHE B 1 281 ? 3.811 -57.281 -28.188 1 50.59 281 PHE B C 1
ATOM 4806 O O . PHE B 1 281 ? 3.281 -57.094 -27.094 1 50.59 281 PHE B O 1
ATOM 4813 N N . GLY B 1 282 ? 2.879 -57.625 -29.078 1 48.16 282 GLY B N 1
ATOM 4814 C CA . GLY B 1 282 ? 1.727 -58.469 -28.766 1 48.16 282 GLY B CA 1
ATOM 4815 C C . GLY B 1 282 ? 2.033 -59.969 -28.828 1 48.16 282 GLY B C 1
ATOM 4816 O O . GLY B 1 282 ? 2.59 -60.438 -29.812 1 48.16 282 GLY B O 1
ATOM 4817 N N . GLN B 1 283 ? 2.514 -60.5 -27.703 1 46.62 283 GLN B N 1
ATOM 4818 C CA . GLN B 1 283 ? 2.447 -61.938 -27.719 1 46.62 283 GLN B CA 1
ATOM 4819 C C . GLN B 1 283 ? 1.062 -62.438 -27.312 1 46.62 283 GLN B C 1
ATOM 4821 O O . GLN B 1 283 ? 0.26 -61.688 -26.766 1 46.62 283 GLN B O 1
ATOM 4826 N N . GLU B 1 284 ? 0.782 -63.688 -27.562 1 47.22 284 GLU B N 1
ATOM 4827 C CA . GLU B 1 284 ? -0.488 -64.312 -27.219 1 47.22 284 GLU B CA 1
ATOM 4828 C C . GLU B 1 284 ? -0.952 -63.906 -25.828 1 47.22 284 GLU B C 1
ATOM 4830 O O . GLU B 1 284 ? -0.312 -64.25 -24.828 1 47.22 284 GLU B O 1
ATOM 4835 N N . GLY B 1 285 ? -2.016 -62.969 -25.594 1 49.19 285 GLY B N 1
ATOM 4836 C CA . GLY B 1 285 ? -2.703 -62.562 -24.375 1 49.19 285 GLY B CA 1
ATOM 4837 C C . GLY B 1 285 ? -2.066 -61.375 -23.688 1 49.19 285 GLY B C 1
ATOM 4838 O O . GLY B 1 285 ? -2.584 -60.875 -22.688 1 49.19 285 GLY B O 1
ATOM 4839 N N . LEU B 1 286 ? -0.748 -61.188 -24.047 1 50.72 286 LEU B N 1
ATOM 4840 C CA . LEU B 1 286 ? -0.019 -60.125 -23.375 1 50.72 286 LEU B CA 1
ATOM 4841 C C . LEU B 1 286 ? 0.33 -59 -24.344 1 50.72 286 LEU B C 1
ATOM 4843 O O . LEU B 1 286 ? 0.874 -59.25 -25.422 1 50.72 286 LEU B O 1
ATOM 4847 N N . THR B 1 287 ? -0.415 -57.875 -24.234 1 51.34 287 THR B N 1
ATOM 4848 C CA . THR B 1 287 ? -0.006 -56.719 -25.031 1 51.34 287 THR B CA 1
ATOM 4849 C C . THR B 1 287 ? 0.961 -55.844 -24.234 1 51.34 287 THR B C 1
ATOM 4851 O O . THR B 1 287 ? 0.709 -55.531 -23.078 1 51.34 287 THR B O 1
ATOM 4854 N N . GLU B 1 288 ? 2.254 -55.938 -24.656 1 59.06 288 GLU B N 1
ATOM 4855 C CA . GLU B 1 288 ? 3.266 -55.094 -24.031 1 59.06 288 GLU B CA 1
ATOM 4856 C C . GLU B 1 288 ? 3.518 -53.812 -24.859 1 59.06 288 GLU B C 1
ATOM 4858 O O . GLU B 1 288 ? 3.611 -53.875 -26.078 1 59.06 288 GLU B O 1
ATOM 4863 N N . ILE B 1 289 ? 3.148 -52.719 -24.281 1 57.16 289 ILE B N 1
ATOM 4864 C CA . ILE B 1 289 ? 3.486 -51.469 -24.906 1 57.16 289 ILE B CA 1
ATOM 4865 C C . ILE B 1 289 ? 4.75 -50.875 -24.281 1 57.16 289 ILE B C 1
ATOM 4867 O O . ILE B 1 289 ? 4.855 -50.812 -23.047 1 57.16 289 ILE B O 1
ATOM 4871 N N . GLN B 1 290 ? 5.852 -50.875 -25.062 1 55.16 290 GLN B N 1
ATOM 4872 C CA . GLN B 1 290 ? 7.121 -50.344 -24.562 1 55.16 290 GLN B CA 1
ATOM 4873 C C . GLN B 1 290 ? 7.375 -48.938 -25.094 1 55.16 290 GLN B C 1
ATOM 4875 O O . GLN B 1 290 ? 7.227 -48.688 -26.281 1 55.16 290 GLN B O 1
ATOM 4880 N N . CYS B 1 291 ? 7.281 -48 -24.234 1 51.22 291 CYS B N 1
ATOM 4881 C CA . CYS B 1 291 ? 7.691 -46.625 -24.547 1 51.22 291 CYS B CA 1
ATOM 4882 C C . CYS B 1 291 ? 8.984 -46.281 -23.828 1 51.22 291 CYS B C 1
ATOM 4884 O O . CYS B 1 291 ? 8.961 -45.906 -22.641 1 51.22 291 CYS B O 1
ATOM 4886 N N . GLY B 1 292 ? 10.078 -46.281 -24.562 1 53.5 292 GLY B N 1
ATOM 4887 C CA . GLY B 1 292 ? 11.359 -46.062 -23.906 1 53.5 292 GLY B CA 1
ATOM 4888 C C . GLY B 1 292 ? 11.633 -47.031 -22.781 1 53.5 292 GLY B C 1
ATOM 4889 O O . GLY B 1 292 ? 11.625 -48.25 -22.969 1 53.5 292 GLY B O 1
ATOM 4890 N N . LYS B 1 293 ? 11.75 -46.469 -21.578 1 51.59 293 LYS B N 1
ATOM 48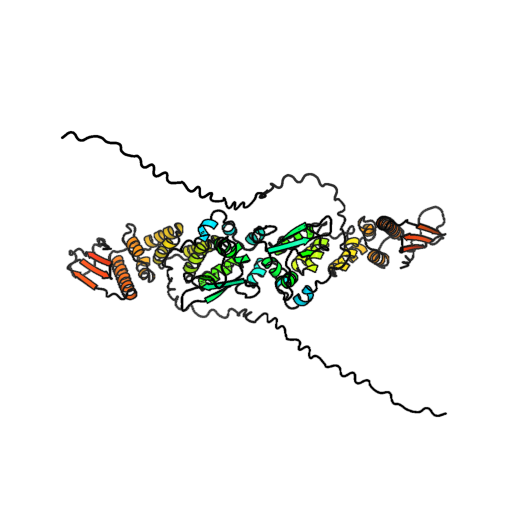91 C CA . LYS B 1 293 ? 12.055 -47.312 -20.422 1 51.59 293 LYS B CA 1
ATOM 4892 C C . LYS B 1 293 ? 10.773 -47.812 -19.766 1 51.59 293 LYS B C 1
ATOM 4894 O O . LYS B 1 293 ? 10.828 -48.531 -18.781 1 51.59 293 LYS B O 1
ATOM 4899 N N . VAL B 1 294 ? 9.688 -47.375 -20.375 1 55.28 294 VAL B N 1
ATOM 4900 C CA . VAL B 1 294 ? 8.438 -47.75 -19.734 1 55.28 294 VAL B CA 1
ATOM 4901 C C . VAL B 1 294 ? 7.762 -48.875 -20.531 1 55.28 294 VAL B C 1
ATOM 4903 O O . VAL B 1 294 ? 7.637 -48.781 -21.75 1 55.28 294 VAL B O 1
ATOM 4906 N N . THR B 1 295 ? 7.68 -50.062 -19.969 1 59.66 295 THR B N 1
ATOM 4907 C CA . THR B 1 295 ? 6.973 -51.156 -20.609 1 59.66 295 THR B CA 1
ATOM 4908 C C . THR B 1 295 ? 5.637 -51.406 -19.906 1 59.66 295 THR B C 1
ATOM 4910 O O . THR B 1 295 ? 5.57 -51.5 -18.688 1 59.66 295 THR B O 1
ATOM 4913 N N . PHE B 1 296 ? 4.66 -51.156 -20.719 1 58.19 296 PHE B N 1
ATOM 4914 C CA . PHE B 1 296 ? 3.332 -51.531 -20.25 1 58.19 296 PHE B CA 1
ATOM 4915 C C . PHE B 1 296 ? 2.969 -52.938 -20.703 1 58.19 296 PHE B C 1
ATOM 4917 O O . PHE B 1 296 ? 3.115 -53.281 -21.875 1 58.19 296 PHE B O 1
ATOM 4924 N N . GLN B 1 297 ? 2.885 -53.906 -19.75 1 56.31 297 GLN B N 1
ATOM 4925 C CA . GLN B 1 297 ? 2.457 -55.25 -20.109 1 56.31 297 GLN B CA 1
ATOM 4926 C C . GLN B 1 297 ? 0.995 -55.469 -19.734 1 56.31 297 GLN B C 1
ATOM 4928 O O . GLN B 1 297 ? 0.578 -55.156 -18.609 1 56.31 297 GLN B O 1
ATOM 4933 N N . PHE B 1 298 ? 0.283 -55.625 -20.766 1 49.72 298 PHE B N 1
ATOM 4934 C CA . PHE B 1 298 ? -1.124 -55.938 -20.547 1 49.72 298 PHE B CA 1
ATOM 4935 C C . PHE B 1 298 ? -1.396 -57.406 -20.812 1 49.72 298 PHE B C 1
ATOM 4937 O O . PHE B 1 298 ? -0.971 -57.938 -21.844 1 49.72 298 PHE B O 1
ATOM 4944 N N . GLN B 1 299 ? -1.688 -58.281 -19.781 1 46.53 299 GLN B N 1
ATOM 4945 C CA . GLN B 1 299 ? -2.012 -59.688 -19.938 1 46.53 299 GLN B CA 1
ATOM 4946 C C . GLN B 1 299 ? -3.5 -59.906 -20.219 1 46.53 299 GLN B C 1
ATOM 4948 O O . GLN B 1 299 ? -4.344 -59.406 -19.484 1 46.53 299 GLN B O 1
ATOM 4953 N N . CYS B 1 300 ? -3.875 -60 -21.422 1 42.28 300 CYS B N 1
ATOM 4954 C CA . CYS B 1 300 ? -5.246 -60.375 -21.75 1 42.28 300 CYS B CA 1
ATOM 4955 C C . CYS B 1 300 ? -5.465 -61.875 -21.516 1 42.28 300 CYS B C 1
ATOM 4957 O O . CYS B 1 300 ? -4.629 -62.688 -21.906 1 42.28 300 CYS B O 1
ATOM 4959 N N . SER B 1 301 ? -6.152 -62.375 -20.453 1 40 301 SER B N 1
ATOM 49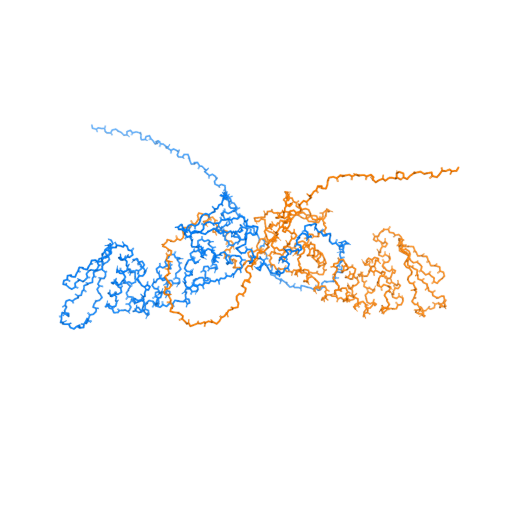60 C CA . SER B 1 301 ? -6.496 -63.781 -20.328 1 40 301 SER B CA 1
ATOM 4961 C C . SER B 1 301 ? -7.066 -64.312 -21.625 1 40 301 SER B C 1
ATOM 4963 O O . SER B 1 301 ? -7.793 -63.625 -22.344 1 40 301 SER B O 1
ATOM 4965 N N . SER B 1 302 ? -6.43 -65.188 -22.266 1 37.81 302 SER B N 1
ATOM 4966 C CA . SER B 1 302 ? -6.707 -65.938 -23.469 1 37.81 302 SER B CA 1
ATOM 4967 C C . SER B 1 302 ? -8.148 -66.438 -23.484 1 37.81 302 SER B C 1
ATOM 4969 O O . SER B 1 302 ? -8.57 -67.062 -24.453 1 37.81 302 SER B O 1
ATOM 4971 N N . ASP B 1 303 ? -8.922 -66.625 -22.359 1 37.28 303 ASP B N 1
ATOM 4972 C CA . ASP B 1 303 ? -10.094 -67.375 -22.703 1 37.28 303 ASP B CA 1
ATOM 4973 C C . ASP B 1 303 ? -10.867 -66.75 -23.844 1 37.28 303 ASP B C 1
ATOM 4975 O O . ASP B 1 303 ? -11.844 -67.312 -24.344 1 37.28 303 ASP B O 1
ATOM 4979 N N . SER B 1 304 ? -11.18 -65.438 -23.797 1 36.53 304 SER B N 1
ATOM 4980 C CA . SER B 1 304 ? -12.133 -65 -24.812 1 36.53 304 SER B CA 1
ATOM 4981 C C . SER B 1 304 ? -11.477 -64.938 -26.188 1 36.53 304 SER B C 1
ATOM 4983 O O . SER B 1 304 ? -11.07 -63.812 -26.625 1 36.53 304 SER B O 1
ATOM 4985 N N . THR B 1 305 ? -10.656 -65.75 -26.469 1 33.38 305 THR B N 1
ATOM 4986 C CA . THR B 1 305 ? -10.227 -65.812 -27.859 1 33.38 305 THR B CA 1
ATOM 4987 C C . THR B 1 305 ? -11.43 -65.812 -28.812 1 33.38 305 THR B C 1
ATOM 4989 O O . THR B 1 305 ? -11.289 -66 -30 1 33.38 305 THR B O 1
ATOM 4992 N N . ASN B 1 306 ? -12.641 -66.25 -28.312 1 31.09 306 ASN B N 1
ATOM 4993 C CA . ASN B 1 306 ? -13.547 -66.125 -29.453 1 31.09 306 ASN B CA 1
ATOM 4994 C C . ASN B 1 306 ? -13.5 -64.75 -30.078 1 31.09 306 ASN B C 1
ATOM 4996 O O . ASN B 1 306 ? -13.094 -63.75 -29.422 1 31.09 306 ASN B O 1
ATOM 5000 N N . GLY B 1 307 ? -13.711 -64.5 -31.375 1 31.14 307 GLY B N 1
ATOM 5001 C CA . GLY B 1 307 ? -13.789 -63.281 -32.188 1 31.14 307 GLY B CA 1
ATOM 5002 C C . GLY B 1 307 ? -14.172 -62.031 -31.422 1 31.14 307 GLY B C 1
ATOM 5003 O O . GLY B 1 307 ? -13.922 -60.938 -31.875 1 31.14 307 GLY B O 1
ATOM 5004 N N . THR B 1 308 ? -15.43 -62.094 -30.844 1 30.12 308 THR B N 1
ATOM 5005 C CA . THR B 1 308 ? -16.188 -60.906 -30.516 1 30.12 308 THR B CA 1
ATOM 5006 C C . THR B 1 308 ? -15.492 -60.094 -29.422 1 30.12 308 THR B C 1
ATOM 5008 O O . THR B 1 308 ? -14.438 -60.5 -28.922 1 30.12 308 THR B O 1
ATOM 5011 N N . GLY B 1 309 ? -16.312 -59.469 -28.453 1 28.7 309 GLY B N 1
ATOM 5012 C CA . GLY B 1 309 ? -16.312 -58.469 -27.406 1 28.7 309 GLY B CA 1
ATOM 5013 C C . GLY B 1 309 ? -15.445 -58.844 -26.219 1 28.7 309 GLY B C 1
ATOM 5014 O O . GLY B 1 309 ? -15.188 -60.031 -25.984 1 28.7 309 GLY B O 1
ATOM 5015 N N . VAL B 1 310 ? -14.367 -58.062 -25.906 1 31.59 310 VAL B N 1
ATOM 5016 C CA . VAL B 1 310 ? -13.594 -57.938 -24.672 1 31.59 310 VAL B CA 1
ATOM 5017 C C . VAL B 1 310 ? -14.453 -58.375 -23.484 1 31.59 310 VAL B C 1
ATOM 5019 O O . VAL B 1 310 ? -15.375 -57.656 -23.094 1 31.59 310 VAL B O 1
ATOM 5022 N N . GLN B 1 311 ? -15.016 -59.562 -23.547 1 28.09 311 GLN B N 1
ATOM 5023 C CA . GLN B 1 311 ? -15.805 -59.844 -22.359 1 28.09 311 GLN B CA 1
ATOM 5024 C C . GLN B 1 311 ? -15.008 -59.562 -21.094 1 28.09 311 GLN B C 1
ATOM 5026 O O . GLN B 1 311 ? -15.445 -58.812 -20.234 1 28.09 311 GLN B O 1
ATOM 5031 N N . GLY B 1 312 ? -14.727 -60.781 -20.266 1 30.36 312 GLY B N 1
ATOM 5032 C CA . GLY B 1 312 ? -14.516 -60.719 -18.828 1 30.36 312 GLY B CA 1
ATOM 5033 C C . GLY B 1 312 ? -13.242 -60 -18.438 1 30.36 312 GLY B C 1
ATOM 5034 O O . GLY B 1 312 ? -12.266 -60 -19.203 1 30.36 312 GLY B O 1
ATOM 5035 N N . GLY B 1 313 ? -13.336 -58.906 -17.609 1 31.64 313 GLY B N 1
ATOM 5036 C CA . GLY B 1 313 ? -12.703 -57.719 -17.047 1 31.64 313 GLY B CA 1
ATOM 5037 C C . GLY B 1 313 ? -11.453 -58.031 -16.25 1 31.64 313 GLY B C 1
ATOM 5038 O O . GLY B 1 313 ? -11.133 -57.344 -15.289 1 31.64 313 GLY B O 1
ATOM 5039 N N . GLN B 1 314 ? -10.914 -59.312 -16.234 1 31.09 314 GLN B N 1
ATOM 5040 C CA . GLN B 1 314 ? -9.867 -59.25 -15.211 1 31.09 314 GLN B CA 1
ATOM 5041 C C . GLN B 1 314 ? -8.828 -58.188 -15.539 1 31.09 314 GLN B C 1
ATOM 5043 O O . GLN B 1 314 ? -8.492 -57.969 -16.703 1 31.09 314 GLN B O 1
ATOM 5048 N N . ILE B 1 315 ? -8.648 -57.25 -14.672 1 35.5 315 ILE B N 1
ATOM 5049 C CA . ILE B 1 315 ? -7.738 -56.125 -14.641 1 35.5 315 ILE B CA 1
ATOM 5050 C C . ILE B 1 315 ? -6.309 -56.594 -14.906 1 35.5 315 ILE B C 1
ATOM 5052 O O . ILE B 1 315 ? -5.797 -57.469 -14.188 1 35.5 315 ILE B O 1
ATOM 5056 N N . PRO B 1 316 ? -5.777 -56.562 -16.094 1 36.34 316 PRO B N 1
ATOM 5057 C CA . PRO B 1 316 ? -4.375 -56.844 -16.406 1 36.34 316 PRO B CA 1
ATOM 5058 C C . PRO B 1 316 ? -3.408 -56.125 -15.461 1 36.34 316 PRO B C 1
ATOM 5060 O O . PRO B 1 316 ? -3.729 -55.062 -14.922 1 36.34 316 PRO B O 1
ATOM 5063 N N . GLU B 1 317 ? -2.678 -57 -14.656 1 38.91 317 GLU B N 1
ATOM 5064 C CA . GLU B 1 317 ? -1.64 -56.438 -13.797 1 38.91 317 GLU B CA 1
ATOM 5065 C C . GLU B 1 317 ? -0.72 -55.5 -14.586 1 38.91 317 GLU B C 1
ATOM 5067 O O . GLU B 1 317 ? -0.28 -55.844 -15.688 1 38.91 317 GLU B O 1
ATOM 5072 N N . ILE B 1 318 ? -0.907 -54.281 -14.602 1 42 318 ILE B N 1
ATOM 5073 C CA . ILE B 1 318 ? -0.008 -53.25 -15.133 1 42 318 ILE B CA 1
ATOM 5074 C C . ILE B 1 318 ? 1.372 -53.406 -14.5 1 42 318 ILE B C 1
ATOM 5076 O O . ILE B 1 318 ? 1.509 -53.344 -13.273 1 42 318 ILE B O 1
ATOM 5080 N N . ILE B 1 319 ? 2.338 -54.219 -15.156 1 41.72 319 ILE B N 1
ATOM 5081 C CA . ILE B 1 319 ? 3.693 -54.344 -14.625 1 41.72 319 ILE B CA 1
ATOM 5082 C C . ILE B 1 319 ? 4.559 -53.188 -15.164 1 41.72 319 ILE B C 1
ATOM 5084 O O . ILE B 1 319 ? 4.574 -52.938 -16.359 1 41.72 319 ILE B O 1
ATOM 5088 N N . PHE B 1 320 ? 4.996 -52.25 -14.258 1 37.28 320 PHE B N 1
ATOM 5089 C CA . PHE B 1 320 ? 5.898 -51.156 -14.57 1 37.28 320 PHE B CA 1
ATOM 5090 C C . PHE B 1 320 ? 7.352 -51.625 -14.508 1 37.28 320 PHE B C 1
ATOM 5092 O O . PHE B 1 320 ? 7.746 -52.312 -13.57 1 37.28 320 PHE B O 1
ATOM 5099 N N . TYR B 1 321 ? 8.016 -51.938 -15.578 1 33.88 321 TYR B N 1
ATOM 5100 C CA . TYR B 1 321 ? 9.445 -52.219 -15.469 1 33.88 321 TYR B CA 1
ATOM 5101 C C . TYR B 1 321 ? 10.258 -50.938 -15.477 1 33.88 321 TYR B C 1
ATOM 5103 O O . TYR B 1 321 ? 10.055 -50.062 -16.344 1 33.88 321 TYR B O 1
ATOM 5111 N N . CYS B 1 322 ? 10.523 -50.344 -14.273 1 34.38 322 CYS B N 1
ATOM 5112 C CA . CYS B 1 322 ? 11.477 -49.25 -14.18 1 34.38 322 CYS B CA 1
ATOM 5113 C C . CYS B 1 322 ? 12.852 -49.688 -14.672 1 34.38 322 CYS B C 1
ATOM 5115 O O . CYS B 1 322 ? 13.258 -50.812 -14.484 1 34.38 322 CYS B O 1
#

pLDDT: mean 70.2, std 27.29, range [17.45, 98.5]